Protein AF-A0A935SJQ8-F1 (afdb_monomer)

Sequence (575 aa):
MKANKIDMKNYIQIIQSIIPDFNPEQITLPFKELHIDSIDLVTIRVEFENLIGESISDTQWLNFNSLSEIVNYCQTINNGEAPGEHINNSLTEKKKLRINMPQMAIESLSENWLFKEIGDIHWDLLCKGLNTSSLHLKDELDNRLYATFVRITISSAIALNQFIENDEIEISSGIKRFGQGMYFSDISINSLAGNLEAKLMTSFSIRNDTDNKKLVKSQPHSSQNLITEHASMPEFGNHYRLIKKGELKEIVLDKHIFPIIDSIIFETIYELNPYYDLNGVGLLYFAAYPIINNVCEAKFFNMSADKRWETSYHTMARDILYFANCNIDDRIHYVLHSYEFVGDGQVKINSSLYRDSDNTLMARVFTIKKEKVMKNAFIFGAGGHARVIASIIHKRYTNVFFRVLHINEDNSIRENTFYDEIDQYRNADIFIGIGLNTARKNIFNTLLSFQIIPANCIADNAFIASDAEIGRGVVICPGSVVGSRAKVKDNVIINTLSSVDHDCLLSDHSQVTAGVTFGGGTLVGENCFFGIKSATIPNIKVGNNSVIMAGSILYKDVPENVVVGGNPARIMKSI

pLDDT: mean 89.27, std 12.02, range [28.64, 98.81]

Secondary structure (DSSP, 8-state):
-------HHHHHHHHHHHSTT--GGGTTSBTTTTT--HHHHHHHHHHHHHHHTSPPPHHHHHH--BHHHHHHHHHHHHTT-----------EEEEEEE--GGGEETTEE-HHHHHHHHHHHHHHHHHHHTTS-GGG-B-TT--BEEEEEEEEEEEESS-GGG--TT-EEEEEEEEEEETTTEEEEEEEEEESS-EEEEEEEEEEEEEETTEEEEEEE-----S---SPBPSS--HHHHHHHHHHTT---EEEETTEEEE-----SEEEEEE--TTTTB-TTSSBPTTHHHHHHHHHHHHHHTTS-SS-HHHHEEEEEEEEEE-----TT-EEEEEEEEEEEETTTEEEEEEEEEETTTTEEEEEEEEEEEE-----EEEE--SHHHHHHHHHHTTT-S-EEEE---B-TTS-B--HHHHHTHHHHHTSEEEE---SHHHHHHHHHHHHHTTPPPPPEE-TT-EE-TT-EE-SS-EE-TT-EE-TT-EE-TT-EE-TT-EE-TT-EE-TT-EE-TT-EEPTT-EE-TT-EE-TT-EE-TT-EE-TT-EE-TT-EE-S-B-SSEEEETTTTEEEEE-

Radius of gyration: 34.28 Å; Cα contacts (8 Å, |Δi|>4): 1255; chains: 1; bounding box: 71×70×102 Å

Structure (mmCIF, N/CA/C/O backbone):
data_AF-A0A935SJQ8-F1
#
_entry.id   AF-A0A935SJQ8-F1
#
loop_
_atom_site.group_PDB
_atom_site.id
_atom_site.type_symbol
_atom_site.label_atom_id
_atom_site.label_alt_id
_atom_site.label_comp_id
_atom_site.label_asym_id
_atom_site.label_entity_id
_atom_site.label_seq_id
_atom_site.pdbx_PDB_ins_code
_atom_site.Cartn_x
_atom_site.Cartn_y
_atom_site.Cartn_z
_atom_site.occupancy
_atom_site.B_iso_or_equiv
_atom_site.auth_seq_id
_atom_site.auth_comp_id
_atom_site.auth_asym_id
_atom_site.auth_atom_id
_atom_site.pdbx_PDB_model_num
ATOM 1 N N . MET A 1 1 ? -20.606 49.503 -31.057 1.00 31.14 1 MET A N 1
ATOM 2 C CA . MET A 1 1 ? -20.136 49.668 -32.452 1.00 31.14 1 MET A CA 1
ATOM 3 C C . MET A 1 1 ? -20.610 48.462 -33.243 1.00 31.14 1 MET A C 1
ATOM 5 O O . MET A 1 1 ? -20.575 47.368 -32.701 1.00 31.14 1 MET A O 1
ATOM 9 N N . LYS A 1 2 ? -21.153 48.661 -34.450 1.00 28.64 2 LYS A N 1
ATOM 10 C CA . LYS A 1 2 ? -21.616 47.569 -35.321 1.00 28.64 2 LYS A CA 1
ATOM 11 C C . LYS A 1 2 ? -20.409 46.695 -35.686 1.00 28.64 2 LYS A C 1
ATOM 13 O O . LYS A 1 2 ? -19.546 47.175 -36.410 1.00 28.64 2 LYS A O 1
ATOM 18 N N . ALA A 1 3 ? -20.341 45.464 -35.184 1.00 33.88 3 ALA A N 1
ATOM 19 C CA . ALA A 1 3 ? -19.417 44.469 -35.715 1.00 33.88 3 ALA A CA 1
ATOM 20 C C . ALA A 1 3 ? -19.909 44.112 -37.126 1.00 33.88 3 ALA A C 1
ATOM 22 O O . ALA A 1 3 ? -20.984 43.530 -37.290 1.00 33.88 3 ALA A O 1
ATOM 23 N N . ASN A 1 4 ? -19.192 44.568 -38.152 1.00 40.59 4 ASN A N 1
ATOM 24 C CA . ASN A 1 4 ? -19.434 44.130 -39.521 1.00 40.59 4 ASN A CA 1
ATOM 25 C C . ASN A 1 4 ? -19.126 42.629 -39.576 1.00 40.59 4 ASN A C 1
ATOM 27 O O . ASN A 1 4 ? -17.971 42.245 -39.437 1.00 40.59 4 ASN A O 1
ATOM 31 N N . LYS A 1 5 ? -20.141 41.779 -39.772 1.00 47.41 5 LYS A N 1
ATOM 32 C CA . LYS A 1 5 ? -19.913 40.367 -40.104 1.00 47.41 5 LYS A CA 1
ATOM 33 C C . LYS A 1 5 ? -19.168 40.307 -41.435 1.00 47.41 5 LYS A C 1
ATOM 35 O O . LYS A 1 5 ? -19.723 40.694 -42.463 1.00 47.41 5 LYS A O 1
ATOM 40 N N . ILE A 1 6 ? -17.922 39.850 -41.407 1.00 57.62 6 ILE A N 1
ATOM 41 C CA . ILE A 1 6 ? -17.139 39.591 -42.613 1.00 57.62 6 ILE A CA 1
ATOM 42 C C . ILE A 1 6 ? -17.550 38.212 -43.136 1.00 57.62 6 ILE A C 1
ATOM 44 O O . ILE A 1 6 ? -17.392 37.204 -42.453 1.00 57.62 6 ILE A O 1
ATOM 48 N N . ASP A 1 7 ? -18.134 38.191 -44.332 1.00 66.69 7 ASP A N 1
ATOM 49 C CA . ASP A 1 7 ? -18.626 36.980 -44.991 1.00 66.69 7 ASP A CA 1
ATOM 50 C C . ASP A 1 7 ? -17.457 36.163 -45.581 1.00 66.69 7 ASP A C 1
ATOM 52 O O . ASP A 1 7 ? -16.453 36.733 -46.013 1.00 66.69 7 ASP A O 1
ATOM 56 N N . MET A 1 8 ? -17.595 34.834 -45.650 1.00 74.94 8 MET A N 1
ATOM 57 C CA . MET A 1 8 ? -16.622 33.891 -46.238 1.00 74.94 8 MET A CA 1
ATOM 58 C C . MET A 1 8 ? -16.160 34.344 -47.634 1.00 74.94 8 MET A C 1
ATOM 60 O O . MET A 1 8 ? -15.002 34.186 -48.016 1.00 74.94 8 MET A O 1
ATOM 64 N N . LYS A 1 9 ? -17.059 35.002 -48.370 1.00 78.50 9 LYS A N 1
ATOM 65 C CA . LYS A 1 9 ? -16.805 35.587 -49.687 1.00 78.50 9 LYS A CA 1
ATOM 66 C C . LYS A 1 9 ? -15.672 36.627 -49.703 1.00 78.50 9 LYS A C 1
ATOM 68 O O . LYS A 1 9 ? -14.952 36.692 -50.692 1.00 78.50 9 LYS A O 1
ATOM 73 N N . ASN A 1 10 ? -15.479 37.395 -48.628 1.00 82.81 10 ASN A N 1
ATOM 74 C CA . ASN A 1 10 ? -14.404 38.393 -48.538 1.00 82.81 10 ASN A CA 1
ATOM 75 C C . ASN A 1 10 ? -13.031 37.736 -48.361 1.00 82.81 10 ASN A C 1
ATOM 77 O O . ASN A 1 10 ? -12.080 38.128 -49.028 1.00 82.81 10 ASN A O 1
ATOM 81 N N . TYR A 1 11 ? -12.933 36.705 -47.518 1.00 86.38 11 TYR A N 1
ATOM 82 C CA . TYR A 1 11 ? -11.685 35.957 -47.338 1.00 86.38 11 TYR A CA 1
ATOM 83 C C . TYR A 1 11 ? -11.254 35.268 -48.633 1.00 86.38 11 TYR A C 1
ATOM 85 O O . TYR A 1 11 ? -10.087 35.330 -49.009 1.00 86.38 11 TYR A O 1
ATOM 93 N N . ILE A 1 12 ? -12.209 34.685 -49.362 1.00 86.94 12 ILE A N 1
ATOM 94 C CA . ILE A 1 12 ? -11.955 34.095 -50.680 1.00 86.94 12 ILE A CA 1
ATOM 95 C C . ILE A 1 12 ? -11.462 35.144 -51.682 1.00 86.94 12 ILE A C 1
ATOM 97 O O . ILE A 1 12 ? -10.517 34.871 -52.412 1.00 86.94 12 ILE A O 1
ATOM 101 N N . GLN A 1 13 ? -12.042 36.348 -51.701 1.00 87.31 13 GLN A N 1
ATOM 102 C CA . GLN A 1 13 ? -11.584 37.427 -52.586 1.00 87.31 13 GLN A CA 1
ATOM 103 C C . GLN A 1 13 ? -10.156 37.885 -52.274 1.00 87.31 13 GLN A C 1
ATOM 105 O O . GLN A 1 13 ? -9.394 38.149 -53.200 1.00 87.31 13 GLN A O 1
ATOM 110 N N . ILE A 1 14 ? -9.778 37.947 -50.994 1.00 88.12 14 ILE A N 1
ATOM 111 C CA . ILE A 1 14 ? -8.407 38.278 -50.580 1.00 88.12 14 ILE A CA 1
ATOM 112 C C . ILE A 1 14 ? -7.447 37.181 -51.037 1.00 88.12 14 ILE A C 1
ATOM 114 O O . ILE A 1 14 ? -6.445 37.481 -51.682 1.00 88.12 14 ILE A O 1
ATOM 118 N N . ILE A 1 15 ? -7.787 35.912 -50.794 1.00 90.69 15 ILE A N 1
ATOM 119 C CA . ILE A 1 15 ? -6.979 34.778 -51.257 1.00 90.69 15 ILE A CA 1
ATOM 120 C C . ILE A 1 15 ? -6.820 34.828 -52.782 1.00 90.69 15 ILE A C 1
ATOM 122 O O . ILE A 1 15 ? -5.705 34.722 -53.272 1.00 90.69 15 ILE A O 1
ATOM 126 N N . GLN A 1 16 ? -7.899 35.069 -53.532 1.00 91.00 16 GLN A N 1
ATOM 127 C CA . GLN A 1 16 ? -7.859 35.168 -54.995 1.00 91.00 16 GLN A CA 1
ATOM 128 C C . GLN A 1 16 ? -7.123 36.414 -55.510 1.00 91.00 16 GLN A C 1
ATOM 130 O O . GLN A 1 16 ? -6.683 36.434 -56.653 1.00 91.00 16 GLN A O 1
ATOM 135 N N . SER A 1 17 ? -6.958 37.458 -54.693 1.00 88.25 17 SER A N 1
ATOM 136 C CA . SER A 1 17 ? -6.133 38.616 -55.061 1.00 88.25 17 SER A CA 1
ATOM 137 C C . SER A 1 17 ? -4.630 38.330 -54.971 1.00 88.25 17 SER A C 1
ATOM 139 O O . SER A 1 17 ? -3.851 38.942 -55.699 1.00 88.25 17 SER A O 1
ATOM 141 N N . ILE A 1 18 ? -4.241 37.386 -54.107 1.00 88.75 18 ILE A N 1
ATOM 142 C CA . ILE A 1 18 ? -2.854 36.943 -53.901 1.00 88.75 18 ILE A CA 1
ATOM 143 C C . ILE A 1 18 ? -2.543 35.759 -54.826 1.00 88.75 18 ILE A C 1
ATOM 145 O O . ILE A 1 18 ? -1.483 35.712 -55.437 1.00 88.75 18 ILE A O 1
ATOM 149 N N . ILE A 1 19 ? -3.507 34.848 -54.986 1.00 88.88 19 ILE A N 1
ATOM 150 C CA . ILE A 1 19 ? -3.420 33.628 -55.791 1.00 88.88 19 ILE A CA 1
ATOM 151 C C . ILE A 1 19 ? -4.560 33.646 -56.830 1.00 88.88 19 ILE A C 1
ATOM 153 O O . ILE A 1 19 ? -5.638 33.101 -56.570 1.00 88.88 19 ILE A O 1
ATOM 157 N N . PRO A 1 20 ? -4.359 34.267 -58.011 1.00 84.12 20 PRO A N 1
ATOM 158 C CA . PRO A 1 20 ? -5.425 34.516 -58.992 1.00 84.12 20 PRO A CA 1
ATOM 159 C C . PRO A 1 20 ? -6.192 33.275 -59.463 1.00 84.12 20 PRO A C 1
ATOM 161 O O . PRO A 1 20 ? -7.395 33.357 -59.709 1.00 84.12 20 PRO A O 1
ATOM 164 N N . ASP A 1 21 ? -5.518 32.126 -59.542 1.00 85.56 21 ASP A N 1
ATOM 165 C CA . ASP A 1 21 ? -6.093 30.866 -60.029 1.00 85.56 21 ASP A CA 1
ATOM 166 C C . ASP A 1 21 ? -6.689 29.987 -58.907 1.00 85.56 21 ASP A C 1
ATOM 168 O O . ASP A 1 21 ? -7.061 28.835 -59.143 1.00 85.56 21 ASP A O 1
ATOM 172 N N . PHE A 1 22 ? -6.793 30.496 -57.673 1.00 88.62 22 PHE A N 1
ATOM 173 C CA . PHE A 1 22 ? -7.290 29.720 -56.535 1.00 88.62 22 PHE A CA 1
ATOM 174 C C . PHE A 1 22 ? -8.777 29.341 -56.680 1.00 88.62 22 PHE A C 1
ATOM 176 O O . PHE A 1 22 ? -9.659 30.209 -56.751 1.00 88.62 22 PHE A O 1
ATOM 183 N N . ASN A 1 23 ? -9.067 28.033 -56.651 1.00 87.75 23 ASN A N 1
ATOM 184 C CA . ASN A 1 23 ? -10.427 27.497 -56.636 1.00 87.75 23 ASN A CA 1
ATOM 185 C C . ASN A 1 23 ? -10.960 27.401 -55.187 1.00 87.75 23 ASN A C 1
ATOM 187 O O . ASN A 1 23 ? -10.416 26.631 -54.393 1.00 87.75 23 ASN A O 1
ATOM 191 N N . PRO A 1 24 ? -12.062 28.094 -54.832 1.00 85.31 24 PRO A N 1
ATOM 192 C CA . PRO A 1 24 ? -12.644 28.054 -53.488 1.00 85.31 24 PRO A CA 1
ATOM 193 C C . PRO A 1 24 ? -13.016 26.655 -52.979 1.00 85.31 24 PRO A C 1
ATOM 195 O O . PRO A 1 24 ? -13.004 26.432 -51.770 1.00 85.31 24 PRO A O 1
ATOM 198 N N . GLU A 1 25 ? -13.314 25.698 -53.866 1.00 82.25 25 GLU A N 1
ATOM 199 C CA . GLU A 1 25 ? -13.611 24.310 -53.472 1.00 82.25 25 GLU A CA 1
ATOM 200 C C . GLU A 1 25 ? -12.399 23.595 -52.847 1.00 82.25 25 GLU A C 1
ATOM 202 O O . GLU A 1 25 ? -12.559 22.603 -52.140 1.00 82.25 25 GLU A O 1
ATOM 207 N N . GLN A 1 26 ? -11.189 24.122 -53.053 1.00 84.25 26 GLN A N 1
ATOM 208 C CA . GLN A 1 26 ? -9.937 23.555 -52.555 1.00 84.25 26 GLN A CA 1
ATOM 209 C C . GLN A 1 26 ? -9.495 24.138 -51.203 1.00 84.25 26 GLN A C 1
ATOM 211 O O . GLN A 1 26 ? -8.471 23.728 -50.672 1.00 84.25 26 GLN A O 1
ATOM 216 N N . ILE A 1 27 ? -10.253 25.061 -50.600 1.00 85.06 27 ILE A N 1
ATOM 217 C CA . ILE A 1 27 ? -9.841 25.790 -49.382 1.00 85.06 27 ILE A CA 1
ATOM 218 C C . ILE A 1 27 ? -9.510 24.902 -48.170 1.00 85.06 27 ILE A C 1
ATOM 220 O O . ILE A 1 27 ? -8.765 25.315 -47.279 1.00 85.06 27 ILE A O 1
ATOM 224 N N . THR A 1 28 ? -10.048 23.685 -48.138 1.00 82.31 28 THR A N 1
ATOM 225 C CA . THR A 1 28 ? -9.811 22.695 -47.077 1.00 82.31 28 THR A CA 1
ATOM 226 C C . THR A 1 28 ? -8.599 21.800 -47.334 1.00 82.31 28 THR A C 1
ATOM 228 O O . THR A 1 28 ? -8.178 21.091 -46.422 1.00 82.31 28 THR A O 1
ATOM 231 N N . LEU A 1 29 ? -8.024 21.825 -48.542 1.00 85.25 29 LEU A N 1
ATOM 232 C CA . LEU A 1 29 ? -6.848 21.023 -48.867 1.00 85.25 29 LEU A CA 1
ATOM 233 C C . LEU A 1 29 ? -5.611 21.523 -48.099 1.00 85.25 29 LEU A C 1
ATOM 235 O O . LEU A 1 29 ? -5.481 22.728 -47.848 1.00 85.25 29 LEU A O 1
ATOM 239 N N . PRO A 1 30 ? -4.676 20.624 -47.742 1.00 81.75 30 PRO A N 1
ATOM 240 C CA . PRO A 1 30 ? -3.425 21.014 -47.109 1.00 81.75 30 PRO A CA 1
ATOM 241 C C . PRO A 1 30 ? -2.583 21.947 -47.992 1.00 81.75 30 PRO A C 1
ATOM 243 O O . PRO A 1 30 ? -2.534 21.771 -49.209 1.00 81.75 30 PRO A O 1
ATOM 246 N N . PHE A 1 31 ? -1.815 22.870 -47.400 1.00 82.62 31 PHE A N 1
ATOM 247 C CA . PHE A 1 31 ? -0.962 23.811 -48.156 1.00 82.62 31 PHE A CA 1
ATOM 248 C C . PHE A 1 31 ? -0.025 23.127 -49.160 1.00 82.62 31 PHE A C 1
ATOM 250 O O . PHE A 1 31 ? 0.201 23.639 -50.254 1.00 82.62 31 PHE A O 1
ATOM 257 N N . LYS A 1 32 ? 0.479 21.938 -48.810 1.00 78.56 32 LYS A N 1
ATOM 258 C CA . LYS A 1 32 ? 1.365 21.131 -49.664 1.00 78.56 32 LYS A CA 1
ATOM 259 C C . LYS A 1 32 ? 0.697 20.661 -50.961 1.00 78.56 32 LYS A C 1
ATOM 261 O O . LYS A 1 32 ? 1.402 20.402 -51.930 1.00 78.56 32 LYS A O 1
ATOM 266 N N . GLU A 1 33 ? -0.628 20.546 -50.972 1.00 79.69 33 GLU A N 1
ATOM 267 C CA . GLU A 1 33 ? -1.428 20.115 -52.126 1.00 79.69 33 GLU A CA 1
ATOM 268 C C . GLU A 1 33 ? -1.948 21.300 -52.949 1.00 79.69 33 GLU A C 1
ATOM 270 O O . GLU A 1 33 ? -2.287 21.137 -54.117 1.00 79.69 33 GLU A O 1
ATOM 275 N N . LEU A 1 34 ? -1.969 22.503 -52.366 1.00 77.69 34 LEU A N 1
ATOM 276 C CA . LEU A 1 34 ? -2.431 23.729 -53.021 1.00 77.69 34 LEU A CA 1
ATOM 277 C C . LEU A 1 34 ? -1.350 24.425 -53.869 1.00 77.69 34 LEU A C 1
ATOM 279 O O . LEU A 1 34 ? -1.637 25.443 -54.489 1.00 77.69 34 LEU A O 1
ATOM 283 N N . HIS A 1 35 ? -0.119 23.895 -53.900 1.00 74.25 35 HIS A N 1
ATOM 284 C CA . HIS A 1 35 ? 1.041 24.493 -54.584 1.00 74.25 35 HIS A CA 1
ATOM 285 C C . HIS A 1 35 ? 1.294 25.974 -54.225 1.00 74.25 35 HIS A C 1
ATOM 287 O O . HIS A 1 35 ? 1.851 26.718 -55.027 1.00 74.25 35 HIS A O 1
ATOM 293 N N . ILE A 1 36 ? 0.906 26.385 -53.014 1.00 78.12 36 ILE A N 1
ATOM 294 C CA . ILE A 1 36 ? 1.080 27.749 -52.502 1.00 78.12 36 ILE A CA 1
ATOM 295 C C . ILE A 1 36 ? 2.516 27.903 -52.016 1.00 78.12 36 ILE A C 1
ATOM 297 O O . ILE A 1 36 ? 3.007 27.055 -51.261 1.00 78.12 36 ILE A O 1
ATOM 301 N N . ASP A 1 37 ? 3.196 28.967 -52.435 1.00 77.19 37 ASP A N 1
ATOM 302 C CA . ASP A 1 37 ? 4.559 29.207 -51.987 1.00 77.19 37 ASP A CA 1
ATOM 303 C C . ASP A 1 37 ? 4.608 29.914 -50.615 1.00 77.19 37 ASP A C 1
ATOM 305 O O . ASP A 1 37 ? 3.609 30.353 -50.038 1.00 77.19 37 ASP A O 1
ATOM 309 N N . SER A 1 38 ? 5.801 29.983 -50.023 1.00 76.88 38 SER A N 1
ATOM 310 C CA . SER A 1 38 ? 5.979 30.607 -48.707 1.00 76.88 38 SER A CA 1
ATOM 311 C C . SER A 1 38 ? 5.734 32.120 -48.710 1.00 76.88 38 SER A C 1
ATOM 313 O O . SER A 1 38 ? 5.450 32.680 -47.654 1.00 76.88 38 SER A O 1
ATOM 315 N N . ILE A 1 39 ? 5.868 32.785 -49.861 1.00 76.31 39 ILE A N 1
ATOM 316 C CA . ILE A 1 39 ? 5.642 34.228 -50.008 1.00 76.31 39 ILE A CA 1
ATOM 317 C C . ILE A 1 39 ? 4.139 34.506 -50.036 1.00 76.31 39 ILE A C 1
ATOM 319 O O . ILE A 1 39 ? 3.685 35.428 -49.358 1.00 76.31 39 ILE A O 1
ATOM 323 N N . ASP A 1 40 ? 3.362 33.671 -50.718 1.00 83.69 40 ASP A N 1
ATOM 324 C CA . ASP A 1 40 ? 1.905 33.747 -50.744 1.00 83.69 40 ASP A CA 1
ATOM 325 C C . ASP A 1 40 ? 1.326 33.585 -49.335 1.00 83.69 40 ASP A C 1
ATOM 327 O O . ASP A 1 40 ? 0.520 34.404 -48.901 1.00 83.69 40 ASP A O 1
ATOM 331 N N . LEU A 1 41 ? 1.791 32.594 -48.563 1.00 85.62 41 LEU A N 1
ATOM 332 C CA . LEU A 1 41 ? 1.336 32.386 -47.181 1.00 85.62 41 LEU A CA 1
ATOM 333 C C . LEU A 1 41 ? 1.669 33.567 -46.263 1.00 85.62 41 LEU A C 1
ATOM 335 O O . LEU A 1 41 ? 0.835 33.967 -45.452 1.00 85.62 41 LEU A O 1
ATOM 339 N N . VAL A 1 42 ? 2.861 34.156 -46.391 1.00 83.88 42 VAL A N 1
ATOM 340 C CA . VAL A 1 42 ? 3.227 35.366 -45.636 1.00 83.88 42 VAL A CA 1
ATOM 341 C C . VAL A 1 42 ? 2.340 36.544 -46.039 1.00 83.88 42 VAL A C 1
ATOM 343 O O . VAL A 1 42 ? 1.884 37.289 -45.175 1.00 83.88 42 VAL A O 1
ATOM 346 N N . THR A 1 43 ? 2.044 36.691 -47.329 1.00 86.31 43 THR A N 1
ATOM 347 C CA . THR A 1 43 ? 1.156 37.749 -47.826 1.00 86.31 43 THR A CA 1
ATOM 348 C C . THR A 1 43 ? -0.273 37.564 -47.304 1.00 86.31 43 THR A C 1
ATOM 350 O O . THR A 1 43 ? -0.876 38.513 -46.804 1.00 86.31 43 THR A O 1
ATOM 353 N N . ILE A 1 44 ? -0.786 36.328 -47.313 1.00 90.00 44 ILE A N 1
ATOM 354 C CA . ILE A 1 44 ? -2.099 35.966 -46.755 1.00 90.00 44 ILE A CA 1
ATOM 355 C C . ILE A 1 44 ? -2.152 36.276 -45.258 1.00 90.00 44 ILE A C 1
ATOM 357 O O . ILE A 1 44 ? -3.145 36.835 -44.798 1.00 90.00 44 ILE A O 1
ATOM 361 N N . ARG A 1 45 ? -1.083 35.976 -44.503 1.00 91.06 45 ARG A N 1
ATOM 362 C CA . ARG A 1 45 ? -0.982 36.323 -43.076 1.00 91.06 45 ARG A CA 1
ATOM 363 C C . ARG A 1 45 ? -1.198 37.809 -42.850 1.00 91.06 45 ARG A C 1
ATOM 365 O O . ARG A 1 45 ? -2.050 38.178 -42.051 1.00 91.06 45 ARG A O 1
ATOM 372 N N . VAL A 1 46 ? -0.443 38.640 -43.566 1.00 88.38 46 VAL A N 1
ATOM 373 C CA . VAL A 1 46 ? -0.473 40.098 -43.406 1.00 88.38 46 VAL A CA 1
ATOM 374 C C . VAL A 1 46 ? -1.860 40.649 -43.730 1.00 88.38 46 VAL A C 1
ATOM 376 O O . VAL A 1 46 ? -2.404 41.433 -42.955 1.00 88.38 46 VAL A O 1
ATOM 379 N N . GLU A 1 47 ? -2.470 40.210 -44.831 1.00 89.12 47 GLU A N 1
ATOM 380 C CA . GLU A 1 47 ? -3.813 40.662 -45.206 1.00 89.12 47 GLU A CA 1
ATOM 381 C C . GLU A 1 47 ? -4.885 40.207 -44.206 1.00 89.12 47 GLU A C 1
ATOM 383 O O . GLU A 1 47 ? -5.807 40.959 -43.894 1.00 89.12 47 GLU A O 1
ATOM 388 N N . PHE A 1 48 ? -4.759 39.002 -43.646 1.00 89.69 48 PHE A N 1
ATOM 389 C CA . PHE A 1 48 ? -5.723 38.478 -42.680 1.00 89.69 48 PHE A CA 1
ATOM 390 C C . PHE A 1 48 ? -5.570 39.127 -41.299 1.00 89.69 48 PHE A C 1
ATOM 392 O O . PHE A 1 48 ? -6.584 39.431 -40.675 1.00 89.69 48 PHE A O 1
ATOM 399 N N . GLU A 1 49 ? -4.340 39.399 -40.852 1.00 87.50 49 GLU A N 1
ATOM 400 C CA . GLU A 1 49 ? -4.039 40.179 -39.640 1.00 87.50 49 GLU A CA 1
ATOM 401 C C . GLU A 1 49 ? -4.578 41.612 -39.756 1.00 87.50 49 GLU A C 1
ATOM 403 O O . GLU A 1 49 ? -5.247 42.104 -38.844 1.00 87.50 49 GLU A O 1
ATOM 408 N N . ASN A 1 50 ? -4.393 42.257 -40.914 1.00 84.06 50 ASN A N 1
ATOM 409 C CA . ASN A 1 50 ? -4.977 43.570 -41.202 1.00 84.06 50 ASN A CA 1
ATOM 410 C C . ASN A 1 50 ? -6.511 43.546 -41.150 1.00 84.06 50 ASN A C 1
ATOM 412 O O . ASN A 1 50 ? -7.134 44.511 -40.705 1.00 84.06 50 ASN A O 1
ATOM 416 N N . LEU A 1 51 ? -7.124 42.447 -41.597 1.00 84.00 51 LEU A N 1
ATOM 417 C CA . LEU A 1 51 ? -8.574 42.286 -41.622 1.00 84.00 51 LEU A CA 1
ATOM 418 C C . LEU A 1 51 ? -9.182 42.117 -40.220 1.00 84.00 51 LEU A C 1
ATOM 420 O O . LEU A 1 51 ? -10.279 42.618 -39.976 1.00 84.00 51 LEU A O 1
ATOM 424 N N . ILE A 1 52 ? -8.499 41.398 -39.322 1.00 84.50 52 ILE A N 1
ATOM 425 C CA . ILE A 1 52 ? -8.960 41.160 -37.941 1.00 84.50 52 ILE A CA 1
ATOM 426 C C . ILE A 1 52 ? -8.464 42.221 -36.947 1.00 84.50 52 ILE A C 1
ATOM 428 O O . ILE A 1 52 ? -8.994 42.317 -35.845 1.00 84.50 52 ILE A O 1
ATOM 432 N N . GLY A 1 53 ? -7.478 43.038 -37.330 1.00 79.88 53 GLY A N 1
ATOM 433 C CA . GLY A 1 53 ? -6.922 44.105 -36.495 1.00 79.88 53 GLY A CA 1
ATOM 434 C C . GLY A 1 53 ? -6.002 43.625 -35.365 1.00 79.88 53 GLY A C 1
ATOM 435 O O . GLY A 1 53 ? -5.688 44.413 -34.474 1.00 79.88 53 GLY A O 1
ATOM 436 N N . GLU A 1 54 ? -5.565 42.364 -35.398 1.00 80.25 54 GLU A N 1
ATOM 437 C CA . GLU A 1 54 ? -4.695 41.723 -34.406 1.00 80.25 54 GLU A CA 1
ATOM 438 C C . GLU A 1 54 ? -3.664 40.817 -35.095 1.00 80.25 54 GLU A C 1
ATOM 440 O O . GLU A 1 54 ? -3.920 40.285 -36.177 1.00 80.25 54 GLU A O 1
ATOM 445 N N . SER A 1 55 ? -2.495 40.630 -34.471 1.00 81.75 55 SER A N 1
ATOM 446 C CA . SER A 1 55 ? -1.464 39.723 -34.984 1.00 81.75 55 SER A CA 1
ATOM 447 C C . SER A 1 55 ? -1.745 38.273 -34.590 1.00 81.75 55 SER A C 1
ATOM 449 O O . SER A 1 55 ? -2.083 37.967 -33.445 1.00 81.75 55 SER A O 1
ATOM 451 N N . ILE A 1 56 ? -1.544 37.347 -35.526 1.00 82.56 56 ILE A N 1
ATOM 452 C CA . ILE A 1 56 ? -1.615 35.914 -35.255 1.00 82.56 56 ILE A CA 1
ATOM 453 C C . ILE A 1 56 ? -0.253 35.500 -34.695 1.00 82.56 56 ILE A C 1
ATOM 455 O O . ILE A 1 56 ? 0.781 35.804 -35.286 1.00 82.56 56 ILE A O 1
ATOM 459 N N . SER A 1 57 ? -0.210 34.815 -33.549 1.00 81.00 57 SER A N 1
ATOM 460 C CA . SER A 1 57 ? 1.071 34.356 -32.985 1.00 81.00 57 SER A CA 1
ATOM 461 C C . SER A 1 57 ? 1.778 33.360 -33.914 1.00 81.00 57 SER A C 1
ATOM 463 O O . SER A 1 57 ? 1.119 32.561 -34.577 1.00 81.00 57 SER A O 1
ATOM 465 N N . ASP A 1 58 ? 3.115 33.342 -33.920 1.00 69.38 58 ASP A N 1
ATOM 466 C CA . ASP A 1 58 ? 3.882 32.404 -34.758 1.00 69.38 58 ASP A CA 1
ATOM 467 C C . ASP A 1 58 ? 3.554 30.939 -34.448 1.00 69.38 58 ASP A C 1
ATOM 469 O O . ASP A 1 58 ? 3.445 30.120 -35.357 1.00 69.38 58 ASP A O 1
ATOM 473 N N . THR A 1 59 ? 3.324 30.613 -33.174 1.00 65.81 59 THR A N 1
ATOM 474 C CA . THR A 1 59 ? 2.914 29.270 -32.747 1.00 65.81 59 THR A CA 1
ATOM 475 C C . THR A 1 59 ? 1.572 28.872 -33.356 1.00 65.81 59 THR A C 1
ATOM 477 O O . THR A 1 59 ? 1.426 27.753 -33.836 1.00 65.81 59 THR A O 1
ATOM 480 N N . GLN A 1 60 ? 0.595 29.782 -33.364 1.00 75.50 60 GLN A N 1
ATOM 481 C CA . GLN A 1 60 ? -0.711 29.532 -33.971 1.00 75.50 60 GLN A CA 1
ATOM 482 C C . GLN A 1 60 ? -0.608 29.465 -35.500 1.00 75.50 60 GLN A C 1
ATOM 484 O O . GLN A 1 60 ? -1.201 28.583 -36.112 1.00 75.50 60 GLN A O 1
ATOM 489 N N . TRP A 1 61 ? 0.184 30.353 -36.105 1.00 84.50 61 TRP A N 1
ATOM 490 C CA . TRP A 1 61 ? 0.388 30.410 -37.550 1.00 84.50 61 TRP A CA 1
ATOM 491 C C . TRP A 1 61 ? 1.004 29.120 -38.103 1.00 84.50 61 TRP A C 1
ATOM 493 O O . TRP A 1 61 ? 0.545 28.594 -39.113 1.00 84.50 61 TRP A O 1
ATOM 503 N N . LEU A 1 62 ? 2.008 28.575 -37.410 1.00 78.38 62 LEU A N 1
ATOM 504 C CA . LEU A 1 62 ? 2.678 27.327 -37.787 1.00 78.38 62 LEU A CA 1
ATOM 505 C C . LEU A 1 62 ? 1.802 26.075 -37.614 1.00 78.38 62 LEU A C 1
ATOM 507 O O . LEU A 1 62 ? 2.139 25.032 -38.169 1.00 78.38 62 LEU A O 1
ATOM 511 N N . ASN A 1 63 ? 0.705 26.163 -36.854 1.00 76.69 63 ASN A N 1
ATOM 512 C CA . ASN A 1 63 ? -0.209 25.043 -36.624 1.00 76.69 63 ASN A CA 1
ATOM 513 C C . ASN A 1 63 ? -1.290 24.907 -37.702 1.00 76.69 63 ASN A C 1
ATOM 515 O O . ASN A 1 63 ? -1.929 23.855 -37.774 1.00 76.69 63 ASN A O 1
ATOM 519 N N . PHE A 1 64 ? -1.506 25.935 -38.526 1.00 83.56 64 PHE A N 1
ATOM 520 C CA . PHE A 1 64 ? -2.445 25.840 -39.635 1.00 83.56 64 PHE A CA 1
ATOM 521 C C . PHE A 1 64 ? -1.896 24.924 -40.726 1.00 83.56 64 PHE A C 1
ATOM 523 O O . PHE A 1 64 ? -0.726 25.001 -41.098 1.00 83.56 64 PHE A O 1
ATOM 530 N N . ASN A 1 65 ? -2.760 24.070 -41.265 1.00 82.81 65 ASN A N 1
ATOM 531 C CA . ASN A 1 65 ? -2.437 23.153 -42.353 1.00 82.81 65 ASN A CA 1
ATOM 532 C C . ASN A 1 65 ? -3.215 23.461 -43.636 1.00 82.81 65 ASN A C 1
ATOM 534 O O . ASN A 1 65 ? -2.802 22.993 -44.695 1.00 82.81 65 ASN A O 1
ATOM 538 N N . SER A 1 66 ? -4.297 24.244 -43.567 1.00 87.81 66 SER A N 1
ATOM 539 C CA . SER A 1 66 ? -5.103 24.660 -44.725 1.00 87.81 66 SER A CA 1
ATOM 540 C C . SER A 1 66 ? -5.559 26.119 -44.623 1.00 87.81 66 SER A C 1
ATOM 542 O O . SER A 1 66 ? -5.621 26.695 -43.535 1.00 87.81 66 SER A O 1
ATOM 544 N N . LEU A 1 67 ? -5.941 26.717 -45.759 1.00 87.94 67 LEU A N 1
ATOM 545 C CA . LEU A 1 67 ? -6.496 28.077 -45.795 1.00 87.94 67 LEU A CA 1
ATOM 546 C C . LEU A 1 67 ? -7.817 28.170 -45.012 1.00 87.94 67 LEU A C 1
ATOM 548 O O . LEU A 1 67 ? -8.100 29.201 -44.405 1.00 87.94 67 LEU A O 1
ATOM 552 N N . SER A 1 68 ? -8.603 27.088 -44.970 1.00 84.88 68 SER A N 1
ATOM 553 C CA . SER A 1 68 ? -9.867 27.039 -44.225 1.00 84.88 68 SER A CA 1
ATOM 554 C C . SER A 1 68 ? -9.684 27.206 -42.716 1.00 84.88 68 SER A C 1
ATOM 556 O O . SER A 1 68 ? -10.496 27.866 -42.072 1.00 84.88 68 SER A O 1
ATOM 558 N N . GLU A 1 69 ? -8.600 26.669 -42.150 1.00 82.50 69 GLU A N 1
ATOM 559 C CA . GLU A 1 69 ? -8.304 26.796 -40.721 1.00 82.50 69 GLU A CA 1
ATOM 560 C C . GLU A 1 69 ? -7.933 28.236 -40.354 1.00 82.50 69 GLU A C 1
ATOM 562 O O . GLU A 1 69 ? -8.412 28.748 -39.341 1.00 82.50 69 GLU A O 1
ATOM 567 N N . ILE A 1 70 ? -7.170 28.917 -41.217 1.00 87.19 70 ILE A N 1
ATOM 568 C CA . ILE A 1 70 ? -6.840 30.339 -41.049 1.00 87.19 70 ILE A CA 1
ATOM 569 C C . ILE A 1 70 ? -8.121 31.184 -41.118 1.00 87.19 70 ILE A C 1
ATOM 571 O O . ILE A 1 70 ? -8.359 32.023 -40.250 1.00 87.19 70 ILE A O 1
ATOM 575 N N . VAL A 1 71 ? -8.980 30.946 -42.118 1.00 86.94 71 VAL A N 1
ATOM 576 C CA . VAL A 1 71 ? -10.243 31.690 -42.265 1.00 86.94 71 VAL A CA 1
ATOM 577 C C . VAL A 1 71 ? -11.153 31.483 -41.056 1.00 86.94 71 VAL A C 1
ATOM 579 O O . VAL A 1 71 ? -11.681 32.459 -40.524 1.00 86.94 71 VAL A O 1
ATOM 582 N N . ASN A 1 72 ? -11.306 30.244 -40.584 1.00 79.06 72 ASN A N 1
ATOM 583 C CA . ASN A 1 72 ? -12.119 29.942 -39.407 1.00 79.06 72 ASN A CA 1
ATOM 584 C C . ASN A 1 72 ? -11.576 30.647 -38.158 1.00 79.06 72 ASN A C 1
ATOM 586 O O . ASN A 1 72 ? -12.345 31.267 -37.426 1.00 79.06 72 ASN A O 1
ATOM 590 N N . TYR A 1 73 ? -10.256 30.632 -37.950 1.00 80.94 73 TYR A N 1
ATOM 591 C CA . TYR A 1 73 ? -9.618 31.359 -36.852 1.00 80.94 73 TYR A CA 1
ATOM 592 C C . TYR A 1 73 ? -9.925 32.863 -36.914 1.00 80.94 73 TYR A C 1
ATOM 594 O O . TYR A 1 73 ? -10.427 33.445 -35.951 1.00 80.94 73 TYR A O 1
ATOM 602 N N . CYS A 1 74 ? -9.738 33.491 -38.074 1.00 81.75 74 CYS A N 1
ATOM 603 C CA . CYS A 1 74 ? -10.038 34.910 -38.254 1.00 81.75 74 CYS A CA 1
ATOM 604 C C . CYS A 1 74 ? -11.533 35.238 -38.075 1.00 81.75 74 CYS A C 1
ATOM 606 O O . CYS A 1 74 ? -11.877 36.309 -37.573 1.00 81.75 74 CYS A O 1
ATOM 608 N N . GLN A 1 75 ? -12.434 34.324 -38.447 1.00 80.62 75 GLN A N 1
ATOM 609 C CA . GLN A 1 75 ? -13.872 34.481 -38.224 1.00 80.62 75 GLN A CA 1
ATOM 610 C C . GLN A 1 75 ? -14.243 34.406 -36.738 1.00 80.62 75 GLN A C 1
ATOM 612 O O . GLN A 1 75 ? -15.106 35.170 -36.305 1.00 80.62 75 GLN A O 1
ATOM 617 N N . THR A 1 76 ? -13.586 33.547 -35.946 1.00 74.12 76 THR A N 1
ATOM 618 C CA . THR A 1 76 ? -13.822 33.480 -34.489 1.00 74.12 76 THR A CA 1
ATOM 619 C C . THR A 1 76 ? -13.450 34.790 -33.792 1.00 74.12 76 THR A C 1
ATOM 621 O O . THR A 1 76 ? -14.262 35.326 -33.036 1.00 74.12 76 THR A O 1
ATOM 624 N N . ILE A 1 77 ? -12.305 35.385 -34.156 1.00 75.12 77 ILE A N 1
ATOM 625 C CA . ILE A 1 77 ? -11.856 36.685 -33.631 1.00 75.12 77 ILE A CA 1
ATOM 626 C C . ILE A 1 77 ? -12.845 37.798 -34.000 1.00 75.12 77 ILE A C 1
ATOM 628 O O . ILE A 1 77 ? -13.299 38.549 -33.136 1.00 75.12 77 ILE A O 1
ATOM 632 N N . ASN A 1 78 ? -13.268 37.865 -35.265 1.00 74.00 78 ASN A N 1
ATOM 633 C CA . ASN A 1 78 ? -14.225 38.879 -35.721 1.00 74.00 78 ASN A CA 1
ATOM 634 C C . ASN A 1 78 ? -15.623 38.747 -35.095 1.00 74.00 78 ASN A C 1
ATOM 636 O O . ASN A 1 78 ? -16.350 39.739 -34.995 1.00 74.00 78 ASN A O 1
ATOM 640 N N . ASN A 1 79 ? -16.011 37.545 -34.663 1.00 69.44 79 ASN A N 1
ATOM 641 C CA . ASN A 1 79 ? -17.276 37.309 -33.967 1.00 69.44 79 ASN A CA 1
ATOM 642 C C . ASN A 1 79 ? -17.209 37.627 -32.461 1.00 69.44 79 ASN A C 1
ATOM 644 O O . ASN A 1 79 ? -18.228 37.518 -31.779 1.00 69.44 79 ASN A O 1
ATOM 648 N N . GLY A 1 80 ? -16.053 38.065 -31.943 1.00 55.78 80 GLY A N 1
ATOM 649 C CA . GLY A 1 80 ? -15.862 38.365 -30.522 1.00 55.78 80 GLY A CA 1
ATOM 650 C C . GLY A 1 80 ? -15.855 37.117 -29.635 1.00 55.78 80 GLY A C 1
ATOM 651 O O . GLY A 1 80 ? -16.066 37.220 -28.426 1.00 55.78 80 GLY A O 1
ATOM 652 N N . GLU A 1 81 ? -15.643 35.944 -30.231 1.00 51.34 81 GLU A N 1
ATOM 653 C CA . GLU A 1 81 ? -15.424 34.698 -29.510 1.00 51.34 81 GLU A CA 1
ATOM 654 C C . GLU A 1 81 ? -13.933 34.618 -29.169 1.00 51.34 81 GLU A C 1
ATOM 656 O O . GLU A 1 81 ? -13.081 34.836 -30.031 1.00 51.34 81 GLU A O 1
ATOM 661 N N . ALA A 1 82 ? -13.601 34.350 -27.901 1.00 46.28 82 ALA A N 1
ATOM 662 C CA . ALA A 1 82 ? -12.212 34.117 -27.521 1.00 46.28 82 ALA A CA 1
ATOM 663 C C . ALA A 1 82 ? -11.679 32.960 -28.382 1.00 46.28 82 ALA A C 1
ATOM 665 O O . ALA A 1 82 ? -12.342 31.916 -28.411 1.00 46.28 82 ALA A O 1
ATOM 666 N N . PRO A 1 83 ? -10.543 33.118 -29.090 1.00 42.56 83 PRO A N 1
ATOM 667 C CA . PRO A 1 83 ? -10.018 32.051 -29.921 1.00 42.56 83 PRO A CA 1
ATOM 668 C C . PRO A 1 83 ? -9.756 30.869 -28.998 1.00 42.56 83 PRO A C 1
ATOM 670 O O . PRO A 1 83 ? -8.898 30.932 -28.117 1.00 42.56 83 PRO A O 1
ATOM 673 N N . GLY A 1 84 ? -10.558 29.814 -29.146 1.00 40.97 84 GLY A N 1
ATOM 674 C CA . GLY A 1 84 ? -10.283 28.563 -28.471 1.00 40.97 84 GLY A CA 1
ATOM 675 C C . GLY A 1 84 ? -8.890 28.149 -28.911 1.00 40.97 84 GLY A C 1
ATOM 676 O O . GLY A 1 84 ? -8.675 27.934 -30.105 1.00 40.97 84 GLY A O 1
ATOM 677 N N . GLU A 1 85 ? -7.945 28.071 -27.968 1.00 35.44 85 GLU A N 1
ATOM 678 C CA . GLU A 1 85 ? -6.749 27.258 -28.160 1.00 35.44 85 GLU A CA 1
ATOM 679 C C . GLU A 1 85 ? -7.225 25.971 -28.825 1.00 35.44 85 GLU A C 1
ATOM 681 O O . GLU A 1 85 ? -8.157 25.341 -28.308 1.00 35.44 85 GLU A O 1
ATOM 686 N N . HIS A 1 86 ? -6.669 25.626 -29.993 1.00 35.00 86 HIS A N 1
ATOM 687 C CA . HIS A 1 86 ? -6.947 24.333 -30.606 1.00 35.00 86 HIS A CA 1
ATOM 688 C C . HIS A 1 86 ? -6.887 23.300 -29.495 1.00 35.00 86 HIS A C 1
ATOM 690 O O . HIS A 1 86 ? -5.849 23.150 -28.849 1.00 35.00 86 HIS A O 1
ATOM 696 N N . ILE A 1 87 ? -8.037 22.680 -29.229 1.00 36.03 87 ILE A N 1
ATOM 697 C CA . ILE A 1 87 ? -8.221 21.740 -28.140 1.00 36.03 87 ILE A CA 1
ATOM 698 C C . ILE A 1 87 ? -7.202 20.627 -28.370 1.00 36.03 87 ILE A C 1
ATOM 700 O O . ILE A 1 87 ? -7.396 19.721 -29.180 1.00 36.03 87 ILE A O 1
ATOM 704 N N . ASN A 1 88 ? -6.081 20.741 -27.662 1.00 38.31 88 ASN A N 1
ATOM 705 C CA . ASN A 1 88 ? -5.073 19.718 -27.494 1.00 38.31 88 ASN A CA 1
ATOM 706 C C . ASN A 1 88 ? -5.734 18.647 -26.628 1.00 38.31 88 ASN A C 1
ATOM 708 O O . ASN A 1 88 ? -5.521 18.585 -25.418 1.00 38.31 88 ASN A O 1
ATOM 712 N N . ASN A 1 89 ? -6.586 17.818 -27.225 1.00 43.97 89 ASN A N 1
ATOM 713 C CA . ASN A 1 89 ? -7.050 16.612 -26.561 1.00 43.97 89 ASN A CA 1
ATOM 714 C C . ASN A 1 89 ? -5.868 15.643 -26.517 1.00 43.97 89 ASN A C 1
ATOM 716 O O . ASN A 1 89 ? -5.775 14.714 -27.315 1.00 43.97 89 ASN A O 1
ATOM 720 N N . SER A 1 90 ? -4.944 15.862 -25.575 1.00 58.47 90 SER A N 1
ATOM 721 C CA . SER A 1 90 ? -4.095 14.777 -25.105 1.00 58.47 90 SER A CA 1
ATOM 722 C C . SER A 1 90 ? -5.028 13.645 -24.710 1.00 58.47 90 SER A C 1
ATOM 724 O O . SER A 1 90 ? -5.956 13.860 -23.921 1.00 58.47 90 SER A O 1
ATOM 726 N N . LEU A 1 91 ? -4.813 12.468 -25.286 1.00 84.88 91 LEU A N 1
ATOM 727 C CA . LEU A 1 91 ? -5.604 11.296 -24.965 1.00 84.88 91 LEU A CA 1
ATOM 728 C C . LEU A 1 91 ? -5.467 11.034 -23.462 1.00 84.88 91 LEU A C 1
ATOM 730 O O . LEU A 1 91 ? -4.372 10.740 -22.975 1.00 84.88 91 LEU A O 1
ATOM 734 N N . THR A 1 92 ? -6.568 11.225 -22.739 1.00 88.56 92 THR A N 1
ATOM 735 C CA . THR A 1 92 ? -6.627 11.150 -21.281 1.00 88.56 92 THR A CA 1
ATOM 736 C C . THR A 1 92 ? -7.716 10.194 -20.838 1.00 88.56 92 THR A C 1
ATOM 738 O O . THR A 1 92 ? -8.726 10.015 -21.516 1.00 88.56 92 THR A O 1
ATOM 741 N N . GLU A 1 93 ? -7.508 9.590 -19.674 1.00 89.31 93 GLU A N 1
ATOM 742 C CA . GLU A 1 93 ? -8.455 8.674 -19.054 1.00 89.31 93 GLU A CA 1
ATOM 743 C C . GLU A 1 93 ? -8.596 8.951 -17.566 1.00 89.31 93 GLU A C 1
ATOM 745 O O . GLU A 1 93 ? -7.665 9.423 -16.909 1.00 89.31 93 GLU A O 1
ATOM 750 N N . LYS A 1 94 ? -9.786 8.645 -17.046 1.00 93.81 94 LYS A N 1
ATOM 751 C CA . LYS A 1 94 ? -10.087 8.674 -15.620 1.00 93.81 94 LYS A CA 1
ATOM 752 C C . LYS A 1 94 ? -10.736 7.366 -15.203 1.00 93.81 94 LYS A C 1
ATOM 754 O O . LYS A 1 94 ? -11.664 6.895 -15.859 1.00 93.81 94 LYS A O 1
ATOM 759 N N . LYS A 1 95 ? -10.276 6.810 -14.089 1.00 92.81 95 LYS A N 1
ATOM 760 C CA . LYS A 1 95 ? -10.765 5.554 -13.517 1.00 92.81 95 LYS A CA 1
ATOM 761 C C . LYS A 1 95 ? -10.891 5.707 -12.008 1.00 92.81 95 LYS A C 1
ATOM 763 O O . LYS A 1 95 ? -9.993 6.233 -11.363 1.00 92.81 95 LYS A O 1
ATOM 768 N N . LYS A 1 96 ? -11.994 5.227 -11.439 1.00 94.69 96 LYS A N 1
ATOM 769 C CA . LYS A 1 96 ? -12.155 5.088 -9.987 1.00 94.69 96 LYS A CA 1
ATOM 770 C C . LYS A 1 96 ? -12.046 3.620 -9.614 1.00 94.69 96 LYS A C 1
ATOM 772 O O . LYS A 1 96 ? -12.594 2.768 -10.313 1.00 94.69 96 LYS A O 1
ATOM 777 N N . LEU A 1 97 ? -11.334 3.334 -8.534 1.00 93.44 97 LEU A N 1
ATOM 778 C CA . LEU A 1 97 ? -11.110 1.979 -8.050 1.00 93.44 97 LEU A CA 1
ATOM 779 C C . LEU A 1 97 ? -11.127 1.972 -6.521 1.00 93.44 97 LEU A C 1
ATOM 781 O O . LEU A 1 97 ? -10.685 2.922 -5.887 1.00 93.44 97 LEU A O 1
ATOM 785 N N . ARG A 1 98 ? -11.635 0.892 -5.931 1.00 92.19 98 ARG A N 1
ATOM 786 C CA . ARG A 1 98 ? -11.487 0.605 -4.502 1.00 92.19 98 ARG A CA 1
ATOM 787 C C . ARG A 1 98 ? -10.381 -0.426 -4.335 1.00 92.19 98 ARG A C 1
ATOM 789 O O . ARG A 1 98 ? -10.431 -1.474 -4.982 1.00 92.19 98 ARG A O 1
ATOM 796 N N . ILE A 1 99 ? -9.394 -0.126 -3.499 1.00 88.94 99 ILE A N 1
ATOM 797 C CA . ILE A 1 99 ? -8.318 -1.055 -3.148 1.00 88.94 99 ILE A CA 1
ATOM 798 C C . ILE A 1 99 ? -8.938 -2.185 -2.324 1.00 88.94 99 ILE A C 1
ATOM 800 O O . ILE A 1 99 ? -9.554 -1.935 -1.297 1.00 88.94 99 ILE A O 1
ATOM 804 N N . ASN A 1 100 ? -8.794 -3.432 -2.762 1.00 88.25 100 ASN A N 1
ATOM 805 C CA . ASN A 1 100 ? -9.242 -4.613 -2.022 1.00 88.25 100 ASN A CA 1
ATOM 806 C C . ASN A 1 100 ? -8.047 -5.535 -1.755 1.00 88.25 100 ASN A C 1
ATOM 808 O O . ASN A 1 100 ? -6.941 -5.291 -2.238 1.00 88.25 100 ASN A O 1
ATOM 812 N N . MET A 1 101 ? -8.268 -6.643 -1.043 1.00 88.31 101 MET A N 1
ATOM 813 C CA . MET A 1 101 ? -7.216 -7.625 -0.745 1.00 88.31 101 MET A CA 1
ATOM 814 C C . MET A 1 101 ? -6.321 -8.032 -1.935 1.00 88.31 101 MET A C 1
ATOM 816 O O . MET A 1 101 ? -5.114 -8.129 -1.729 1.00 88.31 101 MET A O 1
ATOM 820 N N . PRO A 1 102 ? -6.816 -8.224 -3.178 1.00 92.25 102 PRO A N 1
ATOM 821 C CA . PRO A 1 102 ? -5.948 -8.555 -4.316 1.00 92.25 102 PRO A CA 1
ATOM 822 C C . PRO A 1 102 ? -4.930 -7.466 -4.698 1.00 92.25 102 PRO A C 1
ATOM 824 O O . PRO A 1 102 ? -3.928 -7.770 -5.342 1.00 92.25 102 PRO A O 1
ATOM 827 N N . GLN A 1 103 ? -5.184 -6.207 -4.330 1.00 95.56 103 GLN A N 1
ATOM 828 C CA . GLN A 1 103 ? -4.278 -5.076 -4.549 1.00 95.56 103 GLN A CA 1
ATOM 829 C C . GLN A 1 103 ? -3.280 -4.889 -3.398 1.00 95.56 103 GLN A C 1
ATOM 831 O O . GLN A 1 103 ? -2.336 -4.107 -3.525 1.00 95.56 103 GLN A O 1
ATOM 836 N N . MET A 1 104 ? -3.459 -5.608 -2.290 1.00 93.19 104 MET A N 1
ATOM 837 C CA . MET A 1 104 ? -2.615 -5.501 -1.105 1.00 93.19 104 MET A CA 1
ATOM 838 C C . MET A 1 104 ? -1.424 -6.468 -1.166 1.00 93.19 104 MET A C 1
ATOM 840 O O . MET A 1 104 ? -1.477 -7.548 -1.753 1.00 93.19 104 MET A O 1
ATOM 844 N N . ALA A 1 105 ? -0.330 -6.061 -0.536 1.00 92.19 105 ALA A N 1
ATOM 845 C CA . ALA A 1 105 ? 0.828 -6.870 -0.183 1.00 92.19 105 ALA A CA 1
ATOM 846 C C . ALA A 1 105 ? 1.002 -6.852 1.346 1.00 92.19 105 ALA A C 1
ATOM 848 O O . ALA A 1 105 ? 0.083 -6.478 2.076 1.00 92.19 105 ALA A O 1
ATOM 849 N N . ILE A 1 106 ? 2.162 -7.288 1.846 1.00 85.44 106 ILE A N 1
ATOM 850 C CA . ILE A 1 106 ? 2.469 -7.307 3.283 1.00 85.44 106 ILE A CA 1
ATOM 851 C C . ILE A 1 106 ? 2.348 -5.885 3.845 1.00 85.44 106 ILE A C 1
ATOM 853 O O . ILE A 1 106 ? 3.242 -5.062 3.675 1.00 85.44 106 ILE A O 1
ATOM 857 N N . GLU A 1 107 ? 1.216 -5.623 4.501 1.00 84.38 107 GLU A N 1
ATOM 858 C CA . GLU A 1 107 ? 0.892 -4.359 5.167 1.00 84.38 107 GLU A CA 1
ATOM 859 C C . GLU A 1 107 ? 0.995 -3.117 4.258 1.00 84.38 107 GLU A C 1
ATOM 861 O O . GLU A 1 107 ? 1.255 -2.022 4.747 1.00 84.38 107 GLU A O 1
ATOM 866 N N . SER A 1 108 ? 0.817 -3.263 2.938 1.00 92.44 108 SER A N 1
ATOM 867 C CA . SER A 1 108 ? 0.927 -2.144 1.993 1.00 92.44 108 SER A CA 1
ATOM 868 C C . SER A 1 108 ? 0.176 -2.350 0.689 1.00 92.44 108 SER A C 1
ATOM 870 O O . SER A 1 108 ? -0.201 -3.471 0.359 1.00 92.44 108 SER A O 1
ATOM 872 N N . LEU A 1 109 ? 0.043 -1.291 -0.114 1.00 95.12 109 LEU A N 1
ATOM 873 C CA . LEU A 1 109 ? -0.290 -1.433 -1.531 1.00 95.12 109 LEU A CA 1
ATOM 874 C C . LEU A 1 109 ? 0.780 -2.281 -2.231 1.00 95.12 109 LEU A C 1
ATOM 876 O O . LEU A 1 109 ? 1.982 -2.101 -2.009 1.00 95.12 109 LEU A O 1
ATOM 880 N N . SER A 1 110 ? 0.351 -3.222 -3.066 1.00 96.12 110 SER A N 1
ATOM 881 C CA . SER A 1 110 ? 1.251 -4.111 -3.795 1.00 96.12 110 SER A CA 1
ATOM 882 C C . SER A 1 110 ? 1.954 -3.367 -4.928 1.00 96.12 110 SER A C 1
ATOM 884 O O . SER A 1 110 ? 1.315 -2.980 -5.904 1.00 96.12 110 SER A O 1
ATOM 886 N N . GLU A 1 111 ? 3.285 -3.232 -4.849 1.00 95.06 111 GLU A N 1
ATOM 887 C CA . GLU A 1 111 ? 4.094 -2.704 -5.963 1.00 95.06 111 GLU A CA 1
ATOM 888 C C . GLU A 1 111 ? 3.899 -3.535 -7.242 1.00 95.06 111 GLU A C 1
ATOM 890 O O . GLU A 1 111 ? 3.840 -2.975 -8.330 1.00 95.06 111 GLU A O 1
ATOM 895 N N . ASN A 1 112 ? 3.749 -4.861 -7.132 1.00 95.12 112 ASN A N 1
ATOM 896 C CA . ASN A 1 112 ? 3.535 -5.732 -8.293 1.00 95.12 112 ASN A CA 1
ATOM 897 C C . ASN A 1 112 ? 2.225 -5.379 -9.010 1.00 95.12 112 ASN A C 1
ATOM 899 O O . ASN A 1 112 ? 2.209 -5.186 -10.226 1.00 95.12 112 ASN A O 1
ATOM 903 N N . TRP A 1 113 ? 1.131 -5.267 -8.249 1.00 96.81 113 TRP A N 1
ATOM 904 C CA . TRP A 1 113 ? -0.152 -4.847 -8.809 1.00 96.81 113 TRP A CA 1
ATOM 905 C C . TRP A 1 113 ? -0.073 -3.420 -9.351 1.00 96.81 113 TRP A C 1
ATOM 907 O O . TRP A 1 113 ? -0.482 -3.197 -10.483 1.00 96.81 113 TRP A O 1
ATOM 917 N N . LEU A 1 114 ? 0.508 -2.483 -8.596 1.00 97.56 114 LEU A N 1
ATOM 918 C CA . LEU A 1 114 ? 0.624 -1.088 -9.012 1.00 97.56 114 LEU A CA 1
ATOM 919 C C . LEU A 1 114 ? 1.346 -0.969 -10.357 1.00 97.56 114 LEU A C 1
ATOM 921 O O . LEU A 1 114 ? 0.825 -0.319 -11.255 1.00 97.56 114 LEU A O 1
ATOM 925 N N . PHE A 1 115 ? 2.498 -1.633 -10.525 1.00 98.19 115 PHE A N 1
ATOM 926 C CA . PHE A 1 115 ? 3.245 -1.640 -11.787 1.00 98.19 115 PHE A CA 1
ATOM 927 C C . PHE A 1 115 ? 2.441 -2.268 -12.933 1.00 98.19 115 PHE A C 1
ATOM 929 O O . PHE A 1 115 ? 2.452 -1.737 -14.044 1.00 98.19 115 PHE A O 1
ATOM 936 N N . LYS A 1 116 ? 1.724 -3.369 -12.675 1.00 97.44 116 LYS A N 1
ATOM 937 C CA . LYS A 1 116 ? 0.816 -3.988 -13.655 1.00 97.44 116 LYS A CA 1
ATOM 938 C C . LYS A 1 116 ? -0.277 -3.020 -14.095 1.00 97.44 116 LYS A C 1
ATOM 940 O O . LYS A 1 116 ? -0.465 -2.848 -15.291 1.00 97.44 116 LYS A O 1
ATOM 945 N N . GLU A 1 117 ? -0.931 -2.362 -13.145 1.00 97.75 117 GLU A N 1
ATOM 946 C CA . GLU A 1 117 ? -2.038 -1.435 -13.380 1.00 97.75 117 GLU A CA 1
ATOM 947 C C . GLU A 1 117 ? -1.591 -0.209 -14.190 1.00 97.75 117 GLU A C 1
ATOM 949 O O . GLU A 1 117 ? -2.186 0.103 -15.218 1.00 97.75 117 GLU A O 1
ATOM 954 N N . ILE A 1 118 ? -0.499 0.459 -13.794 1.00 98.06 118 ILE A N 1
ATOM 955 C CA . ILE A 1 118 ? 0.016 1.621 -14.544 1.00 98.06 118 ILE A CA 1
ATOM 956 C C . ILE A 1 118 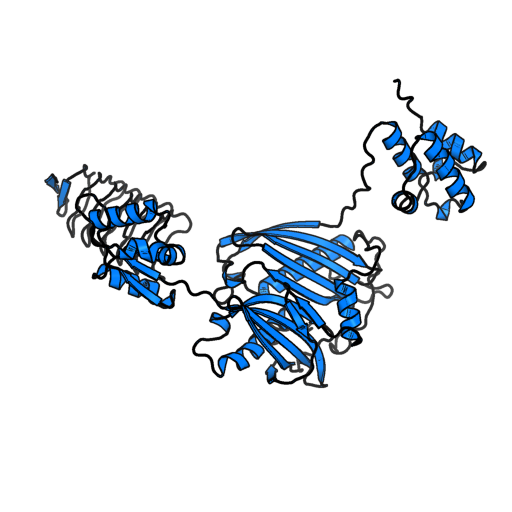? 0.530 1.229 -15.935 1.00 98.06 118 ILE A C 1
ATOM 958 O O . ILE A 1 118 ? 0.446 2.020 -16.875 1.00 98.06 118 ILE A O 1
ATOM 962 N N . GLY A 1 119 ? 1.059 0.011 -16.079 1.00 97.69 119 GLY A N 1
ATOM 963 C CA . GLY A 1 119 ? 1.491 -0.516 -17.366 1.00 97.69 119 GLY A CA 1
ATOM 964 C C . GLY A 1 119 ? 0.318 -0.847 -18.284 1.00 97.69 119 GLY A C 1
ATOM 965 O O . GLY A 1 119 ? 0.392 -0.544 -19.470 1.00 97.69 119 GLY A O 1
ATOM 966 N N . ASP A 1 120 ? -0.758 -1.418 -17.747 1.00 96.69 120 ASP A N 1
ATOM 967 C CA . ASP A 1 120 ? -1.995 -1.705 -18.479 1.00 96.69 120 ASP A CA 1
ATOM 968 C C . ASP A 1 120 ? -2.648 -0.410 -18.980 1.00 96.69 120 ASP A C 1
ATOM 970 O O . ASP A 1 120 ? -2.878 -0.262 -20.177 1.00 96.69 120 ASP A O 1
ATOM 974 N N . ILE A 1 121 ? -2.778 0.599 -18.108 1.00 97.38 121 ILE A N 1
ATOM 975 C CA . ILE A 1 121 ? -3.259 1.943 -18.478 1.00 97.38 121 ILE A CA 1
ATOM 976 C C . ILE A 1 121 ? -2.407 2.553 -19.602 1.00 97.38 121 ILE A C 1
ATOM 978 O O . ILE A 1 121 ? -2.941 3.122 -20.555 1.00 97.38 121 ILE A O 1
ATOM 982 N N . HIS A 1 122 ? -1.077 2.434 -19.519 1.00 97.62 122 HIS A N 1
ATOM 983 C CA . HIS A 1 122 ? -0.182 2.907 -20.577 1.00 97.62 122 HIS A CA 1
ATOM 984 C C . HIS A 1 122 ? -0.444 2.193 -21.911 1.00 97.62 122 HIS A C 1
ATOM 986 O O . HIS A 1 122 ? -0.505 2.845 -22.954 1.00 97.62 122 HIS A O 1
ATOM 992 N N . TRP A 1 123 ? -0.596 0.866 -21.890 1.00 95.50 123 TRP A N 1
ATOM 993 C CA . TRP A 1 123 ? -0.888 0.074 -23.085 1.00 95.50 123 TRP A CA 1
ATOM 994 C C . TRP A 1 123 ? -2.252 0.413 -23.685 1.00 95.50 123 TRP A C 1
ATOM 996 O O . TRP A 1 123 ? -2.345 0.537 -24.906 1.00 95.50 123 TRP A O 1
ATOM 1006 N N . ASP A 1 124 ? -3.275 0.615 -22.860 1.00 95.56 124 ASP A N 1
ATOM 1007 C CA . ASP A 1 124 ? -4.616 0.997 -23.300 1.00 95.56 124 ASP A CA 1
ATOM 1008 C C . ASP A 1 124 ? -4.621 2.361 -23.990 1.00 95.56 124 ASP A C 1
ATOM 1010 O O . ASP A 1 124 ? -5.130 2.487 -25.107 1.00 95.56 124 ASP A O 1
ATOM 1014 N N . LEU A 1 125 ? -3.987 3.366 -23.378 1.00 95.75 125 LEU A N 1
ATOM 1015 C CA . LEU A 1 125 ? -3.816 4.691 -23.975 1.00 95.75 125 LEU A CA 1
ATOM 1016 C C . LEU A 1 125 ? -3.045 4.611 -25.300 1.00 95.75 125 LEU A C 1
ATOM 1018 O O . LEU A 1 125 ? -3.426 5.232 -26.291 1.00 95.75 125 LEU A O 1
ATOM 1022 N N . LEU A 1 126 ? -1.978 3.816 -25.345 1.00 94.69 126 LEU A N 1
ATOM 1023 C CA . LEU A 1 126 ? -1.183 3.610 -26.552 1.00 94.69 126 LEU A CA 1
ATOM 1024 C C . LEU A 1 126 ? -1.999 2.940 -27.672 1.00 94.69 126 LEU A C 1
ATOM 1026 O O . LEU A 1 126 ? -1.968 3.404 -28.810 1.00 94.69 126 LEU A O 1
ATOM 1030 N N . CYS A 1 127 ? -2.771 1.900 -27.355 1.00 93.19 127 CYS A N 1
ATOM 1031 C CA . CYS A 1 127 ? -3.632 1.194 -28.307 1.00 93.19 127 CYS A CA 1
ATOM 1032 C C . CYS A 1 127 ? -4.759 2.092 -28.836 1.00 93.19 127 CYS A C 1
ATOM 1034 O O . CYS A 1 127 ? -4.973 2.170 -30.047 1.00 93.19 127 CYS A O 1
ATOM 1036 N N . LYS A 1 128 ? -5.437 2.832 -27.948 1.00 92.75 128 LYS A N 1
ATOM 1037 C CA . LYS A 1 128 ? -6.466 3.817 -28.319 1.00 92.75 128 LYS A CA 1
ATOM 1038 C C . LYS A 1 128 ? -5.893 4.910 -29.215 1.00 92.75 128 LYS A C 1
ATOM 1040 O O . LYS A 1 128 ? -6.489 5.253 -30.230 1.00 92.75 128 LYS A O 1
ATOM 1045 N N . GLY A 1 129 ? -4.712 5.419 -28.875 1.00 91.44 129 GLY A N 1
ATOM 1046 C CA . GLY A 1 129 ? -4.047 6.469 -29.632 1.00 91.44 129 GLY A CA 1
ATOM 1047 C C . GLY A 1 129 ? -3.541 6.026 -31.008 1.00 91.44 129 GLY A C 1
ATOM 1048 O O . GLY A 1 129 ? -3.606 6.798 -31.960 1.00 91.44 129 GLY A O 1
ATOM 1049 N N . LEU A 1 130 ? -3.088 4.778 -31.139 1.00 90.94 130 LEU A N 1
ATOM 1050 C CA . LEU A 1 130 ? -2.687 4.179 -32.418 1.00 90.94 130 LEU A CA 1
ATOM 1051 C C . LEU A 1 130 ? -3.857 3.564 -33.198 1.00 90.94 130 LEU A C 1
ATOM 1053 O O . LEU A 1 130 ? -3.642 3.039 -34.289 1.00 90.94 130 LEU A O 1
ATOM 1057 N N . ASN A 1 131 ? -5.068 3.617 -32.636 1.00 89.94 131 ASN A N 1
ATOM 1058 C CA . ASN A 1 131 ? -6.286 3.030 -33.184 1.00 89.94 131 ASN A CA 1
ATOM 1059 C C . ASN A 1 131 ? -6.120 1.552 -33.590 1.00 89.94 131 ASN A C 1
ATOM 1061 O O . ASN A 1 131 ? -6.548 1.115 -34.657 1.00 89.94 131 ASN A O 1
ATOM 1065 N N . THR A 1 132 ? -5.454 0.770 -32.741 1.00 91.06 132 THR A N 1
ATOM 1066 C CA . THR A 1 132 ? -5.242 -0.663 -32.959 1.00 91.06 132 THR A CA 1
ATOM 1067 C C . THR A 1 132 ? -5.158 -1.395 -31.628 1.00 91.06 132 THR A C 1
ATOM 1069 O O . THR A 1 132 ? -4.838 -0.813 -30.597 1.00 91.06 132 THR A O 1
ATOM 1072 N N . SER A 1 133 ? -5.448 -2.692 -31.626 1.00 90.56 133 SER A N 1
ATOM 1073 C CA . SER A 1 133 ? -5.262 -3.528 -30.437 1.00 90.56 133 SER A CA 1
ATOM 1074 C C . SER A 1 133 ? -3.804 -3.968 -30.297 1.00 90.56 133 SER A C 1
ATOM 1076 O O . SER A 1 133 ? -3.125 -4.176 -31.304 1.00 90.56 133 SER A O 1
ATOM 1078 N N . SER A 1 134 ? -3.378 -4.277 -29.075 1.00 89.75 134 SER A N 1
ATOM 1079 C CA . SER A 1 134 ? -2.025 -4.761 -28.764 1.00 89.75 134 SER A CA 1
ATOM 1080 C C . SER A 1 134 ? -1.535 -5.933 -29.631 1.00 89.75 134 SER A C 1
ATOM 1082 O O . SER A 1 134 ? -0.356 -5.996 -29.976 1.00 89.75 134 SER A O 1
ATOM 1084 N N . LEU A 1 135 ? -2.422 -6.859 -30.015 1.00 88.56 135 LEU A N 1
ATOM 1085 C CA . LEU A 1 135 ? -2.091 -8.010 -30.865 1.00 88.56 135 LEU A CA 1
ATOM 1086 C C . LEU A 1 135 ? -1.738 -7.617 -32.310 1.00 88.56 135 LEU A C 1
ATOM 1088 O O . LEU A 1 135 ? -0.945 -8.300 -32.953 1.00 88.56 135 LEU A O 1
ATOM 1092 N N . HIS A 1 136 ? -2.321 -6.525 -32.801 1.00 90.81 136 HIS A N 1
ATOM 1093 C CA . HIS A 1 136 ? -2.232 -6.068 -34.188 1.00 90.81 136 HIS A CA 1
ATOM 1094 C C . HIS A 1 136 ? -1.252 -4.898 -34.368 1.00 90.81 136 HIS A C 1
ATOM 1096 O O . HIS A 1 136 ? -1.200 -4.301 -35.440 1.00 90.81 136 HIS A O 1
ATOM 1102 N N . LEU A 1 137 ? -0.464 -4.567 -33.341 1.00 90.88 137 LEU A N 1
ATOM 1103 C CA . LEU A 1 137 ? 0.628 -3.605 -33.462 1.00 90.88 137 LEU A CA 1
ATOM 1104 C C . LEU A 1 137 ? 1.735 -4.199 -34.330 1.00 90.88 137 LEU A C 1
ATOM 1106 O O . LEU A 1 137 ? 2.345 -5.207 -33.961 1.00 90.88 137 LEU A O 1
ATOM 1110 N N . LYS A 1 138 ? 1.991 -3.566 -35.476 1.00 91.44 138 LYS A N 1
ATOM 1111 C CA . LYS A 1 138 ? 2.972 -4.016 -36.461 1.00 91.44 138 LYS A CA 1
ATOM 1112 C C . LYS A 1 138 ? 3.787 -2.862 -37.038 1.00 91.44 138 LYS A C 1
ATOM 1114 O O . LYS A 1 138 ? 3.373 -1.707 -36.945 1.00 91.44 138 LYS A O 1
ATOM 1119 N N . ASP A 1 139 ? 4.953 -3.175 -37.593 1.00 89.50 139 ASP A N 1
ATOM 1120 C CA . ASP A 1 139 ? 5.749 -2.228 -38.382 1.00 89.50 139 ASP A CA 1
ATOM 1121 C C . ASP A 1 139 ? 5.387 -2.265 -39.876 1.00 89.50 139 ASP A C 1
ATOM 1123 O O . ASP A 1 139 ? 4.459 -2.961 -40.290 1.00 89.50 139 ASP A O 1
ATOM 1127 N N . GLU A 1 140 ? 6.116 -1.502 -40.695 1.00 89.12 140 GLU A N 1
ATOM 1128 C CA . GLU A 1 140 ? 5.881 -1.403 -42.147 1.00 89.12 140 GLU A CA 1
ATOM 1129 C C . GLU A 1 140 ? 6.112 -2.727 -42.891 1.00 89.12 140 GLU A C 1
ATOM 1131 O O . GLU A 1 140 ? 5.647 -2.898 -44.016 1.00 89.12 140 GLU A O 1
ATOM 1136 N N . LEU A 1 141 ? 6.831 -3.664 -42.268 1.00 88.81 141 LEU A N 1
ATOM 1137 C CA . LEU A 1 141 ? 7.150 -4.984 -42.807 1.00 88.81 141 LEU A CA 1
ATOM 1138 C C . LEU A 1 141 ? 6.229 -6.078 -42.237 1.00 88.81 141 LEU A C 1
ATOM 1140 O O . LEU A 1 141 ? 6.520 -7.261 -42.397 1.00 88.81 141 LEU A O 1
ATOM 1144 N N . ASP A 1 142 ? 5.128 -5.693 -41.584 1.00 89.06 142 ASP A N 1
ATOM 1145 C CA . ASP A 1 142 ? 4.142 -6.582 -40.957 1.00 89.06 142 ASP A CA 1
ATOM 1146 C C . ASP A 1 142 ? 4.690 -7.397 -39.761 1.00 89.06 142 ASP A C 1
ATOM 1148 O O . ASP A 1 142 ? 4.055 -8.350 -39.297 1.00 89.06 142 ASP A O 1
ATOM 1152 N N . ASN A 1 143 ? 5.838 -7.007 -39.188 1.00 89.44 143 ASN A N 1
ATOM 1153 C CA . ASN A 1 143 ? 6.376 -7.655 -37.991 1.00 89.44 143 ASN A CA 1
ATOM 1154 C C . ASN A 1 143 ? 5.598 -7.222 -36.752 1.00 89.44 143 ASN A C 1
ATOM 1156 O O . ASN A 1 143 ? 5.377 -6.032 -36.536 1.00 89.44 143 ASN A O 1
ATOM 1160 N N . ARG A 1 144 ? 5.261 -8.172 -35.872 1.00 91.12 144 ARG A N 1
ATOM 1161 C CA . ARG A 1 144 ? 4.607 -7.867 -34.594 1.00 91.12 144 ARG A CA 1
ATOM 1162 C C . ARG A 1 144 ? 5.513 -7.033 -33.686 1.00 91.12 144 ARG A C 1
ATOM 1164 O O . ARG A 1 144 ? 6.667 -7.388 -33.436 1.00 91.12 144 ARG A O 1
ATOM 1171 N N . LEU A 1 145 ? 4.940 -5.979 -33.117 1.00 91.56 145 LEU A N 1
ATOM 1172 C CA . LEU A 1 145 ? 5.611 -5.065 -32.207 1.00 91.56 145 LEU A CA 1
ATOM 1173 C C . LEU A 1 145 ? 5.149 -5.234 -30.765 1.00 91.56 145 LEU A C 1
ATOM 1175 O O . LEU A 1 145 ? 3.978 -5.460 -30.469 1.00 91.56 145 LEU A O 1
ATOM 1179 N N . TYR A 1 146 ? 6.096 -5.031 -29.857 1.00 91.31 146 TYR A N 1
ATOM 1180 C CA . TYR A 1 146 ? 5.863 -4.969 -28.423 1.00 91.31 146 TYR A CA 1
ATOM 1181 C C . TYR A 1 146 ? 6.292 -3.600 -27.908 1.00 91.31 146 TYR A C 1
ATOM 1183 O O . TYR A 1 146 ? 7.431 -3.181 -28.136 1.00 91.31 146 TYR A O 1
ATOM 1191 N N . ALA A 1 147 ? 5.403 -2.908 -27.193 1.00 92.94 147 ALA A N 1
ATOM 1192 C CA . ALA A 1 147 ? 5.777 -1.711 -26.454 1.00 92.94 147 ALA A CA 1
ATOM 1193 C C . ALA A 1 147 ? 6.640 -2.131 -25.253 1.00 92.94 147 ALA A C 1
ATOM 1195 O O . ALA A 1 147 ? 6.163 -2.649 -24.244 1.00 92.94 147 ALA A O 1
ATOM 1196 N N . THR A 1 148 ? 7.950 -1.967 -25.400 1.00 93.38 148 THR A N 1
ATOM 1197 C CA . THR A 1 148 ? 8.938 -2.280 -24.368 1.00 93.38 148 THR A CA 1
ATOM 1198 C C . THR A 1 148 ? 9.104 -1.094 -23.436 1.00 93.38 148 THR A C 1
ATOM 1200 O O . THR A 1 148 ? 9.432 0.007 -23.887 1.00 93.38 148 THR A O 1
ATOM 1203 N N . PHE A 1 149 ? 8.898 -1.315 -22.139 1.00 97.19 149 PHE A N 1
ATOM 1204 C CA . PHE A 1 149 ? 9.185 -0.311 -21.119 1.00 97.19 149 PHE A CA 1
ATOM 1205 C C . PHE A 1 149 ? 10.681 -0.020 -21.070 1.00 97.19 149 PHE A C 1
ATOM 1207 O O . PHE A 1 149 ? 11.513 -0.925 -21.088 1.00 97.19 149 PHE A O 1
ATOM 1214 N N . VAL A 1 150 ? 11.001 1.269 -21.054 1.00 97.69 150 VAL A N 1
ATOM 1215 C CA . VAL A 1 150 ? 12.367 1.795 -21.089 1.00 97.69 150 VAL A CA 1
ATOM 1216 C C . VAL A 1 150 ? 12.699 2.507 -19.786 1.00 97.69 150 VAL A C 1
ATOM 1218 O O . VAL A 1 150 ? 13.804 2.360 -19.269 1.00 97.69 150 VAL A O 1
ATOM 1221 N N . ARG A 1 151 ? 11.741 3.247 -19.223 1.00 98.31 151 ARG A N 1
ATOM 1222 C CA . ARG A 1 151 ? 11.870 3.857 -17.900 1.00 98.31 151 ARG A CA 1
ATOM 1223 C C . ARG A 1 151 ? 10.511 3.946 -17.227 1.00 98.31 151 ARG A C 1
ATOM 1225 O O . ARG A 1 151 ? 9.535 4.295 -17.889 1.00 98.31 151 ARG A O 1
ATOM 1232 N N . ILE A 1 152 ? 10.452 3.627 -15.941 1.00 98.69 152 ILE A N 1
ATOM 1233 C CA . ILE A 1 152 ? 9.254 3.812 -15.120 1.00 98.69 152 ILE A CA 1
ATOM 1234 C C . ILE A 1 152 ? 9.669 4.471 -13.813 1.00 98.69 152 ILE A C 1
ATOM 1236 O O . ILE A 1 152 ? 10.538 3.947 -13.117 1.00 98.69 152 ILE A O 1
ATOM 1240 N N . THR A 1 153 ? 9.014 5.577 -13.471 1.00 98.25 153 THR A N 1
ATOM 1241 C CA . THR A 1 153 ? 9.091 6.178 -12.140 1.00 98.25 153 THR A CA 1
ATOM 1242 C C . THR A 1 153 ? 7.759 6.086 -11.432 1.00 98.25 153 THR A C 1
ATOM 1244 O O . THR A 1 153 ? 6.733 6.334 -12.058 1.00 98.25 153 THR A O 1
ATOM 1247 N N . ILE A 1 154 ? 7.793 5.826 -10.130 1.00 98.25 154 ILE A N 1
ATOM 1248 C CA . ILE A 1 154 ? 6.696 6.106 -9.204 1.00 98.25 154 ILE A CA 1
ATOM 1249 C C . ILE A 1 154 ? 7.206 7.030 -8.095 1.00 98.25 154 ILE A C 1
ATOM 1251 O O . ILE A 1 154 ? 8.346 6.891 -7.654 1.00 98.25 154 ILE A O 1
ATOM 1255 N N . SER A 1 155 ? 6.380 7.967 -7.646 1.00 97.06 155 SER A N 1
ATOM 1256 C CA . SER A 1 155 ? 6.669 8.857 -6.521 1.00 97.06 155 SER A CA 1
ATOM 1257 C C . SER A 1 155 ? 5.386 9.114 -5.752 1.00 97.06 155 SER A C 1
ATOM 1259 O O . SER A 1 155 ? 4.395 9.544 -6.332 1.00 97.06 155 SER A O 1
ATOM 1261 N N . SER A 1 156 ? 5.389 8.841 -4.456 1.00 95.50 156 SER A N 1
ATOM 1262 C CA . SER A 1 156 ? 4.216 8.957 -3.598 1.00 95.50 156 SER A CA 1
ATOM 1263 C C . SER A 1 156 ? 4.515 9.878 -2.426 1.00 95.50 156 SER A C 1
ATOM 1265 O O . SER A 1 156 ? 5.556 9.751 -1.783 1.00 95.50 156 SER A O 1
ATOM 1267 N N . ALA A 1 157 ? 3.585 10.786 -2.122 1.00 90.31 157 ALA A N 1
ATOM 1268 C CA . ALA A 1 157 ? 3.709 11.689 -0.976 1.00 90.31 157 ALA A CA 1
ATOM 1269 C C . ALA A 1 157 ? 3.714 10.933 0.365 1.00 90.31 157 ALA A C 1
ATOM 1271 O O . ALA A 1 157 ? 4.267 11.403 1.360 1.00 90.31 157 ALA A O 1
ATOM 1272 N N . ILE A 1 158 ? 3.119 9.739 0.375 1.00 88.94 158 ILE A N 1
ATOM 1273 C CA . ILE A 1 158 ? 3.075 8.809 1.503 1.00 88.94 158 ILE A CA 1
ATOM 1274 C C . ILE A 1 158 ? 3.714 7.472 1.123 1.00 88.94 158 ILE A C 1
ATOM 1276 O O . ILE A 1 158 ? 3.743 7.088 -0.045 1.00 88.94 158 ILE A O 1
ATOM 1280 N N . ALA A 1 159 ? 4.221 6.729 2.103 1.00 93.25 159 ALA A N 1
ATOM 1281 C CA . ALA A 1 159 ? 4.723 5.379 1.858 1.00 93.25 159 ALA A CA 1
ATOM 1282 C C . ALA A 1 159 ? 3.582 4.421 1.494 1.00 93.25 159 ALA A C 1
ATOM 1284 O O . ALA A 1 159 ? 2.457 4.577 1.970 1.00 93.25 159 ALA A O 1
ATOM 1285 N N . LEU A 1 160 ? 3.870 3.406 0.672 1.00 95.25 160 LEU A N 1
ATOM 1286 C CA . LEU A 1 160 ? 2.841 2.493 0.161 1.00 95.25 160 LEU A CA 1
ATOM 1287 C C . LEU A 1 160 ? 2.066 1.736 1.257 1.00 95.25 160 LEU A C 1
ATOM 1289 O O . LEU A 1 160 ? 0.974 1.245 0.989 1.00 95.25 160 LEU A O 1
ATOM 1293 N N . ASN A 1 161 ? 2.592 1.642 2.483 1.00 91.88 161 ASN A N 1
ATOM 1294 C CA . ASN A 1 161 ? 1.893 1.054 3.635 1.00 91.88 161 ASN A CA 1
ATOM 1295 C C . ASN A 1 161 ? 0.788 1.918 4.240 1.00 91.88 161 ASN A C 1
ATOM 1297 O O . ASN A 1 161 ? 0.081 1.463 5.134 1.00 91.88 161 ASN A O 1
ATOM 1301 N N . GLN A 1 162 ? 0.660 3.165 3.796 1.00 88.69 162 GLN A N 1
ATOM 1302 C CA . GLN A 1 162 ? -0.406 4.055 4.242 1.00 88.69 162 GLN A CA 1
ATOM 1303 C C . GLN A 1 162 ? -1.671 3.941 3.387 1.00 88.69 162 GLN A C 1
ATOM 1305 O O . GLN A 1 162 ? -2.713 4.430 3.807 1.00 88.69 162 GLN A O 1
ATOM 1310 N N . PHE A 1 163 ? -1.597 3.273 2.232 1.00 88.50 163 PHE A N 1
ATOM 1311 C CA . PHE A 1 163 ? -2.780 2.830 1.499 1.00 88.50 163 PHE A CA 1
ATOM 1312 C C . PHE A 1 163 ? -3.287 1.538 2.139 1.00 88.50 163 PHE A C 1
ATOM 1314 O O . PHE A 1 163 ? -2.522 0.578 2.281 1.00 88.50 163 PHE A O 1
ATOM 1321 N N . ILE A 1 164 ? -4.558 1.514 2.527 1.00 82.88 164 ILE A N 1
ATOM 1322 C CA . ILE A 1 164 ? -5.183 0.394 3.234 1.00 82.88 164 ILE A CA 1
ATOM 1323 C C . ILE A 1 164 ? -6.296 -0.251 2.408 1.00 82.88 164 ILE A C 1
ATOM 1325 O O . ILE A 1 164 ? -6.786 0.291 1.416 1.00 82.88 164 ILE A O 1
ATOM 1329 N N . GLU A 1 165 ? -6.703 -1.450 2.825 1.00 82.81 165 GLU A N 1
ATOM 1330 C CA . GLU A 1 165 ? -7.862 -2.112 2.239 1.00 82.81 165 GLU A CA 1
ATOM 1331 C C . GLU A 1 165 ? -9.101 -1.217 2.377 1.00 82.81 165 GLU A C 1
ATOM 1333 O O . GLU A 1 165 ? -9.383 -0.681 3.449 1.00 82.81 165 GLU A O 1
ATOM 1338 N N . ASN A 1 166 ? -9.872 -1.135 1.298 1.00 82.62 166 ASN A N 1
ATOM 1339 C CA . ASN A 1 166 ? -11.075 -0.331 1.112 1.00 82.62 166 ASN A CA 1
ATOM 1340 C C . ASN A 1 166 ? -10.859 1.158 0.844 1.00 82.62 166 ASN A C 1
ATOM 1342 O O . ASN A 1 166 ? -11.855 1.862 0.668 1.00 82.62 166 ASN A O 1
ATOM 1346 N N . ASP A 1 167 ? -9.616 1.622 0.723 1.00 82.62 167 ASP A N 1
ATOM 1347 C CA . ASP A 1 167 ? -9.353 2.971 0.229 1.00 82.62 167 ASP A CA 1
ATOM 1348 C C . ASP A 1 167 ? -9.923 3.154 -1.183 1.00 82.62 167 ASP A C 1
ATOM 1350 O O . ASP A 1 167 ? -9.753 2.312 -2.074 1.00 82.62 167 ASP A O 1
ATOM 1354 N N . GLU A 1 168 ? -10.588 4.285 -1.399 1.00 90.06 168 GLU A N 1
ATOM 1355 C CA . GLU A 1 168 ? -11.001 4.723 -2.728 1.00 90.06 168 GLU A CA 1
ATOM 1356 C C . GLU A 1 168 ? -9.875 5.527 -3.378 1.00 90.06 168 GLU A C 1
ATOM 1358 O O . GLU A 1 168 ? -9.326 6.457 -2.778 1.00 90.06 168 GLU A O 1
ATOM 1363 N N . ILE A 1 169 ? -9.544 5.169 -4.619 1.00 94.19 169 ILE A N 1
ATOM 1364 C CA . ILE A 1 169 ? -8.548 5.859 -5.431 1.00 94.19 169 ILE A CA 1
ATOM 1365 C C . ILE A 1 169 ? -9.151 6.357 -6.744 1.00 94.19 169 ILE A C 1
ATOM 1367 O O . ILE A 1 169 ? -9.930 5.666 -7.411 1.00 94.19 169 ILE A O 1
ATOM 1371 N N . GLU A 1 170 ? -8.755 7.562 -7.137 1.00 96.94 170 GLU A N 1
ATOM 1372 C CA . GLU A 1 170 ? -9.053 8.153 -8.437 1.00 96.94 170 GLU A CA 1
ATOM 1373 C C . GLU A 1 170 ? -7.770 8.257 -9.257 1.00 96.94 170 GLU A C 1
ATOM 1375 O O . GLU A 1 170 ? -6.820 8.943 -8.884 1.00 96.94 170 GLU A O 1
ATOM 1380 N N . ILE A 1 171 ? -7.760 7.566 -10.390 1.00 97.25 171 ILE A N 1
ATOM 1381 C CA . ILE A 1 171 ? -6.650 7.513 -11.329 1.00 97.25 171 ILE A CA 1
ATOM 1382 C C . ILE A 1 171 ? -6.971 8.437 -12.499 1.00 97.25 171 ILE A C 1
ATOM 1384 O O . ILE A 1 171 ? -8.028 8.314 -13.115 1.00 97.25 171 ILE A O 1
ATOM 1388 N N . SER A 1 172 ? -6.059 9.351 -12.811 1.00 96.19 172 SER A N 1
ATOM 1389 C CA . SER A 1 172 ? -6.080 10.198 -14.003 1.00 96.19 172 SER A CA 1
ATOM 1390 C C . SER A 1 172 ? -4.797 9.981 -14.791 1.00 96.19 172 SER A C 1
ATOM 1392 O O . SER A 1 172 ? -3.712 10.018 -14.219 1.00 96.19 172 SER A O 1
ATOM 1394 N N . SER A 1 173 ? -4.901 9.767 -16.095 1.00 96.62 173 SER A N 1
ATOM 1395 C CA . SER A 1 173 ? -3.752 9.427 -16.937 1.00 96.62 173 SER A CA 1
ATOM 1396 C C . SER A 1 173 ? -3.795 10.141 -18.276 1.00 96.62 173 SER A C 1
ATOM 1398 O O . SER A 1 173 ? -4.877 10.403 -18.796 1.00 96.62 173 SER A O 1
ATOM 1400 N N . GLY A 1 174 ? -2.626 10.409 -18.856 1.00 95.69 174 GLY A N 1
ATOM 1401 C CA . GLY A 1 174 ? -2.484 10.930 -20.215 1.00 95.69 174 GLY A CA 1
ATOM 1402 C C . GLY A 1 174 ? -1.280 10.331 -20.934 1.00 95.69 174 GLY A C 1
ATOM 1403 O O . GLY A 1 174 ? -0.352 9.841 -20.289 1.00 95.69 174 GLY A O 1
ATOM 1404 N N . ILE A 1 175 ? -1.293 10.359 -22.270 1.00 96.75 175 ILE A N 1
ATOM 1405 C CA . ILE A 1 175 ? -0.177 9.894 -23.106 1.00 96.75 175 ILE A CA 1
ATOM 1406 C C . ILE A 1 175 ? 0.225 10.935 -24.155 1.00 96.75 175 ILE A C 1
ATOM 1408 O O . ILE A 1 175 ? -0.614 11.624 -24.738 1.00 96.75 175 ILE A O 1
ATOM 1412 N N . LYS A 1 176 ? 1.530 11.024 -24.411 1.00 95.56 176 LYS A N 1
ATOM 1413 C CA . LYS A 1 176 ? 2.149 11.805 -25.487 1.00 95.56 176 LYS A CA 1
ATOM 1414 C C . LYS A 1 176 ? 3.234 10.985 -26.179 1.00 95.56 176 LYS A C 1
ATOM 1416 O O . LYS A 1 176 ? 3.673 9.957 -25.665 1.00 95.56 176 LYS A O 1
ATOM 1421 N N . ARG A 1 177 ? 3.689 11.433 -27.347 1.00 93.75 177 ARG A N 1
ATOM 1422 C CA . ARG A 1 177 ? 4.772 10.786 -28.104 1.00 93.75 177 ARG A CA 1
ATOM 1423 C C . ARG A 1 177 ? 5.898 11.753 -28.434 1.00 93.75 177 ARG A C 1
ATOM 1425 O O . ARG A 1 177 ? 5.702 12.961 -28.420 1.00 93.75 177 ARG A O 1
ATOM 1432 N N . PHE A 1 178 ? 7.071 11.228 -28.755 1.00 90.12 178 PHE A N 1
ATOM 1433 C CA . PHE A 1 178 ? 8.137 11.992 -29.402 1.00 90.12 178 PHE A CA 1
ATOM 1434 C C . PHE A 1 178 ? 8.645 11.215 -30.612 1.00 90.12 178 PHE A C 1
ATOM 1436 O O . PHE A 1 178 ? 9.117 10.078 -30.476 1.00 90.12 178 PHE A O 1
ATOM 1443 N N . GLY A 1 179 ? 8.547 11.820 -31.795 1.00 84.94 179 GLY A N 1
ATOM 1444 C CA . GLY A 1 179 ? 8.709 11.102 -33.048 1.00 84.94 179 GLY A CA 1
ATOM 1445 C C . GLY A 1 179 ? 7.687 9.971 -33.172 1.00 84.94 179 GLY A C 1
ATOM 1446 O O . GLY A 1 179 ? 6.611 9.985 -32.567 1.00 84.94 179 GLY A O 1
ATOM 1447 N N . GLN A 1 180 ? 8.042 8.956 -33.951 1.00 81.19 180 GLN A N 1
ATOM 1448 C CA . GLN A 1 180 ? 7.173 7.807 -34.217 1.00 81.19 180 GLN A CA 1
ATOM 1449 C C . GLN A 1 180 ? 7.409 6.626 -33.252 1.00 81.19 180 GLN A C 1
ATOM 1451 O O . GLN A 1 180 ? 6.578 5.725 -33.150 1.00 81.19 180 GLN A O 1
ATOM 1456 N N . GLY A 1 181 ? 8.524 6.627 -32.509 1.00 83.81 181 GLY A N 1
ATOM 1457 C CA . GLY A 1 181 ? 9.006 5.446 -31.782 1.00 83.81 181 GLY A CA 1
ATOM 1458 C C . GLY A 1 181 ? 8.985 5.507 -30.253 1.00 83.81 181 GLY A C 1
ATOM 1459 O O . GLY A 1 181 ? 9.288 4.487 -29.636 1.00 83.81 181 GLY A O 1
ATOM 1460 N N . MET A 1 182 ? 8.684 6.654 -29.632 1.00 93.31 182 MET A N 1
ATOM 1461 C CA . MET A 1 182 ? 8.714 6.811 -28.168 1.00 93.31 182 MET A CA 1
ATOM 1462 C C . MET A 1 182 ? 7.425 7.413 -27.631 1.00 93.31 182 MET A C 1
ATOM 1464 O O . MET A 1 182 ? 6.936 8.408 -28.163 1.00 93.31 182 MET A O 1
ATOM 1468 N N . TYR A 1 183 ? 6.928 6.827 -26.546 1.00 96.69 183 TYR A N 1
ATOM 1469 C CA . TYR A 1 183 ? 5.649 7.174 -25.937 1.00 96.69 183 TYR A CA 1
ATOM 1470 C C . TYR A 1 183 ? 5.826 7.369 -24.437 1.00 96.69 183 TYR A C 1
ATOM 1472 O O . TYR A 1 183 ? 6.567 6.626 -23.791 1.00 96.69 183 TYR A O 1
ATOM 1480 N N . PHE A 1 184 ? 5.153 8.382 -23.903 1.00 97.75 184 PHE A N 1
ATOM 1481 C CA . PHE A 1 184 ? 5.299 8.877 -22.542 1.00 97.75 184 PHE A CA 1
ATOM 1482 C C . PHE A 1 184 ? 3.929 8.982 -21.898 1.00 97.75 184 PHE A C 1
ATOM 1484 O O . PHE A 1 184 ? 3.052 9.640 -22.456 1.00 97.75 184 PHE A O 1
ATOM 1491 N N . SER A 1 185 ? 3.755 8.369 -20.734 1.00 97.94 185 SER A N 1
ATOM 1492 C CA . SER A 1 185 ? 2.545 8.539 -19.933 1.00 97.94 185 SER A CA 1
ATOM 1493 C C . SER A 1 185 ? 2.849 9.185 -18.606 1.00 97.94 185 SER A C 1
ATOM 1495 O O . SER A 1 185 ? 3.820 8.803 -17.955 1.00 97.94 185 SER A O 1
ATOM 1497 N N . ASP A 1 186 ? 1.958 10.076 -18.195 1.00 97.56 186 ASP A N 1
ATOM 1498 C CA . ASP A 1 186 ? 1.868 10.601 -16.841 1.00 97.56 186 ASP A CA 1
ATOM 1499 C C . ASP A 1 186 ? 0.568 10.069 -16.225 1.00 97.56 186 ASP A C 1
ATOM 1501 O O . ASP A 1 186 ? -0.500 10.146 -16.840 1.00 97.56 186 ASP A O 1
ATOM 1505 N N . ILE A 1 187 ? 0.664 9.484 -15.033 1.00 98.25 187 ILE A N 1
ATOM 1506 C CA . ILE A 1 187 ? -0.457 8.888 -14.303 1.00 98.25 187 ILE A CA 1
ATOM 1507 C C . ILE A 1 187 ? -0.446 9.441 -12.879 1.00 98.25 187 ILE A C 1
ATOM 1509 O O . ILE A 1 187 ? 0.568 9.379 -12.194 1.00 98.25 187 ILE A O 1
ATOM 1513 N N . SER A 1 188 ? -1.578 9.967 -12.428 1.00 97.44 188 SER A N 1
ATOM 1514 C CA . SER A 1 188 ? -1.809 10.451 -11.068 1.00 97.44 188 SER A CA 1
ATOM 1515 C C . SER A 1 188 ? -2.867 9.578 -10.406 1.00 97.44 188 SER A C 1
ATOM 1517 O O . SER A 1 188 ? -3.938 9.366 -10.969 1.00 97.44 188 SER A O 1
ATOM 1519 N N . ILE A 1 189 ? -2.563 9.064 -9.220 1.00 96.81 189 ILE A N 1
ATOM 1520 C CA . ILE A 1 189 ? -3.448 8.268 -8.376 1.00 96.81 189 ILE A CA 1
ATOM 1521 C C . ILE A 1 189 ? -3.673 9.060 -7.091 1.00 96.81 189 ILE A C 1
ATOM 1523 O O . ILE A 1 189 ? -2.736 9.294 -6.331 1.00 96.81 189 ILE A O 1
ATOM 1527 N N . ASN A 1 190 ? -4.912 9.471 -6.845 1.00 93.12 190 ASN A N 1
ATOM 1528 C CA . ASN A 1 190 ? -5.288 10.259 -5.676 1.00 93.12 190 ASN A CA 1
ATOM 1529 C C . ASN A 1 190 ? -6.140 9.416 -4.732 1.00 93.12 190 ASN A C 1
ATOM 1531 O O . ASN A 1 190 ? -7.109 8.800 -5.170 1.00 93.12 190 ASN A O 1
ATOM 1535 N N . SER A 1 191 ? -5.801 9.415 -3.447 1.00 86.88 191 SER A N 1
ATOM 1536 C CA . SER A 1 191 ? -6.608 8.836 -2.372 1.00 86.88 191 SER A CA 1
ATOM 1537 C C . SER A 1 191 ? -6.794 9.855 -1.247 1.00 86.88 191 SER A C 1
ATOM 1539 O O . SER A 1 191 ? -6.177 10.922 -1.247 1.00 86.88 191 SER A O 1
ATOM 1541 N N . LEU A 1 192 ? -7.624 9.524 -0.254 1.00 74.25 192 LEU A N 1
ATOM 1542 C CA . LEU A 1 192 ? -7.711 10.316 0.979 1.00 74.25 192 LEU A CA 1
ATOM 1543 C C . LEU A 1 192 ? -6.401 10.297 1.785 1.00 74.25 192 LEU A C 1
ATOM 1545 O O . LEU A 1 192 ? -6.122 11.251 2.507 1.00 74.25 192 LEU A O 1
ATOM 1549 N N . ALA A 1 193 ? -5.614 9.224 1.671 1.00 69.75 193 ALA A N 1
ATOM 1550 C CA . ALA A 1 193 ? -4.354 9.060 2.390 1.00 69.75 193 ALA A CA 1
ATOM 1551 C C . ALA A 1 193 ? -3.211 9.869 1.752 1.00 69.75 193 ALA A C 1
ATOM 1553 O O . ALA A 1 193 ? -2.333 10.359 2.460 1.00 69.75 193 ALA A O 1
ATOM 1554 N N . GLY A 1 194 ? -3.218 10.034 0.426 1.00 81.62 194 GLY A N 1
ATOM 1555 C CA . GLY A 1 194 ? -2.227 10.831 -0.292 1.00 81.62 194 GLY A CA 1
ATOM 1556 C C . GLY A 1 194 ? -2.245 10.609 -1.803 1.00 81.62 194 GLY A C 1
ATOM 1557 O O . GLY A 1 194 ? -3.037 9.830 -2.335 1.00 81.62 194 GLY A O 1
ATOM 1558 N N . ASN A 1 195 ? -1.357 11.312 -2.504 1.00 91.31 195 ASN A N 1
ATOM 1559 C CA . ASN A 1 195 ? -1.193 11.212 -3.951 1.00 91.31 195 ASN A CA 1
ATOM 1560 C C . ASN A 1 195 ? 0.049 10.394 -4.331 1.00 91.31 195 ASN A C 1
ATOM 1562 O O . ASN A 1 195 ? 1.100 10.485 -3.692 1.00 91.31 195 ASN A O 1
ATOM 1566 N N . LEU A 1 196 ? -0.082 9.637 -5.417 1.00 96.12 196 LEU A N 1
ATOM 1567 C CA . LEU A 1 196 ? 0.983 8.896 -6.077 1.00 96.12 196 LEU A CA 1
ATOM 1568 C C . LEU A 1 196 ? 1.023 9.285 -7.553 1.00 96.12 196 LEU A C 1
ATOM 1570 O O . LEU A 1 196 ? 0.005 9.299 -8.236 1.00 96.12 196 LEU A O 1
ATOM 1574 N N . GLU A 1 197 ? 2.210 9.579 -8.055 1.00 97.81 197 GLU A N 1
ATOM 1575 C CA . GLU A 1 197 ? 2.465 9.893 -9.455 1.00 97.81 197 GLU A CA 1
ATOM 1576 C C . GLU A 1 197 ? 3.326 8.805 -10.087 1.00 97.81 197 GLU A C 1
ATOM 1578 O O . GLU A 1 197 ? 4.252 8.285 -9.463 1.00 97.81 197 GLU A O 1
ATOM 1583 N N . ALA A 1 198 ? 3.045 8.476 -11.343 1.00 98.31 198 ALA A N 1
ATOM 1584 C CA . ALA A 1 198 ? 3.849 7.575 -12.142 1.00 98.31 198 ALA A CA 1
ATOM 1585 C C . ALA A 1 198 ? 4.142 8.173 -13.519 1.00 98.31 198 ALA A C 1
ATOM 1587 O O . ALA A 1 198 ? 3.271 8.781 -14.140 1.00 98.31 198 ALA A O 1
ATOM 1588 N N . LYS A 1 199 ? 5.365 7.957 -14.012 1.00 98.38 199 LYS A N 1
ATOM 1589 C CA . LYS A 1 199 ? 5.756 8.288 -15.388 1.00 98.38 199 LYS A CA 1
ATOM 1590 C C . LYS A 1 199 ? 6.313 7.063 -16.073 1.00 98.38 199 LYS A C 1
ATOM 1592 O O . LYS A 1 199 ? 7.138 6.353 -15.501 1.00 98.38 199 LYS A O 1
ATOM 1597 N N . LEU A 1 200 ? 5.871 6.816 -17.297 1.00 98.62 200 LEU A N 1
ATOM 1598 C CA . LEU A 1 200 ? 6.253 5.641 -18.068 1.00 98.62 200 LEU A CA 1
ATOM 1599 C C . LEU A 1 200 ? 6.769 6.078 -19.428 1.00 98.62 200 LEU A C 1
ATOM 1601 O O . LEU A 1 200 ? 6.173 6.934 -20.071 1.00 98.62 200 LEU A O 1
ATOM 1605 N N . MET A 1 201 ? 7.863 5.468 -19.871 1.00 98.12 201 MET A N 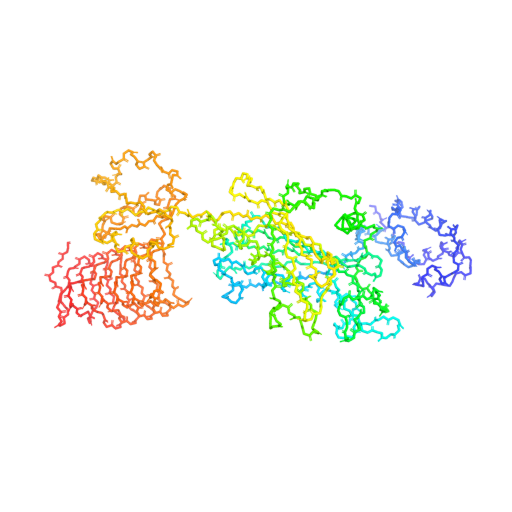1
ATOM 1606 C CA . MET A 1 201 ? 8.401 5.633 -21.215 1.00 98.12 201 MET A CA 1
ATOM 1607 C C . MET A 1 201 ? 8.512 4.270 -21.882 1.00 98.12 201 MET A C 1
ATOM 1609 O O . MET A 1 201 ? 9.187 3.379 -21.356 1.00 98.12 201 MET A O 1
ATOM 1613 N N . THR A 1 202 ? 7.913 4.123 -23.060 1.00 97.62 202 THR A N 1
ATOM 1614 C CA . THR A 1 202 ? 8.061 2.934 -23.902 1.00 97.62 202 THR A CA 1
ATOM 1615 C C . THR A 1 202 ? 8.697 3.263 -25.245 1.00 97.62 202 THR A C 1
ATOM 1617 O O . THR A 1 202 ? 8.700 4.398 -25.724 1.00 97.62 202 THR A O 1
ATOM 1620 N N . SER A 1 203 ? 9.268 2.227 -25.850 1.00 94.62 203 SER A N 1
ATOM 1621 C CA . SER A 1 203 ? 9.649 2.197 -27.261 1.00 94.62 203 SER A CA 1
ATOM 1622 C C . SER A 1 203 ? 9.245 0.858 -27.856 1.00 94.62 203 SER A C 1
ATOM 1624 O O . SER A 1 203 ? 9.068 -0.116 -27.121 1.00 94.62 203 SER A O 1
ATOM 1626 N N . PHE A 1 204 ? 9.142 0.769 -29.175 1.00 93.44 204 PHE A N 1
ATOM 1627 C CA . PHE A 1 204 ? 8.744 -0.475 -29.818 1.00 93.44 204 PHE A CA 1
ATOM 1628 C C . PHE A 1 204 ? 9.921 -1.382 -30.150 1.00 93.44 204 PHE A C 1
ATOM 1630 O O . PHE A 1 204 ? 10.997 -0.939 -30.566 1.00 93.44 204 PHE A O 1
ATOM 1637 N N . SER A 1 205 ? 9.698 -2.678 -29.961 1.00 91.25 205 SER A N 1
ATOM 1638 C CA . SER A 1 205 ? 10.644 -3.710 -30.349 1.00 91.25 205 SER A CA 1
ATOM 1639 C C . SER A 1 205 ? 9.965 -4.901 -31.007 1.00 91.25 205 SER A C 1
ATOM 1641 O O . SER A 1 205 ? 8.860 -5.286 -30.631 1.00 91.25 205 SER A O 1
ATOM 1643 N N . ILE A 1 206 ? 10.680 -5.501 -31.951 1.00 90.00 206 ILE A N 1
ATOM 1644 C CA . ILE A 1 206 ? 10.398 -6.808 -32.529 1.00 90.00 206 ILE A CA 1
ATOM 1645 C C . ILE A 1 206 ? 11.083 -7.851 -31.650 1.00 90.00 206 ILE A C 1
ATOM 1647 O O . ILE A 1 206 ? 12.218 -7.662 -31.190 1.00 90.00 206 ILE A O 1
ATOM 1651 N N . ARG A 1 207 ? 10.380 -8.955 -31.422 1.00 85.50 207 ARG A N 1
ATOM 1652 C CA . ARG A 1 207 ? 10.904 -10.121 -30.726 1.00 85.50 207 ARG A CA 1
ATOM 1653 C C . ARG A 1 207 ? 11.042 -11.274 -31.708 1.00 85.50 207 ARG A C 1
ATOM 1655 O O . ARG A 1 207 ? 10.076 -11.607 -32.383 1.00 85.50 207 ARG A O 1
ATOM 1662 N N . ASN A 1 208 ? 12.212 -11.900 -31.714 1.00 75.50 208 ASN A N 1
ATOM 1663 C CA . ASN A 1 208 ? 12.424 -13.173 -32.390 1.00 75.50 208 ASN A CA 1
ATOM 1664 C C . ASN A 1 208 ? 11.999 -14.289 -31.424 1.00 75.50 208 ASN A C 1
ATOM 1666 O O . ASN A 1 208 ? 12.390 -14.250 -30.257 1.00 75.50 208 ASN A O 1
ATOM 1670 N N . ASP A 1 209 ? 11.201 -15.258 -31.881 1.00 69.75 209 ASP A N 1
ATOM 1671 C CA . ASP A 1 209 ? 10.484 -16.226 -31.025 1.00 69.75 209 ASP A CA 1
ATOM 1672 C C . ASP A 1 209 ? 11.367 -17.052 -30.067 1.00 69.75 209 ASP A C 1
ATOM 1674 O O . ASP A 1 209 ? 10.860 -17.641 -29.115 1.00 69.75 209 ASP A O 1
ATOM 1678 N N . THR A 1 210 ? 12.684 -17.082 -30.284 1.00 72.25 210 THR A N 1
ATOM 1679 C CA . THR A 1 210 ? 13.626 -17.945 -29.561 1.00 72.25 210 THR A CA 1
ATOM 1680 C C . THR A 1 210 ? 14.685 -17.209 -28.738 1.00 72.25 210 THR A C 1
ATOM 1682 O O . THR A 1 210 ? 15.415 -17.867 -28.003 1.00 72.25 210 THR A O 1
ATOM 1685 N N . ASP A 1 211 ? 14.831 -15.883 -28.869 1.00 84.94 211 ASP A N 1
ATOM 1686 C CA . ASP A 1 211 ? 15.901 -15.134 -28.190 1.00 84.94 211 ASP A CA 1
ATOM 1687 C C . ASP A 1 211 ? 15.407 -13.793 -27.633 1.00 84.94 211 ASP A C 1
ATOM 1689 O O . ASP A 1 211 ? 15.233 -12.806 -28.352 1.00 84.94 211 ASP A O 1
ATOM 1693 N N . ASN A 1 212 ? 15.230 -13.743 -26.314 1.00 86.75 212 ASN A N 1
ATOM 1694 C CA . ASN A 1 212 ? 14.849 -12.531 -25.596 1.00 86.75 212 ASN A CA 1
ATOM 1695 C C . ASN A 1 212 ? 16.040 -11.598 -25.340 1.00 86.75 212 ASN A C 1
ATOM 1697 O O . ASN A 1 212 ? 15.846 -10.470 -24.881 1.00 86.75 212 ASN A O 1
ATOM 1701 N N . LYS A 1 213 ? 17.277 -12.035 -25.611 1.00 87.19 213 LYS A N 1
ATOM 1702 C CA . LYS A 1 213 ? 18.480 -11.248 -25.322 1.00 87.19 213 LYS A CA 1
ATOM 1703 C C . LYS A 1 213 ? 18.648 -10.074 -26.281 1.00 87.19 213 LYS A C 1
ATOM 1705 O O . LYS A 1 213 ? 19.276 -9.081 -25.913 1.00 87.19 213 LYS A O 1
ATOM 1710 N N . LYS A 1 214 ? 18.088 -10.172 -27.491 1.00 83.38 214 LYS A N 1
ATOM 1711 C CA . LYS A 1 214 ? 18.295 -9.222 -28.594 1.00 83.38 214 LYS A CA 1
ATOM 1712 C C . LYS A 1 214 ? 16.972 -8.751 -29.194 1.00 83.38 214 LYS A C 1
ATOM 1714 O O . LYS A 1 214 ? 16.588 -9.143 -30.291 1.00 83.38 214 LYS A O 1
ATOM 1719 N N . LEU A 1 215 ? 16.294 -7.860 -28.478 1.00 86.44 215 LEU A N 1
ATOM 1720 C CA . LEU A 1 215 ? 15.119 -7.164 -29.000 1.00 86.44 215 LEU A CA 1
ATOM 1721 C C . LEU A 1 215 ? 15.539 -6.110 -30.034 1.00 86.44 215 LEU A C 1
ATOM 1723 O O . LEU A 1 215 ? 16.342 -5.222 -29.739 1.00 86.44 215 LEU A O 1
ATOM 1727 N N . VAL A 1 216 ? 14.976 -6.187 -31.239 1.00 86.94 216 VAL A N 1
ATOM 1728 C CA . VAL A 1 216 ? 15.283 -5.255 -32.336 1.00 86.94 216 VAL A CA 1
ATOM 1729 C C . VAL A 1 216 ? 14.350 -4.056 -32.234 1.00 86.94 216 VAL A C 1
ATOM 1731 O O . VAL A 1 216 ? 13.144 -4.229 -32.105 1.00 86.94 216 VAL A O 1
ATOM 1734 N N . LYS A 1 217 ? 14.874 -2.827 -32.248 1.00 89.00 217 LYS A N 1
ATOM 1735 C CA . LYS A 1 217 ? 14.034 -1.618 -32.207 1.00 89.00 217 LYS A CA 1
ATOM 1736 C C . LYS A 1 217 ? 13.333 -1.411 -33.549 1.00 89.00 217 LYS A C 1
ATOM 1738 O O . LYS A 1 217 ? 13.966 -1.535 -34.589 1.00 89.00 217 LYS A O 1
ATOM 1743 N N . SER A 1 218 ? 12.047 -1.079 -33.498 1.00 90.62 218 SER A N 1
ATOM 1744 C CA . SER A 1 218 ? 11.216 -0.763 -34.665 1.00 90.62 218 SER A CA 1
ATOM 1745 C C . SER A 1 218 ? 10.154 0.269 -34.262 1.00 90.62 218 SER A C 1
ATOM 1747 O O . SER A 1 218 ? 10.199 0.792 -33.143 1.00 90.62 218 SER A O 1
ATOM 1749 N N . GLN A 1 219 ? 9.251 0.630 -35.169 1.00 90.12 219 GLN A N 1
ATOM 1750 C CA . GLN A 1 219 ? 8.240 1.668 -34.969 1.00 90.12 219 GLN A CA 1
ATOM 1751 C C . GLN A 1 219 ? 6.901 1.219 -35.564 1.00 90.12 219 GLN A C 1
ATOM 1753 O O . GLN A 1 219 ? 6.897 0.503 -36.564 1.00 90.12 219 GLN A O 1
ATOM 1758 N N . PRO A 1 220 ? 5.770 1.601 -34.948 1.00 88.00 220 PRO A N 1
ATOM 1759 C CA . PRO A 1 220 ? 4.458 1.197 -35.413 1.00 88.00 220 PRO A CA 1
ATOM 1760 C C . PRO A 1 220 ? 4.147 1.882 -36.736 1.00 88.00 220 PRO A C 1
ATOM 1762 O O . PRO A 1 220 ? 4.237 3.105 -36.848 1.00 88.00 220 PRO A O 1
ATOM 1765 N N . HIS A 1 221 ? 3.729 1.089 -37.716 1.00 83.62 221 HIS A N 1
ATOM 1766 C CA . HIS A 1 221 ? 3.127 1.618 -38.923 1.00 83.62 221 HIS A CA 1
ATOM 1767 C C . HIS A 1 221 ? 1.647 1.859 -38.639 1.00 83.62 221 HIS A C 1
ATOM 1769 O O . HIS A 1 221 ? 0.876 0.917 -38.457 1.00 83.62 221 HIS A O 1
ATOM 1775 N N . SER A 1 222 ? 1.252 3.126 -38.542 1.00 71.56 222 SER A N 1
ATOM 1776 C CA . SER A 1 222 ? -0.153 3.498 -38.400 1.00 71.56 222 SER A CA 1
ATOM 1777 C C . SER A 1 222 ? -0.485 4.663 -39.315 1.00 71.56 222 SER A C 1
ATOM 1779 O O . SER A 1 222 ? 0.216 5.674 -39.334 1.00 71.56 222 SER A O 1
ATOM 1781 N N . SER A 1 223 ? -1.594 4.528 -40.041 1.00 59.56 223 SER A N 1
ATOM 1782 C CA . SER A 1 223 ? -2.164 5.593 -40.864 1.00 59.56 223 SER A CA 1
ATOM 1783 C C . SER A 1 223 ? -2.760 6.729 -40.026 1.00 59.56 223 SER A C 1
ATOM 1785 O O . SER A 1 223 ? -2.979 7.816 -40.554 1.00 59.56 223 SER A O 1
ATOM 1787 N N . GLN A 1 224 ? -3.041 6.494 -38.736 1.00 70.56 224 GLN A N 1
ATOM 1788 C CA . GLN A 1 224 ? -3.601 7.479 -37.808 1.00 70.56 224 GLN A CA 1
ATOM 1789 C C . GLN A 1 224 ? -2.992 7.320 -36.409 1.00 70.56 224 GLN A C 1
ATOM 1791 O O . GLN A 1 224 ? -3.181 6.306 -35.740 1.00 70.56 224 GLN A O 1
ATOM 1796 N N . ASN A 1 225 ? -2.282 8.349 -35.947 1.00 84.94 225 ASN A N 1
ATOM 1797 C CA . ASN A 1 225 ? -1.767 8.429 -34.584 1.00 84.94 225 ASN A CA 1
ATOM 1798 C C . ASN A 1 225 ? -2.390 9.641 -33.886 1.00 84.94 225 ASN A C 1
ATOM 1800 O O . ASN A 1 225 ? -2.011 10.780 -34.152 1.00 84.94 225 ASN A O 1
ATOM 1804 N N . LEU A 1 226 ? -3.356 9.381 -33.008 1.00 88.12 226 LEU A N 1
ATOM 1805 C CA . LEU A 1 226 ? -4.095 10.388 -32.241 1.00 88.12 226 LEU A CA 1
ATOM 1806 C C . LEU A 1 226 ? -3.308 10.891 -31.020 1.00 88.12 226 LEU A C 1
ATOM 1808 O O . LEU A 1 226 ? -3.780 11.760 -30.291 1.00 88.12 226 LEU A O 1
ATOM 1812 N N . ILE A 1 227 ? -2.117 10.341 -30.766 1.00 89.69 227 ILE A N 1
ATOM 1813 C CA . ILE A 1 227 ? -1.279 10.734 -29.635 1.00 89.69 227 ILE A CA 1
ATOM 1814 C C . ILE A 1 227 ? -0.529 12.012 -29.995 1.00 89.69 227 ILE A C 1
ATOM 1816 O O . ILE A 1 227 ? 0.273 12.044 -30.936 1.00 89.69 227 ILE A O 1
ATOM 1820 N N . THR A 1 228 ? -0.757 13.055 -29.198 1.00 88.56 228 THR A N 1
ATOM 1821 C CA . THR A 1 228 ? -0.098 14.352 -29.346 1.00 88.56 228 THR A CA 1
ATOM 1822 C C . THR A 1 228 ? 1.418 14.210 -29.232 1.00 88.56 228 THR A C 1
ATOM 1824 O O . THR A 1 228 ? 1.943 13.542 -28.335 1.00 88.56 228 THR A O 1
ATOM 1827 N N . GLU A 1 229 ? 2.132 14.871 -30.135 1.00 88.31 229 GLU A N 1
ATOM 1828 C CA . GLU A 1 229 ? 3.587 14.882 -30.159 1.00 88.31 229 GLU A CA 1
ATOM 1829 C C . GLU A 1 229 ? 4.155 15.999 -29.279 1.00 88.31 229 GLU A C 1
ATOM 1831 O O . GLU A 1 229 ? 3.668 17.128 -29.270 1.00 88.31 229 GLU A O 1
ATOM 1836 N N . HIS A 1 230 ? 5.206 15.687 -28.527 1.00 80.25 230 HIS A N 1
ATOM 1837 C CA . HIS A 1 230 ? 6.027 16.696 -27.884 1.00 80.25 230 HIS A CA 1
ATOM 1838 C C . HIS A 1 230 ? 6.849 17.452 -28.930 1.00 80.25 230 HIS A C 1
ATOM 1840 O O . HIS A 1 230 ? 7.543 16.836 -29.735 1.00 80.25 230 HIS A O 1
ATOM 1846 N N . ALA A 1 231 ? 6.865 18.783 -28.838 1.00 81.38 231 ALA A N 1
ATOM 1847 C CA . ALA A 1 231 ? 7.699 19.633 -29.693 1.00 81.38 231 ALA A CA 1
ATOM 1848 C C . ALA A 1 231 ? 9.209 19.351 -29.540 1.00 81.38 231 ALA A C 1
ATOM 1850 O O . ALA A 1 231 ? 9.988 19.560 -30.467 1.00 81.38 231 ALA A O 1
ATOM 1851 N N . SER A 1 232 ? 9.635 18.871 -28.370 1.00 86.56 232 SER A N 1
ATOM 1852 C CA . SER A 1 232 ? 11.019 18.507 -28.064 1.00 86.56 232 SER A CA 1
ATOM 1853 C C . SER A 1 232 ? 11.074 17.283 -27.146 1.00 86.56 232 SER A C 1
ATOM 1855 O O . SER A 1 232 ? 10.084 16.918 -26.515 1.00 86.56 232 SER A O 1
ATOM 1857 N N . MET A 1 233 ? 12.232 16.617 -27.079 1.00 88.94 233 MET A N 1
ATOM 1858 C CA . MET A 1 233 ? 12.416 15.446 -26.217 1.00 88.94 233 MET A CA 1
ATOM 1859 C C . MET A 1 233 ? 12.149 15.825 -24.749 1.00 88.94 233 MET A C 1
ATOM 1861 O O . MET A 1 233 ? 12.869 16.680 -24.227 1.00 88.94 233 MET A O 1
ATOM 1865 N N . PRO A 1 234 ? 11.204 15.163 -24.056 1.00 88.75 234 PRO A N 1
ATOM 1866 C CA . PRO A 1 234 ? 10.973 15.407 -22.637 1.00 88.75 234 PRO A CA 1
ATOM 1867 C C . PRO A 1 234 ? 12.226 15.128 -21.806 1.00 88.75 234 PRO A C 1
ATOM 1869 O O . PRO A 1 234 ? 12.954 14.167 -22.073 1.00 88.75 234 PRO A O 1
ATOM 1872 N N . GLU A 1 235 ? 12.437 15.907 -20.746 1.00 91.56 235 GLU A N 1
ATOM 1873 C CA . GLU A 1 235 ? 13.557 15.738 -19.807 1.00 91.56 235 GLU A CA 1
ATOM 1874 C C . GLU A 1 235 ? 13.668 14.288 -19.302 1.00 91.56 235 GLU A C 1
ATOM 1876 O O . GLU A 1 235 ? 14.747 13.696 -19.304 1.00 91.56 235 GLU A O 1
ATOM 1881 N N . PHE A 1 236 ? 12.524 13.667 -18.995 1.00 93.62 236 PHE A N 1
ATOM 1882 C CA . PHE A 1 236 ? 12.426 12.266 -18.584 1.00 93.62 236 PHE A CA 1
ATOM 1883 C C . PHE A 1 236 ? 13.081 11.289 -19.579 1.00 93.62 236 PHE A C 1
ATOM 1885 O O . PHE A 1 236 ? 13.825 10.389 -19.177 1.00 93.62 236 PHE A O 1
ATOM 1892 N N . GLY A 1 237 ? 12.856 11.484 -20.882 1.00 93.06 237 GLY A N 1
ATOM 1893 C CA . GLY A 1 237 ? 13.474 10.677 -21.934 1.00 93.06 237 GLY A CA 1
ATOM 1894 C C . GLY A 1 237 ? 14.926 11.068 -22.210 1.00 93.06 237 GLY A C 1
ATOM 1895 O O . GLY A 1 237 ? 15.773 10.199 -22.435 1.00 93.06 237 GLY A O 1
ATOM 1896 N N . ASN A 1 238 ? 15.249 12.362 -22.142 1.00 92.19 238 ASN A N 1
ATOM 1897 C CA . ASN A 1 238 ? 16.610 12.845 -22.358 1.00 92.19 238 ASN A CA 1
ATOM 1898 C C . ASN A 1 238 ? 17.578 12.327 -21.282 1.00 92.19 238 ASN A C 1
ATOM 1900 O O . ASN A 1 238 ? 18.640 11.807 -21.616 1.00 92.19 238 ASN A O 1
ATOM 1904 N N . HIS A 1 239 ? 17.181 12.365 -20.007 1.00 93.94 239 HIS A N 1
ATOM 1905 C CA . HIS A 1 239 ? 17.970 11.820 -18.900 1.00 93.94 239 HIS A CA 1
ATOM 1906 C C . HIS A 1 239 ? 18.290 10.338 -19.096 1.00 93.94 239 HIS A C 1
ATOM 1908 O O . HIS A 1 239 ? 19.446 9.947 -18.958 1.00 93.94 239 HIS A O 1
ATOM 1914 N N . TYR A 1 240 ? 17.318 9.519 -19.518 1.00 95.12 240 TYR A N 1
ATOM 1915 C CA . TYR A 1 240 ? 17.581 8.112 -19.837 1.00 95.12 240 TYR A CA 1
ATOM 1916 C C . TYR A 1 240 ? 18.669 7.963 -20.914 1.00 95.12 240 TYR A C 1
ATOM 1918 O O . TYR A 1 240 ? 19.584 7.151 -20.769 1.00 95.12 240 TYR A O 1
ATOM 1926 N N . ARG A 1 241 ? 18.602 8.762 -21.990 1.00 93.38 241 ARG A N 1
ATOM 1927 C CA . ARG A 1 241 ? 19.591 8.720 -23.082 1.00 93.38 241 ARG A CA 1
ATOM 1928 C C . ARG A 1 241 ? 20.990 9.095 -22.597 1.00 93.38 241 ARG A C 1
ATOM 1930 O O . ARG A 1 241 ? 21.942 8.408 -22.958 1.00 93.38 241 ARG A O 1
ATOM 1937 N N . LEU A 1 242 ? 21.108 10.149 -21.791 1.00 93.25 242 LEU A N 1
ATOM 1938 C CA . LEU A 1 242 ? 22.389 10.608 -21.247 1.00 93.25 242 LEU A CA 1
ATOM 1939 C C . LEU A 1 242 ? 22.981 9.593 -20.261 1.00 93.25 242 LEU A C 1
ATOM 1941 O O . LEU A 1 242 ? 24.172 9.300 -20.334 1.00 93.25 242 LEU A O 1
ATOM 1945 N N . ILE A 1 243 ? 22.155 8.987 -19.400 1.00 93.56 243 ILE A N 1
ATOM 1946 C CA . ILE A 1 243 ? 22.583 7.918 -18.482 1.00 93.56 243 ILE A CA 1
ATOM 1947 C C . ILE A 1 243 ? 23.074 6.703 -19.268 1.00 93.56 243 ILE A C 1
ATOM 1949 O O . ILE A 1 243 ? 24.153 6.183 -18.995 1.00 93.56 243 ILE A O 1
ATOM 1953 N N . LYS A 1 244 ? 22.325 6.275 -20.292 1.00 90.94 244 LYS A N 1
ATOM 1954 C CA . LYS A 1 244 ? 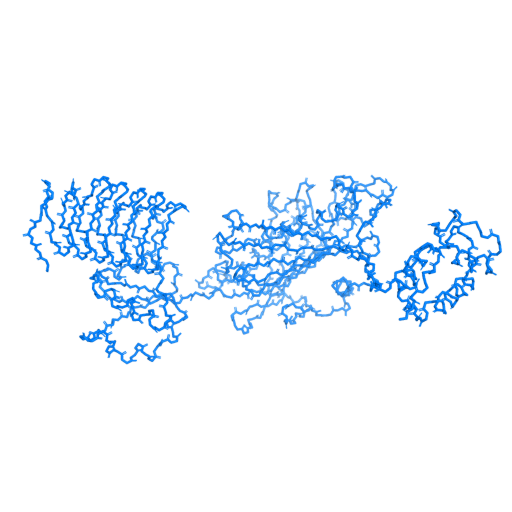22.708 5.139 -21.140 1.00 90.94 244 LYS A CA 1
ATOM 1955 C C . LYS A 1 244 ? 24.044 5.363 -21.862 1.00 90.94 244 LYS A C 1
ATOM 1957 O O . LYS A 1 244 ? 24.767 4.403 -22.103 1.00 90.94 244 LYS A O 1
ATOM 1962 N N . LYS A 1 245 ? 24.373 6.613 -22.202 1.00 92.44 245 LYS A N 1
ATOM 1963 C CA . LYS A 1 245 ? 25.667 7.005 -22.788 1.00 92.44 245 LYS A CA 1
ATOM 1964 C C . LYS A 1 245 ? 26.775 7.237 -21.754 1.00 92.44 245 LYS A C 1
ATOM 1966 O O . LYS A 1 245 ? 27.919 7.452 -22.137 1.00 92.44 245 LYS A O 1
ATOM 1971 N N . GLY A 1 246 ? 26.451 7.222 -20.461 1.00 90.94 246 GLY A N 1
ATOM 1972 C CA . GLY A 1 246 ? 27.384 7.540 -19.381 1.00 90.94 246 GLY A CA 1
ATOM 1973 C C . GLY A 1 246 ? 27.724 9.030 -19.252 1.00 90.94 246 GLY A C 1
ATOM 1974 O O . GLY A 1 246 ? 28.696 9.357 -18.569 1.00 90.94 246 GLY A O 1
ATOM 1975 N N . GLU A 1 247 ? 26.951 9.916 -19.886 1.00 93.12 247 GLU A N 1
ATOM 1976 C CA . GLU A 1 247 ? 27.144 11.376 -19.889 1.00 93.12 247 GLU A CA 1
ATOM 1977 C C . GLU A 1 247 ? 26.512 12.046 -18.658 1.00 93.12 247 GLU A C 1
ATOM 1979 O O . GLU A 1 247 ? 27.048 13.029 -18.154 1.00 93.12 247 GLU A O 1
ATOM 1984 N N . LEU A 1 248 ? 25.412 11.493 -18.134 1.00 92.75 248 LEU A N 1
ATOM 1985 C CA . LEU A 1 248 ? 24.805 11.939 -16.878 1.00 92.75 248 LEU A CA 1
ATOM 1986 C C . LEU A 1 248 ? 25.270 11.035 -15.731 1.00 92.75 248 LEU A C 1
ATOM 1988 O O . LEU A 1 248 ? 25.228 9.809 -15.853 1.00 92.75 248 LEU A O 1
ATOM 1992 N N . LYS A 1 249 ? 25.736 11.642 -14.635 1.00 93.81 249 LYS A N 1
ATOM 1993 C CA . LYS A 1 249 ? 26.346 10.940 -13.489 1.00 93.81 249 LYS A CA 1
ATOM 1994 C C . LYS A 1 249 ? 25.459 10.875 -12.252 1.00 93.81 249 LYS A C 1
ATOM 1996 O O . LYS A 1 249 ? 25.845 10.250 -11.271 1.00 93.81 249 LYS A O 1
ATOM 2001 N N . GLU A 1 250 ? 24.282 11.480 -12.296 1.00 95.00 250 GLU A N 1
ATOM 2002 C CA . GLU A 1 250 ? 23.344 11.497 -11.182 1.00 95.00 250 GLU A CA 1
ATOM 2003 C C . GLU A 1 250 ? 21.898 11.524 -11.672 1.00 95.00 250 GLU A C 1
ATOM 2005 O O . GLU A 1 250 ? 21.614 11.858 -12.823 1.00 95.00 250 GLU A O 1
ATOM 2010 N N . ILE A 1 251 ? 20.981 11.147 -10.789 1.00 94.31 251 ILE A N 1
ATOM 2011 C CA . ILE A 1 251 ? 19.542 11.210 -11.023 1.00 94.31 251 ILE A CA 1
ATOM 2012 C C . ILE A 1 251 ? 18.863 11.809 -9.794 1.00 94.31 251 ILE A C 1
ATOM 2014 O O . ILE A 1 251 ? 19.299 11.585 -8.665 1.00 94.31 251 ILE A O 1
ATOM 2018 N N . VAL A 1 252 ? 17.803 12.583 -10.012 1.00 94.38 252 VAL A N 1
ATOM 2019 C CA . VAL A 1 252 ? 16.993 13.153 -8.932 1.00 94.38 252 VAL A CA 1
ATOM 2020 C C . VAL A 1 252 ? 15.688 12.376 -8.841 1.00 94.38 252 VAL A C 1
ATOM 2022 O O . VAL A 1 252 ? 14.975 12.248 -9.836 1.00 94.38 252 VAL A O 1
ATOM 2025 N N . LEU A 1 253 ? 15.375 11.873 -7.649 1.00 94.75 253 LEU A N 1
ATOM 2026 C CA . LEU A 1 253 ? 14.136 11.164 -7.341 1.00 94.75 253 LEU A CA 1
ATOM 2027 C C . LEU A 1 253 ? 13.596 11.677 -6.005 1.00 94.75 253 LEU A C 1
ATOM 2029 O O . LEU A 1 253 ? 14.323 11.676 -5.019 1.00 94.75 253 LEU A O 1
ATOM 2033 N N . ASP A 1 254 ? 12.345 12.142 -5.991 1.00 88.56 254 ASP A N 1
ATOM 2034 C CA . ASP A 1 254 ? 11.664 12.712 -4.815 1.00 88.56 254 ASP A CA 1
ATOM 2035 C C . ASP A 1 254 ? 12.551 13.679 -3.998 1.00 88.56 254 ASP A C 1
ATOM 2037 O O . ASP A 1 254 ? 12.729 13.541 -2.792 1.00 88.56 254 ASP A O 1
ATOM 2041 N N . LYS A 1 255 ? 13.160 14.656 -4.692 1.00 88.81 255 LYS A N 1
ATOM 2042 C CA . LYS A 1 255 ? 14.080 15.686 -4.149 1.00 88.81 255 LYS A CA 1
ATOM 2043 C C . LYS A 1 255 ? 15.448 15.175 -3.678 1.00 88.81 255 LYS A C 1
ATOM 2045 O O . LYS A 1 255 ? 16.281 15.982 -3.272 1.00 88.81 255 LYS A O 1
ATOM 2050 N N . HIS A 1 256 ? 15.718 13.878 -3.777 1.00 93.38 256 HIS A N 1
ATOM 2051 C CA . HIS A 1 256 ? 17.002 13.289 -3.413 1.00 93.38 256 HIS A CA 1
ATOM 2052 C C . HIS A 1 256 ? 17.881 13.042 -4.637 1.00 93.38 256 HIS A C 1
ATOM 2054 O O . HIS A 1 256 ? 17.420 12.531 -5.656 1.00 93.38 256 HIS A O 1
ATOM 2060 N N . ILE A 1 257 ? 19.171 13.358 -4.513 1.00 95.06 257 ILE A N 1
ATOM 2061 C CA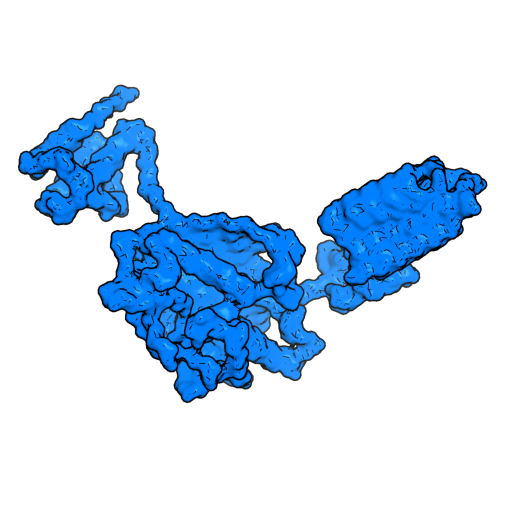 . ILE A 1 257 ? 20.182 13.094 -5.545 1.00 95.06 257 ILE A CA 1
ATOM 2062 C C . ILE A 1 257 ? 20.768 11.693 -5.338 1.00 95.06 257 ILE A C 1
ATOM 2064 O O . ILE A 1 257 ? 21.177 11.330 -4.230 1.00 95.06 257 ILE A O 1
ATOM 2068 N N . PHE A 1 258 ? 20.832 10.919 -6.416 1.00 96.38 258 PHE A N 1
ATOM 2069 C CA . PHE A 1 258 ? 21.431 9.592 -6.475 1.00 96.38 258 PHE A CA 1
ATOM 2070 C C . PHE A 1 258 ? 22.626 9.606 -7.433 1.00 96.38 258 PHE A C 1
ATOM 2072 O O . PHE A 1 258 ? 22.427 9.776 -8.639 1.00 96.38 258 PHE A O 1
ATOM 2079 N N . PRO A 1 259 ? 23.858 9.392 -6.945 1.00 94.00 259 PRO A N 1
ATOM 2080 C CA . PRO A 1 259 ? 25.011 9.258 -7.819 1.00 94.00 259 PRO A CA 1
ATOM 2081 C C . PRO A 1 259 ? 24.970 7.907 -8.546 1.00 94.00 259 PRO A C 1
ATOM 2083 O O . PRO A 1 259 ? 24.674 6.863 -7.955 1.00 94.00 259 PRO A O 1
ATOM 2086 N N . ILE A 1 260 ? 25.293 7.919 -9.836 1.00 93.00 260 ILE A N 1
ATOM 2087 C CA . ILE A 1 260 ? 25.414 6.723 -10.668 1.00 93.00 260 ILE A CA 1
ATOM 2088 C C . ILE A 1 260 ? 26.833 6.196 -10.501 1.00 93.00 260 ILE A C 1
ATOM 2090 O O . ILE A 1 260 ? 27.785 6.704 -11.093 1.00 93.00 260 ILE A O 1
ATOM 2094 N N . ILE A 1 261 ? 26.950 5.182 -9.654 1.00 92.44 261 ILE A N 1
ATOM 2095 C CA . ILE A 1 261 ? 28.202 4.530 -9.281 1.00 92.44 261 ILE A CA 1
ATOM 2096 C C . ILE A 1 261 ? 28.110 3.032 -9.564 1.00 92.44 261 ILE A C 1
ATOM 2098 O O . ILE A 1 261 ? 27.014 2.474 -9.636 1.00 92.44 261 ILE A O 1
ATOM 2102 N N . ASP A 1 262 ? 29.272 2.395 -9.676 1.00 90.38 262 ASP A N 1
ATOM 2103 C CA . ASP A 1 262 ? 29.403 0.960 -9.942 1.00 90.38 262 ASP A CA 1
ATOM 2104 C C . ASP A 1 262 ? 30.125 0.221 -8.793 1.00 90.38 262 ASP A C 1
ATOM 2106 O O . ASP A 1 262 ? 30.628 -0.885 -8.972 1.00 90.38 262 ASP A O 1
ATOM 2110 N N . SER A 1 263 ? 30.187 0.821 -7.595 1.00 93.75 263 SER A N 1
ATOM 2111 C CA . SER A 1 263 ? 30.691 0.157 -6.382 1.00 93.75 263 SER A CA 1
ATOM 2112 C C . SER A 1 263 ? 29.833 -1.052 -6.022 1.00 93.75 263 SER A C 1
ATOM 2114 O O . SER A 1 263 ? 28.637 -1.049 -6.276 1.00 93.75 263 SER A O 1
ATOM 2116 N N . ILE A 1 264 ? 30.409 -2.070 -5.389 1.00 97.56 264 ILE A N 1
ATOM 2117 C CA . ILE A 1 264 ? 29.672 -3.262 -4.951 1.00 97.56 264 ILE A CA 1
ATOM 2118 C C . ILE A 1 264 ? 29.725 -3.307 -3.426 1.00 97.56 264 ILE A C 1
ATOM 2120 O O . ILE A 1 264 ? 30.804 -3.463 -2.859 1.00 97.56 264 ILE A O 1
ATOM 2124 N N . ILE A 1 265 ? 28.576 -3.151 -2.764 1.00 97.38 265 ILE A N 1
ATOM 2125 C CA . ILE A 1 265 ? 28.460 -3.350 -1.306 1.00 97.38 265 ILE A CA 1
ATOM 2126 C C . ILE A 1 265 ? 27.962 -4.758 -0.985 1.00 97.38 265 ILE A C 1
ATOM 2128 O O . ILE A 1 265 ? 28.345 -5.353 0.017 1.00 97.38 265 ILE A O 1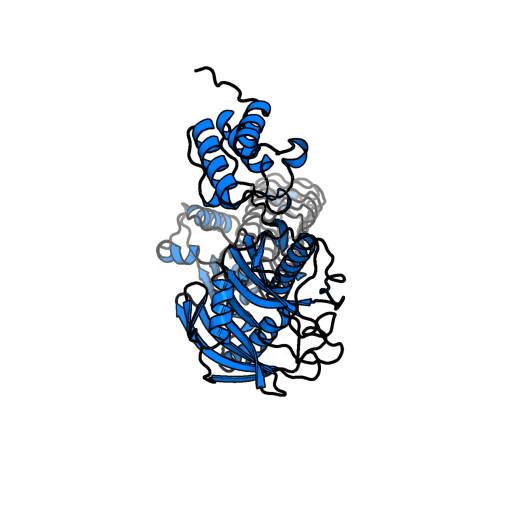
ATOM 2132 N N . PHE A 1 266 ? 27.067 -5.267 -1.828 1.00 98.31 266 PHE A N 1
ATOM 2133 C CA . PHE A 1 266 ? 26.470 -6.586 -1.706 1.00 98.31 266 PHE A CA 1
ATOM 2134 C C . PHE A 1 266 ? 25.999 -7.055 -3.076 1.00 98.31 266 PHE A C 1
ATOM 2136 O O . PHE A 1 266 ? 25.551 -6.253 -3.894 1.00 98.31 266 PHE A O 1
ATOM 2143 N N . GLU A 1 267 ? 26.053 -8.358 -3.307 1.00 98.44 267 GLU A N 1
ATOM 2144 C CA . GLU A 1 267 ? 25.540 -8.975 -4.518 1.00 98.44 267 GLU A CA 1
ATOM 2145 C C . GLU A 1 267 ? 24.936 -10.347 -4.228 1.00 98.44 267 GLU A C 1
ATOM 2147 O O . GLU A 1 267 ? 25.281 -11.018 -3.253 1.00 98.44 267 GLU A O 1
ATOM 2152 N N . THR A 1 268 ? 23.991 -10.769 -5.063 1.00 98.56 268 THR A N 1
ATOM 2153 C CA . THR A 1 268 ? 23.361 -12.085 -4.941 1.00 98.56 268 THR A CA 1
ATOM 2154 C C . THR A 1 268 ? 22.759 -12.519 -6.268 1.00 98.56 268 THR A C 1
ATOM 2156 O O . THR A 1 268 ? 22.384 -11.691 -7.098 1.00 98.56 268 THR A O 1
ATOM 2159 N N . ILE A 1 269 ? 22.637 -13.831 -6.451 1.00 98.50 269 ILE A N 1
ATOM 2160 C CA . ILE A 1 269 ? 21.959 -14.418 -7.602 1.00 98.50 269 ILE A CA 1
ATOM 2161 C C . ILE A 1 269 ? 20.489 -14.655 -7.254 1.00 98.50 269 ILE A C 1
ATOM 2163 O O . ILE A 1 269 ? 20.137 -15.084 -6.145 1.00 98.50 269 ILE A O 1
ATOM 2167 N N . TYR A 1 270 ? 19.631 -14.342 -8.214 1.00 98.44 270 TYR A N 1
ATOM 2168 C CA . TYR A 1 270 ? 18.209 -14.620 -8.204 1.00 98.44 270 TYR A CA 1
ATOM 2169 C C . TYR A 1 270 ? 17.884 -15.592 -9.337 1.00 98.44 270 TYR A C 1
ATOM 2171 O O . TYR A 1 270 ? 18.136 -15.311 -10.511 1.00 98.44 270 TYR A O 1
ATOM 2179 N N . GLU A 1 271 ? 17.323 -16.735 -8.957 1.00 97.94 271 GLU A N 1
ATOM 2180 C CA . GLU A 1 271 ? 16.789 -17.730 -9.881 1.00 97.94 271 GLU A CA 1
ATOM 2181 C C . GLU A 1 271 ? 15.401 -17.277 -10.332 1.00 97.94 271 GLU A C 1
ATOM 2183 O O . GLU A 1 271 ? 14.535 -17.035 -9.486 1.00 97.94 271 GLU A O 1
ATOM 2188 N N . LEU A 1 272 ? 15.194 -17.150 -11.645 1.00 96.88 272 LEU A N 1
ATOM 2189 C CA . LEU A 1 272 ? 13.902 -16.743 -12.192 1.00 96.88 272 LEU A CA 1
ATOM 2190 C C . LEU A 1 272 ? 12.807 -17.724 -11.772 1.00 96.88 272 LEU A C 1
ATOM 2192 O O . LEU A 1 272 ? 12.987 -18.941 -11.806 1.00 96.88 272 LEU A O 1
ATOM 2196 N N . ASN A 1 273 ? 11.641 -17.186 -11.432 1.00 95.81 273 ASN A N 1
ATOM 2197 C CA . ASN A 1 273 ? 10.419 -17.939 -11.231 1.00 95.81 273 ASN A CA 1
ATOM 2198 C C . ASN A 1 273 ? 9.525 -17.790 -12.473 1.00 95.81 273 ASN A C 1
ATOM 2200 O O . ASN A 1 273 ? 8.810 -16.789 -12.595 1.00 95.81 273 ASN A O 1
ATOM 2204 N N . PRO A 1 274 ? 9.492 -18.779 -13.388 1.00 93.00 274 PRO A N 1
ATOM 2205 C CA . PRO A 1 274 ? 8.783 -18.646 -14.660 1.00 93.00 274 PRO A CA 1
ATOM 2206 C C . PRO A 1 274 ? 7.284 -18.362 -14.525 1.00 93.00 274 PRO A C 1
ATOM 2208 O O . PRO A 1 274 ? 6.688 -17.797 -15.435 1.00 93.00 274 PRO A O 1
ATOM 2211 N N . TYR A 1 275 ? 6.675 -18.733 -13.395 1.00 92.50 275 TYR A N 1
ATOM 2212 C CA . TYR A 1 275 ? 5.247 -18.537 -13.141 1.00 92.50 275 TYR A CA 1
ATOM 2213 C C . TYR A 1 275 ? 4.883 -17.097 -12.758 1.00 92.50 275 TYR A C 1
ATOM 2215 O O . TYR A 1 275 ? 3.714 -16.726 -12.849 1.00 92.50 275 TYR A O 1
ATOM 2223 N N . TYR A 1 276 ? 5.855 -16.299 -12.310 1.00 91.56 276 TYR A N 1
ATOM 2224 C CA . TYR A 1 276 ? 5.620 -14.944 -11.801 1.00 91.56 276 TYR A CA 1
ATOM 2225 C C . TYR A 1 276 ? 6.430 -13.877 -12.532 1.00 91.56 276 TYR A C 1
ATOM 2227 O O . TYR A 1 276 ? 5.937 -12.760 -12.707 1.00 91.56 276 TYR A O 1
ATOM 2235 N N . ASP A 1 277 ? 7.643 -14.217 -12.963 1.00 96.69 277 ASP A N 1
ATOM 2236 C CA . ASP A 1 277 ? 8.579 -13.251 -13.525 1.00 96.69 277 ASP A CA 1
ATOM 2237 C C . ASP A 1 277 ? 8.420 -13.096 -15.035 1.00 96.69 277 ASP A C 1
ATOM 2239 O O . ASP A 1 277 ? 8.742 -12.043 -15.578 1.00 96.69 277 ASP A O 1
ATOM 2243 N N . LEU A 1 278 ? 7.902 -14.110 -15.731 1.00 94.56 278 LEU A N 1
ATOM 2244 C CA . LEU A 1 278 ? 7.732 -14.073 -17.181 1.00 94.56 278 LEU A CA 1
ATOM 2245 C C . LEU A 1 278 ? 6.312 -13.666 -17.577 1.00 94.56 278 LEU A C 1
ATOM 2247 O O . LEU A 1 278 ? 5.327 -14.023 -16.933 1.00 94.56 278 LEU A O 1
ATOM 2251 N N . ASN A 1 279 ? 6.200 -12.909 -18.667 1.00 91.88 279 ASN A N 1
ATOM 2252 C CA . ASN A 1 279 ? 4.912 -12.500 -19.221 1.00 91.88 279 ASN A CA 1
ATOM 2253 C C . ASN A 1 279 ? 4.337 -13.541 -20.196 1.00 91.88 279 ASN A C 1
ATOM 2255 O O . ASN A 1 279 ? 4.979 -14.535 -20.523 1.00 91.88 279 ASN A O 1
ATOM 2259 N N . GLY A 1 280 ? 3.140 -13.272 -20.731 1.00 88.44 280 GLY A N 1
ATOM 2260 C CA . GLY A 1 280 ? 2.440 -14.181 -21.648 1.00 88.44 280 GLY A CA 1
ATOM 2261 C C . GLY A 1 280 ? 3.143 -14.460 -22.982 1.00 88.44 280 GLY A C 1
ATOM 2262 O O . GLY A 1 280 ? 2.691 -15.325 -23.724 1.00 88.44 280 GLY A O 1
ATOM 2263 N N . VAL A 1 281 ? 4.235 -13.756 -23.300 1.00 86.94 281 VAL A N 1
ATOM 2264 C CA . VAL A 1 281 ? 5.086 -14.099 -24.445 1.00 86.94 281 VAL A CA 1
ATOM 2265 C C . VAL A 1 281 ? 6.397 -14.762 -24.018 1.00 86.94 281 VAL A C 1
ATOM 2267 O O . VAL A 1 281 ? 7.069 -15.346 -24.854 1.00 86.94 281 VAL A O 1
ATOM 2270 N N . GLY A 1 282 ? 6.742 -14.779 -22.731 1.00 88.62 282 GLY A N 1
ATOM 2271 C CA . GLY A 1 282 ? 7.960 -15.397 -22.206 1.00 88.62 282 GLY A CA 1
ATOM 2272 C C . GLY A 1 282 ? 9.139 -14.433 -22.072 1.00 88.62 282 GLY A C 1
ATOM 2273 O O . GLY A 1 282 ? 10.268 -14.894 -21.969 1.00 88.62 282 GLY A O 1
ATOM 2274 N N . LEU A 1 283 ? 8.904 -13.117 -22.098 1.00 91.94 283 LEU A N 1
ATOM 2275 C CA . LEU A 1 283 ? 9.892 -12.103 -21.706 1.00 91.94 283 LEU A CA 1
ATOM 2276 C C . LEU A 1 283 ? 9.866 -11.912 -20.189 1.00 91.94 283 LEU A C 1
ATOM 2278 O O . LEU A 1 283 ? 8.789 -12.003 -19.592 1.00 91.94 283 LEU A O 1
ATOM 2282 N N . LEU A 1 284 ? 11.003 -11.534 -19.592 1.00 95.69 284 LEU A N 1
ATOM 2283 C CA . LEU A 1 284 ? 11.015 -11.022 -18.222 1.00 95.69 284 LEU A CA 1
ATOM 2284 C C . LEU A 1 284 ? 10.093 -9.807 -18.150 1.00 95.69 284 LEU A C 1
ATOM 2286 O O . LEU A 1 284 ? 10.273 -8.816 -18.867 1.00 95.69 284 LEU A O 1
ATOM 2290 N N . TYR A 1 285 ? 9.060 -9.925 -17.330 1.00 96.88 285 TYR A N 1
ATOM 2291 C CA . TYR A 1 285 ? 7.991 -8.960 -17.240 1.00 96.88 285 TYR A CA 1
ATOM 2292 C C . TYR A 1 285 ? 8.479 -7.703 -16.529 1.00 96.88 285 TYR A C 1
ATOM 2294 O O . TYR A 1 285 ? 9.138 -7.782 -15.497 1.00 96.88 285 TYR A O 1
ATOM 2302 N N . PHE A 1 286 ? 8.139 -6.522 -17.048 1.00 97.31 286 PHE A N 1
ATOM 2303 C CA . PHE A 1 286 ? 8.641 -5.258 -16.498 1.00 97.31 286 PHE A CA 1
ATOM 2304 C C . PHE A 1 286 ? 8.285 -5.084 -15.009 1.00 97.31 286 PHE A C 1
ATOM 2306 O O . PHE A 1 286 ? 9.111 -4.607 -14.238 1.00 97.31 286 PHE A O 1
ATOM 2313 N N . ALA A 1 287 ? 7.102 -5.544 -14.578 1.00 97.44 287 ALA A N 1
ATOM 2314 C CA . ALA A 1 287 ? 6.685 -5.479 -13.177 1.00 97.44 287 ALA A CA 1
ATOM 2315 C C . ALA A 1 287 ? 7.404 -6.500 -12.273 1.00 97.44 287 ALA A C 1
ATOM 2317 O O . ALA A 1 287 ? 7.292 -6.401 -11.056 1.00 97.44 287 ALA A O 1
ATOM 2318 N N . ALA A 1 288 ? 8.152 -7.460 -12.831 1.00 97.81 288 ALA A N 1
ATOM 2319 C CA . ALA A 1 288 ? 8.966 -8.399 -12.058 1.00 97.81 288 ALA A CA 1
ATOM 2320 C C . ALA A 1 288 ? 10.291 -7.774 -11.592 1.00 97.81 288 ALA A C 1
ATOM 2322 O O . ALA A 1 288 ? 10.747 -8.070 -10.492 1.00 97.81 288 ALA A O 1
ATOM 2323 N N . TYR A 1 289 ? 10.875 -6.848 -12.362 1.00 98.31 289 TYR A N 1
ATOM 2324 C CA . TYR A 1 289 ? 12.127 -6.158 -12.011 1.00 98.31 289 TYR A CA 1
ATOM 2325 C C . TYR A 1 289 ? 12.108 -5.523 -10.605 1.00 98.31 289 TYR A C 1
ATOM 2327 O O . TYR A 1 289 ? 13.024 -5.811 -9.832 1.00 98.31 289 TYR A O 1
ATOM 2335 N N . PRO A 1 290 ? 11.101 -4.710 -10.205 1.00 97.62 290 PRO A N 1
ATOM 2336 C CA . PRO A 1 290 ? 11.047 -4.170 -8.842 1.00 97.62 290 PRO A CA 1
ATOM 2337 C C . PRO A 1 290 ? 10.908 -5.257 -7.768 1.00 97.62 290 PRO A C 1
ATOM 2339 O O . PRO A 1 290 ? 11.407 -5.086 -6.657 1.00 97.62 290 PRO A O 1
ATOM 2342 N N . ILE A 1 291 ? 10.258 -6.380 -8.080 1.00 96.81 291 ILE A N 1
ATOM 2343 C CA . ILE A 1 291 ? 10.043 -7.480 -7.132 1.00 96.81 291 ILE A CA 1
ATOM 2344 C C . ILE A 1 291 ? 11.334 -8.261 -6.915 1.00 96.81 291 ILE A C 1
ATOM 2346 O O . ILE A 1 291 ? 11.738 -8.452 -5.770 1.00 96.81 291 ILE A O 1
ATOM 2350 N N . ILE A 1 292 ? 12.025 -8.623 -7.997 1.00 98.38 292 ILE A N 1
ATOM 2351 C CA . ILE A 1 292 ? 13.359 -9.232 -7.958 1.00 98.38 292 ILE A CA 1
ATOM 2352 C C . ILE A 1 292 ? 14.315 -8.330 -7.171 1.00 98.38 292 ILE A C 1
ATOM 2354 O O . ILE A 1 292 ? 15.002 -8.797 -6.262 1.00 98.38 292 ILE A O 1
ATOM 2358 N N . ASN A 1 293 ? 14.292 -7.022 -7.452 1.00 98.31 293 ASN A N 1
ATOM 2359 C CA . ASN A 1 293 ? 15.075 -6.033 -6.720 1.00 98.31 293 ASN A CA 1
ATOM 2360 C C . ASN A 1 293 ? 14.773 -6.057 -5.217 1.00 98.31 293 ASN A C 1
ATOM 2362 O O . ASN A 1 293 ? 15.692 -6.187 -4.418 1.00 98.31 293 ASN A O 1
ATOM 2366 N N . ASN A 1 294 ? 13.497 -5.975 -4.826 1.00 97.31 294 ASN A N 1
ATOM 2367 C CA . ASN A 1 294 ? 13.074 -5.988 -3.422 1.00 97.31 294 ASN A CA 1
ATOM 2368 C C . ASN A 1 294 ? 13.471 -7.285 -2.696 1.00 97.31 294 ASN A C 1
ATOM 2370 O O . ASN A 1 294 ? 13.895 -7.228 -1.544 1.00 97.31 294 ASN A O 1
ATOM 2374 N N . VAL A 1 295 ? 13.362 -8.447 -3.352 1.00 97.25 295 VAL A N 1
ATOM 2375 C CA . VAL A 1 295 ? 13.759 -9.740 -2.766 1.00 97.25 295 VAL A CA 1
ATOM 2376 C C . VAL A 1 295 ? 15.264 -9.780 -2.505 1.00 97.25 295 VAL A C 1
ATOM 2378 O O . VAL A 1 295 ? 15.693 -10.187 -1.425 1.00 97.25 295 VAL A O 1
ATOM 2381 N N . CYS A 1 296 ? 16.078 -9.355 -3.471 1.00 98.25 296 CYS A N 1
ATOM 2382 C CA . CYS A 1 296 ? 17.531 -9.344 -3.323 1.00 98.25 296 CYS A CA 1
ATOM 2383 C C . CYS A 1 296 ? 18.015 -8.276 -2.333 1.00 98.25 296 CYS A C 1
ATOM 2385 O O . CYS A 1 296 ? 18.894 -8.556 -1.523 1.00 98.25 296 CYS A O 1
ATOM 2387 N N . GLU A 1 297 ? 17.406 -7.092 -2.348 1.00 97.19 297 GLU A N 1
ATOM 2388 C CA . GLU A 1 297 ? 17.627 -6.018 -1.375 1.00 97.19 297 GLU A CA 1
ATOM 2389 C C . GLU A 1 297 ? 17.356 -6.503 0.057 1.00 97.19 297 GLU A C 1
ATOM 2391 O O . GLU A 1 297 ? 18.197 -6.337 0.942 1.00 97.19 297 GLU A O 1
ATOM 2396 N N . ALA A 1 298 ? 16.222 -7.174 0.284 1.00 97.19 298 ALA A N 1
ATOM 2397 C CA . ALA A 1 298 ? 15.859 -7.694 1.597 1.00 97.19 298 ALA A CA 1
ATOM 2398 C C . ALA A 1 298 ? 16.878 -8.711 2.133 1.00 97.19 298 ALA A C 1
ATOM 2400 O O . ALA A 1 298 ? 17.107 -8.749 3.341 1.00 97.19 298 ALA A O 1
ATOM 2401 N N . LYS A 1 299 ? 17.534 -9.505 1.268 1.00 97.88 299 LYS A N 1
ATOM 2402 C CA . LYS A 1 299 ? 18.597 -10.432 1.701 1.00 97.88 299 LYS A CA 1
ATOM 2403 C C . LYS A 1 299 ? 19.744 -9.702 2.399 1.00 97.88 299 LYS A C 1
ATOM 2405 O O . LYS A 1 299 ? 20.268 -10.247 3.360 1.00 97.88 299 LYS A O 1
ATOM 2410 N N . PHE A 1 300 ? 20.118 -8.506 1.938 1.00 97.44 300 PHE A N 1
ATOM 2411 C CA . PHE A 1 300 ? 21.172 -7.698 2.558 1.00 97.44 300 PHE A CA 1
ATOM 2412 C C . PHE A 1 300 ? 20.721 -7.124 3.901 1.00 97.44 300 PHE A C 1
ATOM 2414 O O . PHE A 1 300 ? 21.345 -7.382 4.927 1.00 97.44 300 PHE A O 1
ATOM 2421 N N . PHE A 1 301 ? 19.606 -6.388 3.915 1.00 96.25 301 PHE A N 1
ATOM 2422 C CA . PHE A 1 301 ? 19.155 -5.702 5.128 1.00 96.25 301 PHE A CA 1
ATOM 2423 C C . PHE A 1 301 ? 18.736 -6.666 6.243 1.00 96.25 301 PHE A C 1
ATOM 2425 O O . PHE A 1 301 ? 18.895 -6.347 7.416 1.00 96.25 301 PHE A O 1
ATOM 2432 N N . ASN A 1 302 ? 18.274 -7.872 5.906 1.00 96.38 302 ASN A N 1
ATOM 2433 C CA . ASN A 1 302 ? 17.916 -8.882 6.901 1.00 96.38 302 ASN A CA 1
ATOM 2434 C C . ASN A 1 302 ? 19.123 -9.582 7.556 1.00 96.38 302 ASN A C 1
ATOM 2436 O O . ASN A 1 302 ? 18.916 -10.337 8.502 1.00 96.38 302 ASN A O 1
ATOM 2440 N N . MET A 1 303 ? 20.367 -9.366 7.103 1.00 93.44 303 MET A N 1
ATOM 2441 C CA . MET A 1 303 ? 21.542 -10.015 7.716 1.00 93.44 303 MET A CA 1
ATOM 2442 C C . MET A 1 303 ? 21.805 -9.555 9.153 1.00 93.44 303 MET A C 1
ATOM 2444 O O . MET A 1 303 ? 22.393 -10.297 9.938 1.00 93.44 303 MET A O 1
ATOM 2448 N N . SER A 1 304 ? 21.392 -8.335 9.491 1.00 82.44 304 SER A N 1
ATOM 2449 C CA . SER A 1 304 ? 21.710 -7.673 10.760 1.00 82.44 304 SER A CA 1
ATOM 2450 C C . SER A 1 304 ? 20.510 -6.957 11.390 1.00 82.44 304 SER A C 1
ATOM 2452 O O . SER A 1 304 ? 20.691 -6.200 12.340 1.00 82.44 304 SER A O 1
ATOM 2454 N N . ALA A 1 305 ? 19.293 -7.182 10.884 1.00 80.19 305 ALA A N 1
ATOM 2455 C CA . ALA A 1 305 ? 18.098 -6.496 11.364 1.00 80.19 305 ALA A CA 1
ATOM 2456 C C . ALA A 1 305 ? 17.360 -7.271 12.467 1.00 80.19 305 ALA A C 1
ATOM 2458 O O . ALA A 1 305 ? 17.088 -8.464 12.336 1.00 80.19 305 ALA A O 1
ATOM 2459 N N . ASP A 1 306 ? 16.939 -6.551 13.511 1.00 75.44 306 ASP A N 1
ATOM 2460 C CA . ASP A 1 306 ? 16.071 -7.078 14.577 1.00 75.44 306 ASP A CA 1
ATOM 2461 C C . ASP A 1 306 ? 14.655 -7.411 14.074 1.00 75.44 306 ASP A C 1
ATOM 2463 O O . ASP A 1 306 ? 13.953 -8.258 14.632 1.00 75.44 306 ASP A O 1
ATOM 2467 N N . LYS A 1 307 ? 14.214 -6.722 13.016 1.00 80.00 307 LYS A N 1
ATOM 2468 C CA . LYS A 1 307 ? 12.920 -6.907 12.352 1.00 80.00 307 LYS A CA 1
ATOM 2469 C C . LYS A 1 307 ? 13.127 -7.143 10.865 1.00 80.00 307 LYS A C 1
ATOM 2471 O O . LYS A 1 307 ? 14.040 -6.587 10.264 1.00 80.00 307 LYS A O 1
ATOM 2476 N N . ARG A 1 308 ? 12.215 -7.898 10.253 1.00 88.31 308 ARG A N 1
ATOM 2477 C CA . ARG A 1 308 ? 12.233 -8.150 8.810 1.00 88.31 308 ARG A CA 1
ATOM 2478 C C . ARG A 1 308 ? 12.115 -6.853 8.014 1.00 88.31 308 ARG A C 1
ATOM 2480 O O . ARG A 1 308 ? 11.171 -6.089 8.213 1.00 88.31 308 ARG A O 1
ATOM 2487 N N . TRP A 1 309 ? 13.031 -6.648 7.074 1.00 93.69 309 TRP A N 1
ATOM 2488 C CA . TRP A 1 309 ? 13.061 -5.512 6.156 1.00 93.69 309 TRP A CA 1
ATOM 2489 C C . TRP A 1 309 ? 11.717 -5.299 5.457 1.00 93.69 309 TRP A C 1
ATOM 2491 O O . TRP A 1 309 ? 11.212 -4.181 5.401 1.00 93.69 309 TRP A O 1
ATOM 2501 N N . GLU A 1 310 ? 11.093 -6.392 5.017 1.00 93.00 310 GLU A N 1
ATOM 2502 C CA . GLU A 1 310 ? 9.842 -6.392 4.254 1.00 93.00 310 GLU A CA 1
ATOM 2503 C C . GLU A 1 310 ? 8.635 -5.866 5.047 1.00 93.00 310 GLU A C 1
ATOM 2505 O O . GLU A 1 310 ? 7.649 -5.453 4.446 1.00 93.00 310 GLU A O 1
ATOM 2510 N N . THR A 1 311 ? 8.710 -5.879 6.381 1.00 88.75 311 THR A N 1
ATOM 2511 C CA . THR A 1 311 ? 7.676 -5.341 7.289 1.00 88.75 311 THR A CA 1
ATOM 2512 C C . THR A 1 311 ? 8.047 -3.985 7.887 1.00 88.75 311 THR A C 1
ATOM 2514 O O . THR A 1 311 ? 7.229 -3.347 8.547 1.00 88.75 311 THR A O 1
ATOM 2517 N N . SER A 1 312 ? 9.302 -3.570 7.713 1.00 89.00 312 SER A N 1
ATOM 2518 C CA . SER A 1 312 ? 9.860 -2.386 8.366 1.00 89.00 312 SER A CA 1
ATOM 2519 C C . SER A 1 312 ? 10.006 -1.211 7.413 1.00 89.00 312 SER A C 1
ATOM 2521 O O . SER A 1 312 ? 9.904 -0.085 7.872 1.00 89.00 312 SER A O 1
ATOM 2523 N N . TYR A 1 313 ? 10.236 -1.431 6.116 1.00 94.38 313 TYR A N 1
ATOM 2524 C CA . TYR A 1 313 ? 10.459 -0.355 5.148 1.00 94.38 313 TYR A CA 1
ATOM 2525 C C . TYR A 1 313 ? 9.589 -0.529 3.908 1.00 94.38 313 TYR A C 1
ATOM 2527 O O . TYR A 1 313 ? 9.639 -1.554 3.229 1.00 94.38 313 TYR A O 1
ATOM 2535 N N . HIS A 1 314 ? 8.841 0.519 3.566 1.00 95.56 314 HIS A N 1
ATOM 2536 C CA . HIS A 1 314 ? 7.930 0.519 2.424 1.00 95.56 314 HIS A CA 1
ATOM 2537 C C . HIS A 1 314 ? 8.314 1.596 1.418 1.00 95.56 314 HIS A C 1
ATOM 2539 O O . HIS A 1 314 ? 8.732 2.693 1.784 1.00 95.56 314 HIS A O 1
ATOM 2545 N N . THR A 1 315 ? 8.177 1.275 0.135 1.00 97.25 315 THR A N 1
ATOM 2546 C CA . THR A 1 315 ? 8.536 2.171 -0.967 1.00 97.25 315 THR A CA 1
ATOM 2547 C C . THR A 1 315 ? 7.724 3.467 -0.912 1.00 97.25 315 THR A C 1
ATOM 2549 O O . THR A 1 315 ? 6.522 3.450 -0.659 1.00 97.25 315 THR A O 1
ATOM 2552 N N . MET A 1 316 ? 8.399 4.593 -1.131 1.00 96.19 316 MET A N 1
ATOM 2553 C CA . MET A 1 316 ? 7.805 5.912 -1.375 1.00 96.19 316 MET A CA 1
ATOM 2554 C C . MET A 1 316 ? 8.018 6.334 -2.824 1.00 96.19 316 MET A C 1
ATOM 2556 O O . MET A 1 316 ? 7.090 6.800 -3.477 1.00 96.19 316 MET A O 1
ATOM 2560 N N . ALA A 1 317 ? 9.228 6.128 -3.340 1.00 98.00 317 ALA A N 1
ATOM 2561 C CA . ALA A 1 317 ? 9.563 6.462 -4.712 1.00 98.00 317 ALA A CA 1
ATOM 2562 C C . ALA A 1 317 ? 10.492 5.410 -5.314 1.00 98.00 317 ALA A C 1
ATOM 2564 O O . ALA A 1 317 ? 11.296 4.787 -4.615 1.00 98.00 317 ALA A O 1
ATOM 2565 N N . ARG A 1 318 ? 10.387 5.215 -6.626 1.00 98.31 318 ARG A N 1
ATOM 2566 C CA . ARG A 1 318 ? 11.242 4.309 -7.386 1.00 98.31 318 ARG A CA 1
ATOM 2567 C C . ARG A 1 318 ? 11.440 4.826 -8.802 1.00 98.31 318 ARG A C 1
ATOM 2569 O O . ARG A 1 318 ? 10.473 5.231 -9.433 1.00 98.31 318 ARG A O 1
ATOM 2576 N N . ASP A 1 319 ? 12.661 4.736 -9.314 1.00 98.50 319 ASP A N 1
ATOM 2577 C CA . ASP A 1 319 ? 13.002 4.962 -10.720 1.00 98.50 319 ASP A CA 1
ATOM 2578 C C . ASP A 1 319 ? 13.726 3.732 -11.265 1.00 98.50 319 ASP A C 1
ATOM 2580 O O . ASP A 1 319 ? 14.759 3.323 -10.728 1.00 98.50 319 ASP A O 1
ATOM 2584 N N . ILE A 1 320 ? 13.166 3.118 -12.306 1.00 98.62 320 ILE A N 1
ATOM 2585 C CA . ILE A 1 320 ? 13.757 1.963 -12.981 1.00 98.62 320 ILE A CA 1
ATOM 2586 C C . ILE A 1 320 ? 14.064 2.337 -14.420 1.00 98.62 320 ILE A C 1
ATOM 2588 O O . ILE A 1 320 ? 13.159 2.661 -15.190 1.00 98.62 320 ILE A O 1
ATOM 2592 N N . LEU A 1 321 ? 15.332 2.204 -14.801 1.00 98.50 321 LEU A N 1
ATOM 2593 C CA . LEU A 1 321 ? 15.790 2.306 -16.180 1.00 98.50 321 LEU A CA 1
ATOM 2594 C C . LEU A 1 321 ? 16.039 0.897 -16.710 1.00 98.50 321 LEU A C 1
ATOM 2596 O O . LEU A 1 321 ? 16.907 0.197 -16.197 1.00 98.50 321 LEU A O 1
ATOM 2600 N N . TYR A 1 322 ? 15.304 0.503 -17.746 1.00 98.12 322 TYR A N 1
ATOM 2601 C CA . TYR A 1 322 ? 15.395 -0.807 -18.384 1.00 98.12 322 TYR A CA 1
ATOM 2602 C C . TYR A 1 322 ? 16.308 -0.729 -19.615 1.00 98.12 322 TYR A C 1
ATOM 2604 O O . TYR A 1 322 ? 16.171 0.155 -20.470 1.00 98.12 322 TYR A O 1
ATOM 2612 N N . PHE A 1 323 ? 17.246 -1.665 -19.725 1.00 96.06 323 PHE A N 1
ATOM 2613 C CA . PHE A 1 323 ? 18.255 -1.701 -20.787 1.00 96.06 323 PHE A CA 1
ATOM 2614 C C . PHE A 1 323 ? 18.231 -2.998 -21.597 1.00 96.06 323 PHE A C 1
ATOM 2616 O O . PHE A 1 323 ? 18.478 -2.950 -22.803 1.00 96.06 323 PHE A O 1
ATOM 2623 N N . ALA A 1 324 ? 17.917 -4.130 -20.962 1.00 95.31 324 ALA A N 1
ATOM 2624 C CA . ALA A 1 324 ? 17.914 -5.449 -21.593 1.00 95.31 324 ALA A CA 1
ATOM 2625 C C . ALA A 1 324 ? 16.898 -6.406 -20.942 1.00 95.31 324 ALA A C 1
ATOM 2627 O O . ALA A 1 324 ? 16.383 -6.138 -19.855 1.00 95.31 324 ALA A O 1
ATOM 2628 N N . ASN A 1 325 ? 16.632 -7.526 -21.619 1.00 95.31 325 ASN A N 1
ATOM 2629 C CA . ASN A 1 325 ? 15.785 -8.633 -21.159 1.00 95.31 325 ASN A CA 1
ATOM 2630 C C . ASN A 1 325 ? 16.606 -9.944 -21.098 1.00 95.31 325 ASN A C 1
ATOM 2632 O O . ASN A 1 325 ? 17.808 -9.940 -21.389 1.00 95.31 325 ASN A O 1
ATOM 2636 N N . CYS A 1 326 ? 15.989 -11.057 -20.710 1.00 94.38 326 CYS A N 1
ATOM 2637 C CA . CYS A 1 326 ? 16.659 -12.347 -20.551 1.00 94.38 326 CYS A CA 1
ATOM 2638 C C . CYS A 1 326 ? 15.776 -13.521 -21.001 1.00 94.38 326 CYS A C 1
ATOM 2640 O O . CYS A 1 326 ? 14.559 -13.390 -21.174 1.00 94.38 326 CYS A O 1
ATOM 2642 N N . ASN A 1 327 ? 16.411 -14.663 -21.242 1.00 93.69 327 ASN A N 1
ATOM 2643 C CA . ASN A 1 327 ? 15.730 -15.922 -21.510 1.00 93.69 327 ASN A CA 1
ATOM 2644 C C . ASN A 1 327 ? 15.277 -16.575 -20.195 1.00 93.69 327 ASN A C 1
ATOM 2646 O O . ASN A 1 327 ? 15.727 -16.212 -19.111 1.00 93.69 327 ASN A O 1
ATOM 2650 N N . ILE A 1 328 ? 14.373 -17.548 -20.303 1.00 92.31 328 ILE A N 1
ATOM 2651 C CA . ILE A 1 328 ? 13.806 -18.282 -19.160 1.00 92.31 328 ILE A CA 1
ATOM 2652 C C . ILE A 1 328 ? 14.853 -19.039 -18.330 1.00 92.31 328 ILE A C 1
ATOM 2654 O O . ILE A 1 328 ? 14.646 -19.257 -17.143 1.00 92.31 328 ILE A O 1
ATOM 2658 N N . ASP A 1 329 ? 15.950 -19.452 -18.960 1.00 91.75 329 ASP A N 1
ATOM 2659 C CA . ASP A 1 329 ? 17.060 -20.201 -18.371 1.00 91.75 329 ASP A CA 1
ATOM 2660 C C . ASP A 1 329 ? 18.175 -19.300 -17.821 1.00 91.75 329 ASP A C 1
ATOM 2662 O O . ASP A 1 329 ? 19.128 -19.796 -17.219 1.00 91.75 329 ASP A O 1
ATOM 2666 N N . ASP A 1 330 ? 18.067 -17.981 -18.006 1.00 95.81 330 ASP A N 1
ATOM 2667 C CA . ASP A 1 330 ? 18.995 -17.039 -17.396 1.00 95.81 330 ASP A CA 1
ATOM 2668 C C . ASP A 1 330 ? 18.704 -16.856 -15.900 1.00 95.81 330 ASP A C 1
ATOM 2670 O O . ASP A 1 330 ? 17.609 -17.099 -15.391 1.00 95.81 330 ASP A O 1
ATOM 2674 N N . ARG A 1 331 ? 19.704 -16.324 -15.200 1.00 97.69 331 ARG A N 1
ATOM 2675 C CA . ARG A 1 331 ? 19.594 -15.863 -13.816 1.00 97.69 331 ARG A CA 1
ATOM 2676 C C . ARG A 1 331 ? 19.836 -14.366 -13.751 1.00 97.69 331 ARG A C 1
ATOM 2678 O O . ARG A 1 331 ? 20.467 -13.786 -14.642 1.00 97.69 331 ARG A O 1
ATOM 2685 N N . ILE A 1 332 ? 19.353 -13.741 -12.684 1.00 98.50 332 ILE A N 1
ATOM 2686 C CA . ILE A 1 332 ? 19.566 -12.316 -12.442 1.00 98.50 332 ILE A CA 1
ATOM 2687 C C . ILE A 1 332 ? 20.625 -12.148 -11.360 1.00 98.50 332 ILE A C 1
ATOM 2689 O O . ILE A 1 332 ? 20.459 -12.607 -10.232 1.00 98.50 332 ILE A O 1
ATOM 2693 N N . HIS A 1 333 ? 21.707 -11.461 -11.698 1.00 98.69 333 HIS A N 1
ATOM 2694 C CA . HIS A 1 333 ? 22.730 -11.035 -10.754 1.00 98.69 333 HIS A CA 1
ATOM 2695 C C . HIS A 1 333 ? 22.375 -9.640 -10.243 1.00 98.69 333 HIS A C 1
ATOM 2697 O O . HIS A 1 333 ? 22.402 -8.654 -10.976 1.00 98.69 333 HIS A O 1
ATOM 2703 N N . TYR A 1 334 ? 21.961 -9.570 -8.982 1.00 98.75 334 TYR A N 1
ATOM 2704 C CA . TYR A 1 334 ? 21.656 -8.319 -8.300 1.00 98.75 334 TYR A CA 1
ATOM 2705 C C . TYR A 1 334 ? 22.916 -7.753 -7.656 1.00 98.75 334 TYR A C 1
ATOM 2707 O O . TYR A 1 334 ? 23.637 -8.482 -6.974 1.00 98.75 334 TYR A O 1
ATOM 2715 N N . VAL A 1 335 ? 23.111 -6.442 -7.793 1.00 98.75 335 VAL A N 1
ATOM 2716 C CA . VAL A 1 335 ? 24.186 -5.688 -7.148 1.00 98.75 335 VAL A CA 1
ATOM 2717 C C . VAL A 1 335 ? 23.597 -4.484 -6.420 1.00 98.75 335 VAL A C 1
ATOM 2719 O O . VAL A 1 335 ? 22.934 -3.641 -7.023 1.00 98.75 335 VAL A O 1
ATOM 2722 N N . LEU A 1 336 ? 23.875 -4.378 -5.125 1.00 98.50 336 LEU A N 1
ATOM 2723 C CA . LEU A 1 336 ? 23.649 -3.180 -4.324 1.00 98.50 336 LEU A CA 1
ATOM 2724 C C . LEU A 1 336 ? 24.885 -2.278 -4.432 1.00 98.50 336 LEU A C 1
ATOM 2726 O O . LEU A 1 336 ? 25.996 -2.727 -4.139 1.00 98.50 336 LEU A O 1
ATOM 2730 N N . HIS A 1 337 ? 24.685 -1.019 -4.828 1.00 98.31 337 HIS A N 1
ATOM 2731 C CA . HIS A 1 337 ? 25.757 -0.053 -5.088 1.00 98.31 337 HIS A CA 1
ATOM 2732 C C . HIS A 1 337 ? 25.973 0.954 -3.962 1.00 98.31 337 HIS A C 1
ATOM 2734 O O . HIS A 1 337 ? 27.111 1.195 -3.556 1.00 98.31 337 HIS A O 1
ATOM 2740 N N . SER A 1 338 ? 24.885 1.538 -3.457 1.00 97.56 338 SER A N 1
ATOM 2741 C CA . SER A 1 338 ? 24.879 2.389 -2.264 1.00 97.56 338 SER A CA 1
ATOM 2742 C C . SER A 1 338 ? 23.550 2.281 -1.527 1.00 97.56 338 SER A C 1
ATOM 2744 O O . SER A 1 338 ? 22.507 1.99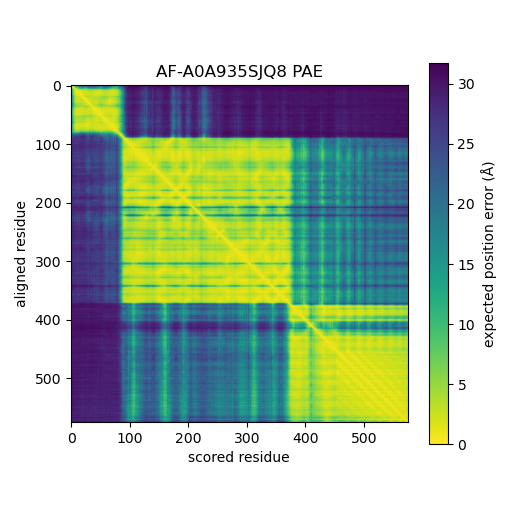8 -2.122 1.00 97.56 338 SER A O 1
ATOM 2746 N N . TYR A 1 339 ? 23.589 2.544 -0.224 1.00 96.56 339 TYR A N 1
ATOM 2747 C CA . TYR A 1 339 ? 22.411 2.914 0.544 1.00 96.56 339 TYR A CA 1
ATOM 2748 C C . TYR A 1 339 ? 22.770 4.029 1.527 1.00 96.56 339 TYR A C 1
ATOM 2750 O O . TYR A 1 339 ? 23.913 4.135 1.970 1.00 96.56 339 TYR A O 1
ATOM 2758 N N . GLU A 1 340 ? 21.796 4.867 1.852 1.00 96.38 340 GLU A N 1
ATOM 2759 C CA . GLU A 1 340 ? 21.961 6.001 2.757 1.00 96.38 340 GLU A CA 1
ATOM 2760 C C . GLU A 1 340 ? 20.657 6.203 3.528 1.00 96.38 340 GLU A C 1
ATOM 2762 O O . GLU A 1 340 ? 19.609 6.434 2.922 1.00 96.38 340 GLU A O 1
ATOM 2767 N N . PHE A 1 341 ? 20.709 6.111 4.858 1.00 94.50 341 PHE A N 1
ATOM 2768 C CA . PHE A 1 341 ? 19.597 6.547 5.699 1.00 94.50 341 PHE A CA 1
ATOM 2769 C C . PHE A 1 341 ? 19.583 8.073 5.733 1.00 94.50 341 PHE A C 1
ATOM 2771 O O . PHE A 1 341 ? 20.564 8.700 6.131 1.00 94.50 341 PHE A O 1
ATOM 2778 N N . VAL A 1 342 ? 18.471 8.657 5.303 1.00 90.50 342 VAL A N 1
ATOM 2779 C CA . VAL A 1 342 ? 18.240 10.102 5.277 1.00 90.50 342 VAL A CA 1
ATOM 2780 C C . VAL A 1 342 ? 17.153 10.469 6.293 1.00 90.50 342 VAL A C 1
ATOM 2782 O O . VAL A 1 342 ? 16.550 9.593 6.914 1.00 90.50 342 VAL A O 1
ATOM 2785 N N . GLY A 1 343 ? 16.945 11.767 6.535 1.00 80.38 343 GLY A N 1
ATOM 2786 C CA . GLY A 1 343 ? 15.989 12.255 7.539 1.00 80.38 343 GLY A CA 1
ATOM 2787 C C . GLY A 1 343 ? 14.574 11.661 7.409 1.00 80.38 343 GLY A C 1
ATOM 2788 O O . GLY A 1 343 ? 14.197 11.134 6.365 1.00 80.38 343 GLY A O 1
ATOM 2789 N N . ASP A 1 344 ? 13.787 11.749 8.485 1.00 80.06 344 ASP A N 1
ATOM 2790 C CA . ASP A 1 344 ? 12.398 11.255 8.569 1.00 80.06 344 ASP A CA 1
ATOM 2791 C C . ASP A 1 344 ? 12.213 9.737 8.365 1.00 80.06 344 ASP A C 1
ATOM 2793 O O . ASP A 1 344 ? 11.161 9.278 7.903 1.00 80.06 344 ASP A O 1
ATOM 2797 N N . GLY A 1 345 ? 13.229 8.944 8.725 1.00 87.38 345 GLY A N 1
ATOM 2798 C CA . GLY A 1 345 ? 13.188 7.480 8.632 1.00 87.38 345 GLY A CA 1
ATOM 2799 C C . GLY A 1 345 ? 13.233 6.966 7.193 1.00 87.38 345 GLY A C 1
ATOM 2800 O O . GLY A 1 345 ? 12.810 5.843 6.921 1.00 87.38 345 GLY A O 1
ATOM 2801 N N . GLN A 1 346 ? 13.696 7.783 6.247 1.00 94.75 346 GLN A N 1
ATOM 2802 C CA . GLN A 1 346 ? 13.843 7.383 4.855 1.00 94.75 346 GLN A CA 1
ATOM 2803 C C . GLN A 1 346 ? 15.196 6.710 4.603 1.00 94.75 346 GLN A C 1
ATOM 2805 O O . GLN A 1 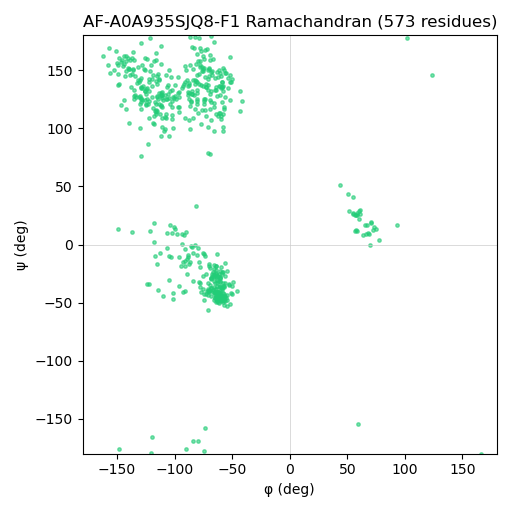346 ? 16.193 6.959 5.275 1.00 94.75 346 GLN A O 1
ATOM 2810 N N . VAL A 1 347 ? 15.242 5.868 3.580 1.00 96.69 347 VAL A N 1
ATOM 2811 C CA . VAL A 1 347 ? 16.461 5.233 3.087 1.00 96.69 347 VAL A CA 1
ATOM 2812 C C . VAL A 1 347 ? 16.481 5.306 1.569 1.00 96.69 347 VAL A C 1
ATOM 2814 O O . VAL A 1 347 ? 15.522 4.921 0.898 1.00 96.69 347 VAL A O 1
ATOM 2817 N N . LYS A 1 348 ? 17.583 5.820 1.031 1.00 97.38 348 LYS A N 1
ATOM 2818 C CA . LYS A 1 348 ? 17.883 5.849 -0.399 1.00 97.38 348 LYS A CA 1
ATOM 2819 C C . LYS A 1 348 ? 18.713 4.630 -0.750 1.00 97.38 348 LYS A C 1
ATOM 2821 O O . LYS A 1 348 ? 19.676 4.336 -0.049 1.00 97.38 348 LYS A O 1
ATOM 2826 N N . ILE A 1 349 ? 18.369 3.945 -1.833 1.00 98.06 349 ILE A N 1
ATOM 2827 C CA . ILE A 1 349 ? 19.018 2.705 -2.266 1.00 98.06 349 ILE A CA 1
ATOM 2828 C C . ILE A 1 349 ? 19.286 2.784 -3.770 1.00 98.06 349 ILE A C 1
ATOM 2830 O O . ILE A 1 349 ? 18.378 3.083 -4.548 1.00 98.06 349 ILE A O 1
ATOM 2834 N N . ASN A 1 350 ? 20.528 2.520 -4.173 1.00 97.88 350 ASN A N 1
ATOM 2835 C CA . ASN A 1 350 ? 20.944 2.389 -5.567 1.00 97.88 350 ASN A CA 1
ATOM 2836 C C . ASN A 1 350 ? 21.397 0.950 -5.821 1.00 97.88 350 ASN A C 1
ATOM 2838 O O . ASN A 1 350 ? 22.295 0.444 -5.146 1.00 97.88 350 ASN A O 1
ATOM 2842 N N . SER A 1 351 ? 20.796 0.308 -6.813 1.00 98.44 351 SER A N 1
ATOM 2843 C CA . SER A 1 351 ? 21.054 -1.084 -7.170 1.00 98.44 351 SER A CA 1
ATOM 2844 C C . SER A 1 351 ? 20.946 -1.295 -8.676 1.00 98.44 351 SER A C 1
ATOM 2846 O O . SER A 1 351 ? 20.306 -0.514 -9.382 1.00 98.44 351 SER A O 1
ATOM 2848 N N . SER A 1 352 ? 21.556 -2.366 -9.170 1.00 98.56 352 SER A N 1
ATOM 2849 C CA . SER A 1 352 ? 21.448 -2.786 -10.564 1.00 98.56 352 SER A CA 1
ATOM 2850 C C . SER A 1 352 ? 21.142 -4.271 -10.671 1.00 98.56 352 SER A C 1
ATOM 2852 O O . SER A 1 352 ? 21.506 -5.071 -9.809 1.00 98.56 352 SER A O 1
ATOM 2854 N N . LEU A 1 353 ? 20.488 -4.630 -11.771 1.00 98.69 353 LEU A N 1
ATOM 2855 C CA . LEU A 1 353 ? 20.239 -6.006 -12.177 1.00 98.69 353 LEU A CA 1
ATOM 2856 C C . LEU A 1 353 ? 21.056 -6.297 -13.431 1.00 98.69 353 LEU A C 1
ATOM 2858 O O . LEU A 1 353 ? 20.946 -5.568 -14.421 1.00 98.69 353 LEU A O 1
ATOM 2862 N N . TYR A 1 354 ? 21.831 -7.371 -13.399 1.00 98.62 354 TYR A N 1
ATOM 2863 C CA . TYR A 1 354 ? 22.617 -7.880 -14.514 1.00 98.62 354 TYR A CA 1
ATOM 2864 C C . TYR A 1 354 ? 22.082 -9.242 -14.946 1.00 98.62 354 TYR A C 1
ATOM 2866 O O . TYR A 1 354 ? 21.607 -10.034 -14.131 1.00 98.62 354 TYR A O 1
ATOM 2874 N N . ARG A 1 355 ? 22.173 -9.529 -16.242 1.00 98.06 355 ARG A N 1
ATOM 2875 C CA . ARG A 1 355 ? 21.950 -10.874 -16.764 1.00 98.06 355 ARG A CA 1
ATOM 2876 C C . ARG A 1 355 ? 23.186 -11.704 -16.458 1.00 98.06 355 ARG A C 1
ATOM 2878 O O . ARG A 1 355 ? 24.251 -11.431 -17.002 1.00 98.06 355 ARG A O 1
ATOM 2885 N N . ASP A 1 356 ? 23.035 -12.727 -15.631 1.00 97.38 356 ASP A N 1
ATOM 2886 C CA . ASP A 1 356 ? 24.158 -13.526 -15.130 1.00 97.38 356 ASP A CA 1
ATOM 2887 C C . ASP A 1 356 ? 24.949 -14.213 -16.258 1.00 97.38 356 ASP A C 1
ATOM 2889 O O . ASP A 1 356 ? 26.174 -14.271 -16.225 1.00 97.38 356 ASP A O 1
ATOM 2893 N N . SER A 1 357 ? 24.267 -14.652 -17.322 1.00 96.56 357 SER A N 1
ATOM 2894 C CA . SER A 1 357 ? 24.893 -15.415 -18.410 1.00 96.56 357 SER A CA 1
ATOM 2895 C C . SER A 1 357 ? 25.992 -14.668 -19.176 1.00 96.56 357 SER A C 1
ATOM 2897 O O . SER A 1 357 ? 26.830 -15.299 -19.812 1.00 96.56 357 SER A O 1
ATOM 2899 N N . ASP A 1 358 ? 25.929 -13.334 -19.222 1.00 96.62 358 ASP A N 1
ATOM 2900 C CA . ASP A 1 358 ? 26.841 -12.510 -20.031 1.00 96.62 358 ASP A CA 1
ATOM 2901 C C . ASP A 1 358 ? 27.138 -11.125 -19.441 1.00 96.62 358 ASP A C 1
ATOM 2903 O O . ASP A 1 358 ? 27.674 -10.256 -20.129 1.00 96.62 358 ASP A O 1
ATOM 2907 N N . ASN A 1 359 ? 26.789 -10.917 -18.171 1.00 96.62 359 ASN A N 1
ATOM 2908 C CA . ASN A 1 359 ? 27.005 -9.682 -17.427 1.00 96.62 359 ASN A CA 1
ATOM 2909 C C . ASN A 1 359 ? 26.385 -8.425 -18.078 1.00 96.62 359 ASN A C 1
ATOM 2911 O O . ASN A 1 359 ? 26.845 -7.301 -17.871 1.00 96.62 359 ASN A O 1
ATOM 2915 N N . THR A 1 360 ? 25.333 -8.588 -18.890 1.00 97.50 360 THR A N 1
ATOM 2916 C CA . THR A 1 360 ? 24.623 -7.444 -19.480 1.00 97.50 360 THR A CA 1
ATOM 2917 C C . THR A 1 360 ? 23.866 -6.690 -18.391 1.00 97.50 360 THR A C 1
ATOM 2919 O O . THR A 1 360 ? 22.996 -7.272 -17.745 1.00 97.50 360 THR A O 1
ATOM 2922 N N . LEU A 1 361 ? 24.110 -5.385 -18.234 1.00 97.44 361 LEU A N 1
ATOM 2923 C CA . LEU A 1 361 ? 23.278 -4.522 -17.390 1.00 97.44 361 LEU A CA 1
ATOM 2924 C C . LEU A 1 361 ? 21.837 -4.522 -17.921 1.00 97.44 361 LEU A C 1
ATOM 2926 O O . LEU A 1 361 ? 21.567 -4.024 -19.014 1.00 97.44 361 LEU A O 1
ATOM 2930 N N . MET A 1 362 ? 20.910 -5.076 -17.145 1.00 98.06 362 MET A N 1
ATOM 2931 C CA . MET A 1 362 ? 19.495 -5.171 -17.501 1.00 98.06 362 MET A CA 1
ATOM 2932 C C . MET A 1 362 ? 18.694 -3.994 -16.975 1.00 98.06 362 MET A C 1
ATOM 2934 O O . MET A 1 362 ? 17.833 -3.490 -17.696 1.00 98.06 362 MET A O 1
ATOM 2938 N N . ALA A 1 363 ? 18.969 -3.557 -15.746 1.00 98.38 363 ALA A N 1
ATOM 2939 C CA . ALA A 1 363 ? 18.309 -2.399 -15.168 1.00 98.38 363 ALA A CA 1
ATOM 2940 C C . ALA A 1 363 ? 19.164 -1.686 -14.121 1.00 98.38 363 ALA A C 1
ATOM 2942 O O . ALA A 1 363 ? 19.933 -2.323 -13.406 1.00 98.38 363 ALA A O 1
ATOM 2943 N N . ARG A 1 364 ? 18.961 -0.371 -14.003 1.00 98.25 364 ARG A N 1
ATOM 2944 C CA . ARG A 1 364 ? 19.344 0.415 -12.821 1.00 98.25 364 ARG A CA 1
ATOM 2945 C C . ARG A 1 364 ? 18.082 0.773 -12.050 1.00 98.25 364 ARG A C 1
ATOM 2947 O O . ARG A 1 364 ? 17.089 1.165 -12.665 1.00 98.25 364 ARG A O 1
ATOM 2954 N N . VAL A 1 365 ? 18.130 0.620 -10.732 1.00 98.44 365 VAL A N 1
ATOM 2955 C CA . VAL A 1 365 ? 16.993 0.787 -9.827 1.00 98.44 365 VAL A CA 1
ATOM 2956 C C . VAL A 1 365 ? 17.390 1.718 -8.689 1.00 98.44 365 VAL A C 1
ATOM 2958 O O . VAL A 1 365 ? 18.252 1.391 -7.871 1.00 98.44 365 VAL A O 1
ATOM 2961 N N . PHE A 1 366 ? 16.716 2.862 -8.625 1.00 98.44 366 PHE A N 1
ATOM 2962 C CA . PHE A 1 366 ? 16.831 3.833 -7.544 1.00 98.44 366 PHE A CA 1
ATOM 2963 C C . PHE A 1 366 ? 15.557 3.783 -6.716 1.00 98.44 366 PHE A C 1
ATOM 2965 O O . PHE A 1 366 ? 14.461 3.843 -7.272 1.00 98.44 366 PHE A O 1
ATOM 2972 N N . THR A 1 367 ? 15.689 3.645 -5.402 1.00 98.38 367 THR A N 1
ATOM 2973 C CA . THR A 1 367 ? 14.547 3.462 -4.502 1.00 98.38 367 THR A CA 1
ATOM 2974 C C . THR A 1 367 ? 14.670 4.387 -3.308 1.00 98.38 367 THR A C 1
ATOM 2976 O O . THR A 1 367 ? 15.749 4.526 -2.735 1.00 98.38 367 THR A O 1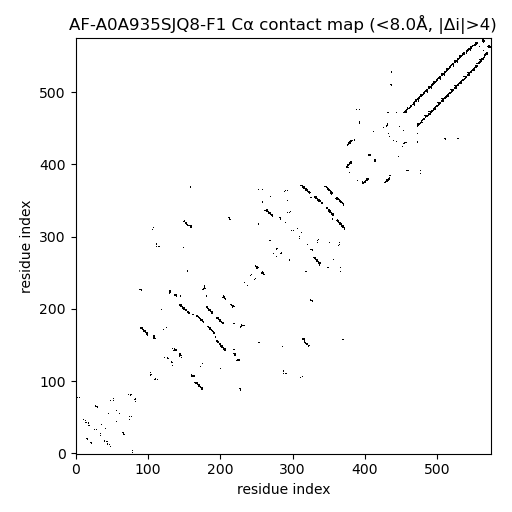
ATOM 2979 N N . ILE A 1 368 ? 13.551 4.979 -2.908 1.00 98.12 368 ILE A N 1
ATOM 2980 C CA . ILE A 1 368 ? 13.378 5.599 -1.599 1.00 98.12 368 ILE A CA 1
ATOM 2981 C C . ILE A 1 368 ? 12.339 4.774 -0.863 1.00 98.12 368 ILE A C 1
ATOM 2983 O O . ILE A 1 368 ? 11.206 4.633 -1.333 1.00 98.12 368 ILE A O 1
ATOM 2987 N N . LYS A 1 369 ? 12.721 4.232 0.290 1.00 97.50 369 LYS A N 1
ATOM 2988 C CA . LYS A 1 369 ? 11.787 3.607 1.226 1.00 97.50 369 LYS A CA 1
ATOM 2989 C C . LYS A 1 369 ? 11.689 4.439 2.488 1.00 97.50 369 LYS A C 1
ATOM 2991 O O . LYS A 1 369 ? 12.615 5.170 2.824 1.00 97.50 369 LYS A O 1
ATOM 2996 N N . LYS A 1 370 ? 10.573 4.311 3.191 1.00 94.62 370 LYS A N 1
ATOM 2997 C CA . LYS A 1 370 ? 10.355 4.914 4.499 1.00 94.62 370 LYS A CA 1
ATOM 2998 C C . LYS A 1 370 ? 10.095 3.829 5.518 1.00 94.62 370 LYS A C 1
ATOM 3000 O O . LYS A 1 370 ? 9.353 2.882 5.248 1.00 94.62 370 LYS A O 1
ATOM 3005 N N . GLU A 1 371 ? 10.724 3.986 6.671 1.00 91.75 371 GLU A N 1
ATOM 3006 C CA . GLU A 1 371 ? 10.471 3.151 7.825 1.00 91.75 371 GLU A CA 1
ATOM 3007 C C . GLU A 1 371 ? 8.989 3.250 8.193 1.00 91.75 371 GLU A C 1
ATOM 3009 O O . GLU A 1 371 ? 8.404 4.337 8.279 1.00 91.75 371 GLU A O 1
ATOM 3014 N N . LYS A 1 372 ? 8.360 2.099 8.402 1.00 84.62 372 LYS A N 1
ATOM 3015 C CA . LYS A 1 372 ? 7.022 2.007 8.954 1.00 84.62 372 LYS A CA 1
ATOM 3016 C C . LYS A 1 372 ? 7.054 2.647 10.333 1.00 84.62 372 LYS A C 1
ATOM 3018 O O . LYS A 1 372 ? 7.566 2.069 11.291 1.00 84.62 372 LYS A O 1
ATOM 3023 N N . VAL A 1 373 ? 6.447 3.825 10.443 1.00 69.12 373 VAL A N 1
ATOM 3024 C CA . VAL A 1 373 ? 6.189 4.450 11.738 1.00 69.12 373 VAL A CA 1
ATOM 3025 C C . VAL A 1 373 ? 5.188 3.567 12.471 1.00 69.12 373 VAL A C 1
ATOM 3027 O O . VAL A 1 373 ? 3.983 3.603 12.228 1.00 69.12 373 VAL A O 1
ATOM 3030 N N . MET A 1 374 ? 5.701 2.722 13.353 1.00 61.69 374 MET A N 1
ATOM 3031 C CA . MET A 1 374 ? 4.870 1.952 14.259 1.00 61.69 374 MET A CA 1
ATOM 3032 C C . MET A 1 374 ? 4.334 2.922 15.306 1.00 61.69 374 MET A C 1
ATOM 3034 O O . MET A 1 374 ? 5.098 3.428 16.128 1.00 61.69 374 MET A O 1
ATOM 3038 N N . LYS A 1 375 ? 3.029 3.201 15.268 1.00 65.44 375 LYS A N 1
ATOM 3039 C CA . LYS A 1 375 ? 2.395 4.045 16.282 1.00 65.44 375 LYS A CA 1
ATOM 3040 C C . LYS A 1 375 ? 2.639 3.461 17.676 1.00 65.44 375 LYS A C 1
ATOM 3042 O O . LYS A 1 375 ? 2.704 2.242 17.862 1.00 65.44 375 LYS A O 1
ATOM 3047 N N . ASN A 1 376 ? 2.755 4.337 18.664 1.00 80.62 376 ASN A N 1
ATOM 3048 C CA . ASN A 1 376 ? 2.587 3.932 20.052 1.00 80.62 376 ASN A CA 1
ATOM 3049 C C . ASN A 1 376 ? 1.091 3.722 20.319 1.00 80.62 376 ASN A C 1
ATOM 3051 O O . ASN A 1 376 ? 0.247 4.369 19.694 1.00 80.62 376 ASN A O 1
ATOM 3055 N N . ALA A 1 377 ? 0.772 2.836 21.255 1.00 89.31 377 ALA A N 1
ATOM 3056 C CA . ALA A 1 377 ? -0.573 2.712 21.793 1.00 89.31 377 ALA A CA 1
ATOM 3057 C C . ALA A 1 377 ? -0.583 3.088 23.271 1.00 89.31 377 ALA A C 1
ATOM 3059 O O . ALA A 1 377 ? 0.284 2.650 24.031 1.00 89.31 377 ALA A O 1
ATOM 3060 N N . PHE A 1 378 ? -1.599 3.838 23.691 1.00 92.44 378 PHE A N 1
ATOM 3061 C CA . PHE A 1 378 ? -1.872 4.075 25.106 1.00 92.44 378 PHE A CA 1
ATOM 3062 C C . PHE A 1 378 ? -3.193 3.426 25.497 1.00 92.44 378 PHE A C 1
ATOM 3064 O O . PHE A 1 378 ? -4.215 3.625 24.846 1.00 92.44 378 PHE A O 1
ATOM 3071 N N . ILE A 1 379 ? -3.180 2.663 26.585 1.00 94.00 379 ILE A N 1
ATOM 3072 C CA . ILE A 1 379 ? -4.370 2.080 27.194 1.00 94.00 379 ILE A CA 1
ATOM 3073 C C . ILE A 1 379 ? -4.648 2.827 28.497 1.00 94.00 379 ILE A C 1
ATOM 3075 O O . ILE A 1 379 ? -3.902 2.710 29.469 1.00 94.00 379 ILE A O 1
ATOM 3079 N N . PHE A 1 380 ? -5.749 3.570 28.530 1.00 92.19 380 PHE A N 1
ATOM 3080 C CA . PHE A 1 380 ? -6.258 4.216 29.732 1.00 92.19 380 PHE A CA 1
ATOM 3081 C C . PHE A 1 380 ? -6.957 3.192 30.626 1.00 92.19 380 PHE A C 1
ATOM 3083 O O . PHE A 1 380 ? -8.073 2.756 30.356 1.00 92.19 380 PHE A O 1
ATOM 3090 N N . GLY A 1 381 ? -6.272 2.789 31.689 1.00 88.94 381 GLY A N 1
ATOM 3091 C CA . GLY A 1 381 ? -6.620 1.731 32.627 1.00 88.94 381 GLY A CA 1
ATOM 3092 C C . GLY A 1 381 ? -5.505 0.689 32.717 1.00 88.94 381 GLY A C 1
ATOM 3093 O O . GLY A 1 381 ? -4.871 0.372 31.723 1.00 88.94 381 GLY A O 1
ATOM 3094 N N . ALA A 1 382 ? -5.294 0.110 33.902 1.00 88.69 382 ALA A N 1
ATOM 3095 C CA . ALA A 1 382 ? -4.324 -0.977 34.133 1.00 88.69 382 ALA A CA 1
ATOM 3096 C C . ALA A 1 382 ? -4.982 -2.261 34.693 1.00 88.69 382 ALA A C 1
ATOM 3098 O O . ALA A 1 382 ? -4.318 -3.184 35.169 1.00 88.69 382 ALA A O 1
ATOM 3099 N N . GLY A 1 383 ? -6.319 -2.315 34.667 1.00 89.69 383 GLY A N 1
ATOM 3100 C CA . GLY A 1 383 ? -7.111 -3.417 35.210 1.00 89.69 383 GLY A CA 1
ATOM 3101 C C . GLY A 1 383 ? -7.192 -4.646 34.297 1.00 89.69 383 GLY A C 1
ATOM 3102 O O . GLY A 1 383 ? -6.513 -4.760 33.279 1.00 89.69 383 GLY A O 1
ATOM 3103 N N . GLY A 1 384 ? -8.081 -5.581 34.648 1.00 91.38 384 GLY A N 1
ATOM 3104 C CA . GLY A 1 384 ? -8.298 -6.801 33.861 1.00 91.38 384 GLY A CA 1
ATOM 3105 C C . GLY A 1 384 ? -8.717 -6.528 32.413 1.00 91.38 384 GLY A C 1
ATOM 3106 O O . GLY A 1 384 ? -8.186 -7.158 31.506 1.00 91.38 384 GLY A O 1
ATOM 3107 N N . HIS A 1 385 ? -9.604 -5.553 32.184 1.00 94.31 385 HIS A N 1
ATOM 3108 C CA . HIS A 1 385 ? -10.040 -5.198 30.829 1.00 94.31 385 HIS A CA 1
ATOM 3109 C C . HIS A 1 385 ? -8.904 -4.593 29.989 1.00 94.31 385 HIS A C 1
ATOM 3111 O O . HIS A 1 385 ? -8.739 -4.965 28.833 1.00 94.31 385 HIS A O 1
ATOM 3117 N N . ALA A 1 386 ? -8.052 -3.757 30.588 1.00 95.38 386 ALA A N 1
ATOM 3118 C CA . ALA A 1 386 ? -6.862 -3.227 29.928 1.00 95.38 386 ALA A CA 1
ATOM 3119 C C . ALA A 1 386 ? -5.908 -4.335 29.453 1.00 95.38 386 ALA A C 1
ATOM 3121 O O . ALA A 1 386 ? -5.380 -4.257 28.348 1.00 95.38 386 ALA A O 1
ATOM 3122 N N . ARG A 1 387 ? -5.731 -5.405 30.243 1.00 94.56 387 ARG A N 1
ATOM 3123 C CA . ARG A 1 387 ? -4.931 -6.571 29.822 1.00 94.56 387 ARG A CA 1
ATOM 3124 C C . ARG A 1 387 ? -5.545 -7.324 28.640 1.00 94.56 387 ARG A C 1
ATOM 3126 O O . ARG A 1 387 ? -4.799 -7.844 27.820 1.00 94.56 387 ARG A O 1
ATOM 3133 N N . VAL A 1 388 ? -6.876 -7.361 28.538 1.00 94.44 388 VAL A N 1
ATOM 3134 C CA . VAL A 1 388 ? -7.577 -7.935 27.374 1.00 94.44 388 VAL A CA 1
ATOM 3135 C C . VAL A 1 388 ? -7.366 -7.070 26.131 1.00 94.44 388 VAL A C 1
ATOM 3137 O O . VAL A 1 388 ? -7.047 -7.598 25.074 1.00 94.44 388 VAL A O 1
ATOM 3140 N N . ILE A 1 389 ? -7.473 -5.744 26.247 1.00 96.12 389 ILE A N 1
ATOM 3141 C CA . ILE A 1 389 ? -7.150 -4.837 25.133 1.00 96.12 389 ILE A CA 1
ATOM 3142 C C . ILE A 1 389 ? -5.699 -5.042 24.694 1.00 96.12 389 ILE A C 1
ATOM 3144 O O . ILE A 1 389 ? -5.440 -5.239 23.510 1.00 96.12 389 ILE A O 1
ATOM 3148 N N . ALA A 1 390 ? -4.759 -5.074 25.642 1.00 94.31 390 ALA A N 1
ATOM 3149 C CA . ALA A 1 390 ? -3.348 -5.302 25.352 1.00 94.31 390 ALA A CA 1
ATOM 3150 C C . ALA A 1 390 ? -3.121 -6.625 24.606 1.00 94.31 390 ALA A C 1
ATOM 3152 O O . ALA A 1 390 ? -2.386 -6.646 23.622 1.00 94.31 390 ALA A O 1
ATOM 3153 N N . SER A 1 391 ? -3.789 -7.713 25.005 1.00 92.94 391 SER A N 1
ATOM 3154 C CA . SER A 1 391 ? -3.662 -8.995 24.306 1.00 92.94 391 SER A CA 1
ATOM 3155 C C . SER A 1 391 ? -4.264 -8.982 22.898 1.00 92.94 391 SER A C 1
ATOM 3157 O O . SER A 1 391 ? -3.790 -9.728 22.047 1.00 92.94 391 SER A O 1
ATOM 3159 N N . ILE A 1 392 ? -5.242 -8.121 22.611 1.00 92.44 392 ILE A N 1
ATOM 3160 C CA . ILE A 1 392 ? -5.775 -7.931 21.254 1.00 92.44 392 ILE A CA 1
ATOM 3161 C C . ILE A 1 392 ? -4.793 -7.131 20.388 1.00 92.44 392 ILE A C 1
ATOM 3163 O O . ILE A 1 392 ? -4.559 -7.482 19.235 1.00 92.44 392 ILE A O 1
ATOM 3167 N N . ILE A 1 393 ? -4.189 -6.073 20.936 1.00 89.56 393 ILE A N 1
ATOM 3168 C CA . ILE A 1 393 ? -3.425 -5.105 20.135 1.00 89.56 393 ILE A CA 1
ATOM 3169 C C . ILE A 1 393 ? -1.910 -5.347 20.096 1.00 89.56 393 ILE A C 1
ATOM 3171 O O . ILE A 1 393 ? -1.235 -4.719 19.288 1.00 89.56 393 ILE A O 1
ATOM 3175 N N . HIS A 1 394 ? -1.354 -6.234 20.932 1.00 80.62 394 HIS A N 1
ATOM 3176 C CA . HIS A 1 394 ? 0.103 -6.384 21.124 1.00 80.62 394 HIS A CA 1
ATOM 3177 C C . HIS A 1 394 ? 0.926 -6.635 19.849 1.00 80.62 394 HIS A C 1
ATOM 3179 O O . HIS A 1 394 ? 2.120 -6.368 19.845 1.00 80.62 394 HIS A O 1
ATOM 3185 N N . LYS A 1 395 ? 0.318 -7.153 18.774 1.00 70.31 395 LYS A N 1
ATOM 3186 C CA . LYS A 1 395 ? 1.001 -7.369 17.485 1.00 70.31 395 LYS A CA 1
ATOM 3187 C C . LYS A 1 395 ? 0.971 -6.151 16.561 1.00 70.31 395 LYS A C 1
ATOM 3189 O O . LYS A 1 395 ? 1.729 -6.108 15.602 1.00 70.31 395 LYS A O 1
ATOM 3194 N N . ARG A 1 396 ? 0.086 -5.186 16.827 1.00 74.19 396 ARG A N 1
ATOM 3195 C CA . ARG A 1 396 ? -0.164 -4.012 15.974 1.00 74.19 396 ARG A CA 1
ATOM 3196 C C . ARG A 1 396 ? 0.713 -2.812 16.337 1.00 74.19 396 ARG A C 1
ATOM 3198 O O . ARG A 1 396 ? 0.877 -1.918 15.516 1.00 74.19 396 ARG A O 1
ATOM 3205 N N . TYR A 1 397 ? 1.284 -2.798 17.541 1.00 79.19 397 TYR A N 1
ATOM 3206 C CA . TYR A 1 397 ? 2.011 -1.651 18.089 1.00 79.19 397 TYR A CA 1
ATOM 3207 C C . TYR A 1 397 ? 3.376 -2.072 18.631 1.00 79.19 397 TYR A C 1
ATOM 3209 O O . TYR A 1 397 ? 3.498 -3.130 19.243 1.00 79.19 397 TYR A O 1
ATOM 3217 N N . THR A 1 398 ? 4.399 -1.233 18.432 1.00 66.50 398 THR A N 1
ATOM 3218 C CA . THR A 1 398 ? 5.750 -1.492 18.972 1.00 66.50 398 THR A CA 1
ATOM 3219 C C . THR A 1 398 ? 5.775 -1.329 20.486 1.00 66.50 398 THR A C 1
ATOM 3221 O O . THR A 1 398 ? 6.354 -2.158 21.180 1.00 66.50 398 THR A O 1
ATOM 3224 N N . ASN A 1 399 ? 5.125 -0.278 20.995 1.00 80.62 399 ASN A N 1
ATOM 3225 C CA . ASN A 1 399 ? 5.015 -0.010 22.422 1.00 80.62 399 ASN A CA 1
ATOM 3226 C C . ASN A 1 399 ? 3.546 0.137 22.809 1.00 80.62 399 ASN A C 1
ATOM 3228 O O . ASN A 1 399 ? 2.797 0.888 22.179 1.00 80.62 399 ASN A O 1
ATOM 3232 N N . VAL A 1 400 ? 3.160 -0.556 23.878 1.00 87.31 400 VAL A N 1
ATOM 3233 C CA . VAL A 1 400 ? 1.850 -0.425 24.514 1.00 87.31 400 VAL A CA 1
ATOM 3234 C C . VAL A 1 400 ? 2.070 0.105 25.922 1.00 87.31 400 VAL A C 1
ATOM 3236 O O . VAL A 1 400 ? 2.637 -0.577 26.776 1.00 87.31 400 VAL A O 1
ATOM 3239 N N . PHE A 1 401 ? 1.622 1.329 26.163 1.00 89.69 401 PHE A N 1
ATOM 3240 C CA . PHE A 1 401 ? 1.751 2.000 27.446 1.00 89.69 401 PHE A CA 1
ATOM 3241 C C . PHE A 1 401 ? 0.423 1.964 28.194 1.00 89.69 401 PHE A C 1
ATOM 3243 O O . PHE A 1 401 ? -0.619 2.309 27.645 1.00 89.69 401 PHE A O 1
ATOM 3250 N N . PHE A 1 402 ? 0.449 1.600 29.471 1.00 89.06 402 PHE A N 1
ATOM 3251 C CA . PHE A 1 402 ? -0.719 1.732 30.340 1.00 89.06 402 PHE A CA 1
ATOM 3252 C C . PHE A 1 402 ? -0.687 3.099 31.036 1.00 89.06 402 PHE A C 1
ATOM 3254 O O . PHE A 1 402 ? 0.376 3.568 31.454 1.00 89.06 402 PHE A O 1
ATOM 3261 N N . ARG A 1 403 ? -1.848 3.746 31.153 1.00 87.31 403 ARG A N 1
ATOM 3262 C CA . ARG A 1 403 ? -2.039 5.031 31.845 1.00 87.31 403 ARG A CA 1
ATOM 3263 C C . ARG A 1 403 ? -3.172 4.906 32.850 1.00 87.31 403 ARG A C 1
ATOM 3265 O O . ARG A 1 403 ? -4.211 4.340 32.527 1.00 87.31 403 ARG A O 1
ATOM 3272 N N . VAL A 1 404 ? -2.996 5.411 34.065 1.00 76.31 404 VAL A N 1
ATOM 3273 C CA . VAL A 1 404 ? -4.017 5.334 35.118 1.00 76.31 404 VAL A CA 1
ATOM 3274 C C . VAL A 1 404 ? -4.536 6.736 35.392 1.00 76.31 404 VAL A C 1
ATOM 3276 O O . VAL A 1 404 ? -3.981 7.452 36.205 1.00 76.31 404 VAL A O 1
ATOM 3279 N N . LEU A 1 405 ? -5.628 7.122 34.733 1.00 69.56 405 LEU A N 1
ATOM 3280 C CA . LEU A 1 405 ? -6.239 8.422 34.995 1.00 69.56 405 LEU A CA 1
ATOM 3281 C C . LEU A 1 405 ? -6.988 8.408 36.326 1.00 69.56 405 LEU A C 1
ATOM 3283 O O . LEU A 1 405 ? -7.930 7.635 36.518 1.00 69.56 405 LEU A O 1
ATOM 3287 N N . HIS A 1 406 ? -6.613 9.324 37.212 1.00 66.62 406 HIS A N 1
ATOM 3288 C CA . HIS A 1 406 ? -7.442 9.718 38.342 1.00 66.62 406 HIS A CA 1
ATOM 3289 C C . HIS A 1 406 ? -8.417 10.808 37.885 1.00 66.62 406 HIS A C 1
ATOM 3291 O O . HIS A 1 406 ? -7.987 11.851 37.400 1.00 66.62 406 HIS A O 1
ATOM 3297 N N . ILE A 1 407 ? -9.720 10.575 38.035 1.00 62.75 407 ILE A N 1
ATOM 3298 C CA . ILE A 1 407 ? -10.774 11.542 37.695 1.00 62.75 407 ILE A CA 1
ATOM 3299 C C . ILE A 1 407 ? -11.329 12.111 39.002 1.00 62.75 407 ILE A C 1
ATOM 3301 O O . ILE A 1 407 ? -11.643 11.349 39.918 1.00 62.75 407 ILE A O 1
ATOM 3305 N N . ASN A 1 408 ? -11.405 13.436 39.100 1.00 63.53 408 ASN A N 1
ATOM 3306 C CA . ASN A 1 408 ? -12.020 14.146 40.219 1.00 63.53 408 ASN A CA 1
ATOM 3307 C C . ASN A 1 408 ? -13.557 14.032 40.173 1.00 63.53 408 ASN A C 1
ATOM 3309 O O . ASN A 1 408 ? -14.137 13.638 39.162 1.00 63.53 408 ASN A O 1
ATOM 3313 N N . GLU A 1 409 ? -14.235 14.409 41.259 1.00 60.88 409 GLU A N 1
ATOM 3314 C CA . GLU A 1 409 ? -15.709 14.407 41.325 1.00 60.88 409 GLU A CA 1
ATOM 3315 C C . GLU A 1 409 ? -16.365 15.338 40.285 1.00 60.88 409 GLU A C 1
ATOM 3317 O O . GLU A 1 409 ? -17.503 15.107 39.885 1.00 60.88 409 GLU A O 1
ATOM 3322 N N . ASP A 1 410 ? -15.639 16.349 39.797 1.00 60.06 410 ASP A N 1
ATOM 3323 C CA . ASP A 1 410 ? -16.068 17.292 38.755 1.00 60.06 410 ASP A CA 1
ATOM 3324 C C . ASP A 1 410 ? -15.719 16.842 37.319 1.00 60.06 410 ASP A C 1
ATOM 3326 O O . ASP A 1 410 ? -15.854 17.615 36.372 1.00 60.06 410 ASP A O 1
ATOM 3330 N N . ASN A 1 411 ? -15.280 15.590 37.144 1.00 51.72 411 ASN A N 1
ATOM 3331 C CA . ASN A 1 411 ? -14.791 15.004 35.890 1.00 51.72 411 ASN A CA 1
ATOM 3332 C C . ASN A 1 411 ? -13.478 15.589 35.334 1.00 51.72 411 ASN A C 1
ATOM 3334 O O . ASN A 1 411 ? -13.078 15.219 34.226 1.00 51.72 411 ASN A O 1
ATOM 3338 N N . SER A 1 412 ? -12.765 16.442 36.076 1.00 57.75 412 SER A N 1
ATOM 3339 C CA . SER A 1 412 ? -11.412 16.859 35.688 1.00 57.75 412 SER A CA 1
ATOM 3340 C C . SER A 1 412 ? -10.395 15.731 35.914 1.00 57.75 412 SER A C 1
ATOM 3342 O O . SER A 1 412 ? -10.499 14.949 36.864 1.00 57.75 412 SER A O 1
ATOM 3344 N N . ILE A 1 413 ? -9.402 15.612 35.026 1.00 62.59 413 ILE A N 1
ATOM 3345 C CA . ILE A 1 413 ? -8.284 14.680 35.215 1.00 62.59 413 ILE A CA 1
ATOM 3346 C C . ILE A 1 413 ? -7.352 15.269 36.279 1.00 62.59 413 ILE A C 1
ATOM 3348 O O . ILE A 1 413 ? -6.880 16.394 36.152 1.00 62.59 413 ILE A O 1
ATOM 3352 N N . ARG A 1 414 ? -7.073 14.495 37.328 1.00 61.19 414 ARG A N 1
ATOM 3353 C CA . ARG A 1 414 ? -6.228 14.888 38.466 1.00 61.19 414 ARG A CA 1
ATOM 3354 C C . ARG A 1 414 ? -4.725 14.812 38.161 1.00 61.19 414 ARG A C 1
ATOM 3356 O O . ARG A 1 414 ? -3.921 15.337 38.925 1.00 61.19 414 ARG A O 1
ATOM 3363 N N . GLU A 1 415 ? -4.335 14.138 37.083 1.00 62.97 415 GLU A N 1
ATOM 3364 C CA . GLU A 1 415 ? -2.935 13.971 36.686 1.00 62.97 415 GLU A CA 1
ATOM 3365 C C . GLU A 1 415 ? -2.449 15.133 35.805 1.00 62.97 415 GLU A C 1
ATOM 3367 O O . GLU A 1 415 ? -2.779 15.193 34.621 1.00 62.97 415 GLU A O 1
ATOM 3372 N N . ASN A 1 416 ? -1.600 16.012 36.357 1.00 58.25 416 ASN A N 1
ATOM 3373 C CA . ASN A 1 416 ? -0.876 17.044 35.590 1.00 58.25 416 ASN A CA 1
ATOM 3374 C C . ASN A 1 416 ? -0.103 16.443 34.399 1.00 58.25 416 ASN A C 1
ATOM 3376 O O . ASN A 1 416 ? -0.067 17.027 33.322 1.00 58.25 416 ASN A O 1
ATOM 3380 N N . THR A 1 417 ? 0.410 15.221 34.555 1.00 59.41 417 THR A N 1
ATOM 3381 C CA . THR A 1 417 ? 1.125 14.470 33.515 1.00 59.41 417 THR A CA 1
ATOM 3382 C C . THR A 1 417 ? 0.290 14.183 32.269 1.00 59.41 417 THR A C 1
ATOM 3384 O O . THR A 1 417 ? 0.854 14.091 31.184 1.00 59.41 417 THR A O 1
ATOM 3387 N N . PHE A 1 418 ? -1.041 14.063 32.362 1.00 71.25 418 PHE A N 1
ATOM 3388 C CA . PHE A 1 418 ? -1.866 13.895 31.159 1.00 71.25 418 PHE A CA 1
ATOM 3389 C C . PHE A 1 418 ? -1.828 15.151 30.278 1.00 71.25 418 PHE A C 1
ATOM 3391 O O . PHE A 1 418 ? -1.737 15.048 29.056 1.00 71.25 418 PHE A O 1
ATOM 3398 N N . TYR A 1 419 ? -1.878 16.327 30.906 1.00 70.69 419 TYR A N 1
ATOM 3399 C CA . TYR A 1 419 ? -1.811 17.610 30.212 1.00 70.69 419 TYR A CA 1
ATOM 3400 C C . TYR A 1 419 ? -0.415 17.857 29.634 1.00 70.69 419 TYR A C 1
ATOM 3402 O O . TYR A 1 419 ? -0.305 18.313 28.499 1.00 70.69 419 TYR A O 1
ATOM 3410 N N . ASP A 1 420 ? 0.633 17.480 30.370 1.00 68.62 420 ASP A N 1
ATOM 3411 C CA . ASP A 1 420 ? 2.024 17.610 29.923 1.00 68.62 420 ASP A CA 1
ATOM 3412 C C . ASP A 1 420 ? 2.369 16.654 28.757 1.00 68.62 420 ASP A C 1
ATOM 3414 O O . ASP A 1 420 ? 3.215 16.969 27.922 1.00 68.62 420 ASP A O 1
ATOM 3418 N N . GLU A 1 421 ? 1.706 15.493 28.662 1.00 74.25 421 GLU A N 1
ATOM 3419 C CA . GLU A 1 421 ? 1.939 14.472 27.622 1.00 74.25 421 GLU A CA 1
ATOM 3420 C C . GLU A 1 421 ? 0.950 14.546 26.441 1.00 74.25 421 GLU A C 1
ATOM 3422 O O . GLU A 1 421 ? 0.942 13.660 25.583 1.00 74.25 421 GLU A O 1
ATOM 3427 N N . ILE A 1 422 ? 0.114 15.586 26.357 1.00 77.12 422 ILE A N 1
ATOM 3428 C CA . ILE A 1 422 ? -1.021 15.619 25.422 1.00 77.12 422 ILE A CA 1
ATOM 3429 C C . ILE A 1 422 ? -0.626 15.435 23.948 1.00 77.12 422 ILE A C 1
ATOM 3431 O O . ILE A 1 422 ? -1.326 14.758 23.190 1.00 77.12 422 ILE A O 1
ATOM 3435 N N . ASP A 1 423 ? 0.529 15.970 23.553 1.00 75.75 423 ASP A N 1
ATOM 3436 C CA . ASP A 1 423 ? 1.060 15.853 22.193 1.00 75.75 423 ASP A CA 1
ATOM 3437 C C . ASP A 1 423 ? 1.492 14.421 21.851 1.00 75.75 423 ASP A C 1
ATOM 3439 O O . ASP A 1 423 ? 1.400 13.997 20.695 1.00 75.75 423 ASP A O 1
ATOM 3443 N N . GLN A 1 424 ? 1.906 13.632 22.848 1.00 77.44 424 GLN A N 1
ATOM 3444 C CA . GLN A 1 424 ? 2.219 12.215 22.650 1.00 77.44 424 GLN A CA 1
ATOM 3445 C C . GLN A 1 424 ? 0.949 11.420 22.341 1.00 77.44 424 GLN A C 1
ATOM 3447 O O . GLN A 1 424 ? 0.970 10.529 21.492 1.00 77.44 424 GLN A O 1
ATOM 3452 N N . TYR A 1 425 ? -0.167 11.767 22.987 1.00 79.19 425 TYR A N 1
ATOM 3453 C CA . TYR A 1 425 ? -1.451 11.107 22.763 1.00 79.19 425 TYR A CA 1
ATOM 3454 C C . TYR A 1 425 ? -2.063 11.449 21.403 1.00 79.19 425 TYR A C 1
ATOM 3456 O O . TYR A 1 425 ? -2.686 10.586 20.792 1.00 79.19 425 TYR A O 1
ATOM 3464 N N . ARG A 1 426 ? -1.852 12.669 20.888 1.00 76.75 426 ARG A N 1
ATOM 3465 C CA . ARG A 1 426 ? -2.306 13.061 19.537 1.00 76.75 426 ARG A CA 1
ATOM 3466 C C . ARG A 1 426 ? -1.640 12.251 18.420 1.00 76.75 426 ARG A C 1
ATOM 3468 O O . ARG A 1 426 ? -2.237 12.075 17.363 1.00 76.75 426 ARG A O 1
ATOM 3475 N N . ASN A 1 427 ? -0.429 11.750 18.659 1.00 73.94 427 ASN A N 1
ATOM 3476 C CA . ASN A 1 427 ? 0.362 10.984 17.693 1.00 73.94 427 ASN A CA 1
ATOM 3477 C C . ASN A 1 427 ? 0.310 9.461 17.932 1.00 73.94 427 ASN A C 1
ATOM 3479 O O . ASN A 1 427 ? 1.139 8.717 17.404 1.00 73.94 427 ASN A O 1
ATOM 3483 N N . ALA A 1 428 ? -0.643 8.983 18.735 1.00 84.06 428 ALA A N 1
ATOM 3484 C CA . ALA A 1 428 ? -0.761 7.588 19.143 1.00 84.06 428 ALA A CA 1
ATOM 3485 C C . ALA A 1 428 ? -2.208 7.091 19.047 1.00 84.06 428 ALA A C 1
ATOM 3487 O O . ALA A 1 428 ? -3.153 7.877 19.082 1.00 84.06 428 ALA A O 1
ATOM 3488 N N . ASP A 1 429 ? -2.387 5.772 18.963 1.00 89.31 429 ASP A N 1
ATOM 3489 C CA . ASP A 1 429 ? -3.724 5.188 19.060 1.00 89.31 429 ASP A CA 1
ATOM 3490 C C . ASP A 1 429 ? -4.091 4.998 20.539 1.00 89.31 429 ASP A C 1
ATOM 3492 O O . ASP A 1 429 ? -3.324 4.452 21.340 1.00 89.31 429 ASP A O 1
ATOM 3496 N N . ILE A 1 430 ? -5.275 5.479 20.914 1.00 92.56 430 ILE A N 1
ATOM 3497 C CA . ILE A 1 430 ? -5.715 5.548 22.307 1.00 92.56 430 ILE A CA 1
ATOM 3498 C C . ILE A 1 430 ? -6.854 4.567 22.562 1.00 92.56 430 ILE A C 1
ATOM 3500 O O . ILE A 1 430 ? -7.875 4.609 21.885 1.00 92.56 430 ILE A O 1
ATOM 3504 N N . PHE A 1 431 ? -6.727 3.739 23.593 1.00 95.44 431 PHE A N 1
ATOM 3505 C CA . PHE A 1 431 ? -7.731 2.758 24.000 1.00 95.44 431 PHE A CA 1
ATOM 3506 C C . PHE A 1 431 ? -8.189 3.003 25.436 1.00 95.44 431 PHE A C 1
ATOM 3508 O O . PHE A 1 431 ? -7.402 3.425 26.281 1.00 95.44 431 PHE A O 1
ATOM 3515 N N . ILE A 1 432 ? -9.446 2.680 25.752 1.00 95.06 432 ILE A N 1
ATOM 3516 C CA . ILE A 1 432 ? -9.992 2.829 27.110 1.00 95.06 432 ILE A CA 1
ATOM 3517 C C . ILE A 1 432 ? -10.192 1.447 27.743 1.00 95.06 432 ILE A C 1
ATOM 3519 O O . ILE A 1 432 ? -11.199 0.777 27.543 1.00 95.06 432 ILE A O 1
ATOM 3523 N N . GLY A 1 433 ? -9.227 1.021 28.555 1.00 94.69 433 GLY A N 1
ATOM 3524 C CA . GLY A 1 433 ? -9.195 -0.259 29.270 1.00 94.69 433 GLY A CA 1
ATOM 3525 C C . GLY A 1 433 ? -10.010 -0.303 30.565 1.00 94.69 433 GLY A C 1
ATOM 3526 O O . GLY A 1 433 ? -9.615 -0.999 31.506 1.00 94.69 433 GLY A O 1
ATOM 3527 N N . ILE A 1 434 ? -11.139 0.413 30.630 1.00 91.81 434 ILE A N 1
ATOM 3528 C CA . ILE A 1 434 ? -11.999 0.522 31.819 1.00 91.81 434 ILE A CA 1
ATOM 3529 C C . ILE A 1 434 ? -13.348 -0.166 31.592 1.00 91.81 434 ILE A C 1
ATOM 3531 O O . ILE A 1 434 ? -14.130 0.210 30.723 1.00 91.81 434 ILE A O 1
ATOM 3535 N N . GLY A 1 435 ? -13.647 -1.164 32.429 1.00 88.25 435 GLY A N 1
ATOM 3536 C CA . GLY A 1 435 ? -14.912 -1.895 32.363 1.00 88.25 435 GLY A CA 1
ATOM 3537 C C . GLY A 1 435 ? -16.115 -1.082 32.847 1.00 88.25 435 GLY A C 1
ATOM 3538 O O . GLY A 1 435 ? -17.162 -1.145 32.227 1.00 88.25 435 GLY A O 1
ATOM 3539 N N . LEU A 1 436 ? -15.978 -0.295 33.918 1.00 90.31 436 LEU A N 1
ATOM 3540 C CA . LEU A 1 436 ? -17.095 0.461 34.496 1.00 90.31 436 LEU A CA 1
ATOM 3541 C C . LEU A 1 436 ? -17.595 1.547 33.528 1.00 90.31 436 LEU A C 1
ATOM 3543 O O . LEU A 1 436 ? -16.841 2.471 33.221 1.00 90.31 436 LEU A O 1
ATOM 3547 N N . ASN A 1 437 ? -18.860 1.465 33.095 1.00 92.31 437 ASN A N 1
ATOM 3548 C CA . ASN A 1 437 ? -19.416 2.359 32.069 1.00 92.31 437 ASN A CA 1
ATOM 3549 C C . ASN A 1 437 ? -19.257 3.844 32.401 1.00 92.31 437 ASN A C 1
ATOM 3551 O O . ASN A 1 437 ? -18.767 4.590 31.562 1.00 92.31 437 ASN A O 1
ATOM 3555 N N . THR A 1 438 ? -19.596 4.272 33.621 1.00 89.19 438 THR A N 1
ATOM 3556 C CA . THR A 1 438 ? -19.521 5.688 34.017 1.00 89.19 438 THR A CA 1
ATOM 3557 C C . THR A 1 438 ? -18.096 6.234 33.919 1.00 89.19 438 THR A C 1
ATOM 3559 O O . THR A 1 438 ? -17.864 7.268 33.301 1.00 89.19 438 THR A O 1
ATOM 3562 N N . ALA A 1 439 ? -17.113 5.501 34.451 1.00 87.88 439 ALA A N 1
ATOM 3563 C CA . ALA A 1 439 ? -15.709 5.897 34.365 1.00 87.88 439 ALA A CA 1
ATOM 3564 C C . ALA A 1 439 ? -15.205 5.885 32.911 1.00 87.88 439 ALA A C 1
ATOM 3566 O O . ALA A 1 439 ? -14.524 6.814 32.484 1.00 87.88 439 ALA A O 1
ATOM 3567 N N . ARG A 1 440 ? -15.589 4.870 32.123 1.00 93.00 440 ARG A N 1
ATOM 3568 C CA . ARG A 1 440 ? -15.255 4.778 30.695 1.00 93.00 440 ARG A CA 1
ATOM 3569 C C . ARG A 1 440 ? -15.859 5.938 29.890 1.00 93.00 440 ARG A C 1
ATOM 3571 O O . ARG A 1 440 ? -15.182 6.483 29.021 1.00 93.00 440 ARG A O 1
ATOM 3578 N N . LYS A 1 441 ? -17.107 6.327 30.177 1.00 93.94 441 LYS A N 1
ATOM 3579 C CA . LYS A 1 441 ? -17.808 7.472 29.574 1.00 93.94 441 LYS A CA 1
ATOM 3580 C C . LYS A 1 441 ? -17.084 8.781 29.874 1.00 93.94 441 LYS A C 1
ATOM 3582 O O . LYS A 1 441 ? -16.833 9.548 28.950 1.00 93.94 441 LYS A O 1
ATOM 3587 N N . ASN A 1 442 ? -16.683 8.993 31.126 1.00 88.44 442 ASN A N 1
ATOM 3588 C CA . ASN A 1 442 ? -15.951 10.194 31.525 1.00 88.44 442 ASN A CA 1
ATOM 3589 C C . ASN A 1 442 ? -14.612 10.310 30.788 1.00 88.44 442 ASN A C 1
ATOM 3591 O O . ASN A 1 442 ? -14.380 11.325 30.144 1.00 88.44 442 ASN A O 1
ATOM 3595 N N . ILE A 1 443 ? -13.789 9.252 30.778 1.00 88.69 443 ILE A N 1
ATOM 3596 C CA . ILE A 1 443 ? -12.504 9.254 30.049 1.00 88.69 443 ILE A CA 1
ATOM 3597 C C . ILE A 1 443 ? -12.715 9.541 28.562 1.00 88.69 443 ILE A C 1
ATOM 3599 O O . ILE A 1 443 ? -12.007 10.363 27.987 1.00 88.69 443 ILE A O 1
ATOM 3603 N N . PHE A 1 444 ? -13.693 8.882 27.941 1.00 92.75 444 PHE A N 1
ATOM 3604 C CA . PHE A 1 444 ? -14.005 9.079 26.528 1.00 92.75 444 PHE A CA 1
ATOM 3605 C C . PHE A 1 444 ? -14.350 10.538 26.219 1.00 92.75 444 PHE A C 1
ATOM 3607 O O . PHE A 1 444 ? -13.774 11.126 25.307 1.00 92.75 444 PHE A O 1
ATOM 3614 N N . ASN A 1 445 ? -15.227 11.145 27.019 1.00 91.50 445 ASN A N 1
ATOM 3615 C CA . ASN A 1 445 ? -15.616 12.543 26.851 1.00 91.50 445 ASN A CA 1
ATOM 3616 C C . ASN A 1 445 ? -14.444 13.499 27.089 1.00 91.50 445 ASN A C 1
ATOM 3618 O O . ASN A 1 445 ? -14.291 14.473 26.353 1.00 91.50 445 ASN A O 1
ATOM 3622 N N . THR A 1 446 ? -13.589 13.211 28.072 1.00 85.06 446 THR A N 1
ATOM 3623 C CA . THR A 1 446 ? -12.393 14.015 28.319 1.00 85.06 446 THR A CA 1
ATOM 3624 C C . THR A 1 446 ? -11.431 13.957 27.134 1.00 85.06 446 THR A C 1
ATOM 3626 O O . THR A 1 446 ? -10.998 15.007 26.669 1.00 85.06 446 THR A O 1
ATOM 3629 N N . LEU A 1 447 ? -11.150 12.774 26.580 1.00 87.56 447 LEU A N 1
ATOM 3630 C CA . LEU A 1 447 ? -10.308 12.634 25.383 1.00 87.56 447 LEU A CA 1
ATOM 3631 C C . LEU A 1 447 ? -10.875 13.438 24.203 1.00 87.56 447 LEU A C 1
ATOM 3633 O O . LEU A 1 447 ? -10.150 14.221 23.584 1.00 87.56 447 LEU A O 1
ATOM 3637 N N . LEU A 1 448 ? -12.186 13.342 23.960 1.00 87.00 448 LEU A N 1
ATOM 3638 C CA . LEU A 1 448 ? -12.847 14.116 22.908 1.00 87.00 448 LEU A CA 1
ATOM 3639 C C . LEU A 1 448 ? -12.754 15.632 23.125 1.00 87.00 448 LEU A C 1
ATOM 3641 O O . LEU A 1 448 ? -12.577 16.363 22.152 1.00 87.00 448 LEU A O 1
ATOM 3645 N N . SER A 1 449 ? -12.816 16.111 24.373 1.00 86.06 449 SER A N 1
ATOM 3646 C CA . SER A 1 449 ? -12.652 17.541 24.690 1.00 86.06 449 SER A CA 1
ATOM 3647 C C . SER A 1 449 ? -11.277 18.087 24.286 1.00 86.06 449 SER A C 1
ATOM 3649 O O . SER A 1 449 ? -11.145 19.265 23.960 1.00 86.06 449 SER A O 1
ATOM 3651 N N . PHE A 1 450 ? -10.274 17.210 24.207 1.00 83.50 450 PHE A N 1
ATOM 3652 C CA . PHE A 1 450 ? -8.935 17.519 23.712 1.00 83.50 450 PHE A CA 1
ATOM 3653 C C . PHE A 1 450 ? -8.748 17.220 22.222 1.00 83.50 450 PHE A C 1
ATOM 3655 O O . PHE A 1 450 ? -7.629 17.318 21.722 1.00 83.50 450 PHE A O 1
ATOM 3662 N N . GLN A 1 451 ? -9.818 16.892 21.492 1.00 83.12 451 GLN A N 1
ATOM 3663 C CA . GLN A 1 451 ? -9.777 16.450 20.092 1.00 83.12 451 GLN A CA 1
ATOM 3664 C C . GLN A 1 451 ? -8.979 15.149 19.891 1.00 83.12 451 GLN A C 1
ATOM 3666 O O . GLN A 1 451 ? -8.453 14.897 18.809 1.00 83.12 451 GLN A O 1
ATOM 3671 N N . ILE A 1 452 ? -8.885 14.316 20.929 1.00 84.50 452 ILE A N 1
ATOM 3672 C CA . ILE A 1 452 ? -8.280 12.987 20.855 1.00 84.50 452 ILE A CA 1
ATOM 3673 C C . ILE A 1 452 ? -9.411 11.979 20.662 1.00 84.50 452 ILE A C 1
ATOM 3675 O O . ILE A 1 452 ? -10.291 11.851 21.512 1.00 84.50 452 ILE A O 1
ATOM 3679 N N . ILE A 1 453 ? -9.398 11.263 19.538 1.00 88.38 453 ILE A N 1
ATOM 3680 C CA . ILE A 1 453 ? -10.424 10.269 19.204 1.00 88.38 453 ILE A CA 1
ATOM 3681 C C . ILE A 1 453 ? -9.925 8.880 19.625 1.00 88.38 453 ILE A C 1
ATOM 3683 O O . ILE A 1 453 ? -8.916 8.421 19.087 1.00 88.38 453 ILE A O 1
ATOM 3687 N N . PRO A 1 454 ? -10.609 8.180 20.549 1.00 91.56 454 PRO A N 1
ATOM 3688 C CA . PRO A 1 454 ? -10.225 6.823 20.925 1.00 91.56 454 PRO A CA 1
ATOM 3689 C C . PRO A 1 454 ? -10.356 5.840 19.754 1.00 91.56 454 PRO A C 1
ATOM 3691 O O . PRO A 1 454 ? -11.366 5.822 19.046 1.00 91.56 454 PRO A O 1
ATOM 3694 N N . ALA A 1 455 ? -9.345 4.994 19.583 1.00 93.19 455 ALA A N 1
ATOM 3695 C CA . ALA A 1 455 ? -9.283 3.954 18.569 1.00 93.19 455 ALA A CA 1
ATOM 3696 C C . ALA A 1 455 ? -10.169 2.750 18.927 1.00 93.19 455 ALA A C 1
ATOM 3698 O O . ALA A 1 455 ? -10.402 2.435 20.098 1.00 93.19 455 ALA A O 1
ATOM 3699 N N . ASN A 1 456 ? -10.634 2.038 17.899 1.00 95.75 456 ASN A N 1
ATOM 3700 C CA . ASN A 1 456 ? -11.378 0.793 18.070 1.00 95.75 456 ASN A CA 1
ATOM 3701 C C . ASN A 1 456 ? -10.425 -0.380 18.334 1.00 95.75 456 ASN A C 1
ATOM 3703 O O . ASN A 1 456 ? -9.442 -0.579 17.620 1.00 95.75 456 ASN A O 1
ATOM 3707 N N . CYS A 1 457 ? -10.738 -1.201 19.336 1.00 95.81 457 CYS A N 1
ATOM 3708 C CA . CYS A 1 457 ? -10.011 -2.426 19.659 1.00 95.81 457 CYS A CA 1
ATOM 3709 C C . CYS A 1 457 ? -10.827 -3.641 19.212 1.00 95.81 457 CYS A C 1
ATOM 3711 O O . CYS A 1 457 ? -11.685 -4.124 19.944 1.00 95.81 457 CYS A O 1
ATOM 3713 N N . ILE A 1 458 ? -10.574 -4.128 18.000 1.00 96.25 458 ILE A N 1
ATOM 3714 C CA . ILE A 1 458 ? -11.302 -5.261 17.413 1.00 96.25 458 ILE A CA 1
ATOM 3715 C C . ILE A 1 458 ? -10.362 -6.459 17.323 1.00 96.25 458 ILE A C 1
ATOM 3717 O O . ILE A 1 458 ? -9.272 -6.326 16.767 1.00 96.25 458 ILE A O 1
ATOM 3721 N N . ALA A 1 459 ? -10.754 -7.607 17.874 1.00 94.00 459 ALA A N 1
ATOM 3722 C CA . ALA A 1 459 ? -9.998 -8.853 17.782 1.00 94.00 459 ALA A CA 1
ATOM 3723 C C . ALA A 1 459 ? -10.031 -9.446 16.365 1.00 94.00 459 ALA A C 1
ATOM 3725 O O . ALA A 1 459 ? -11.076 -9.441 15.724 1.00 94.00 459 ALA A O 1
ATOM 3726 N N . ASP A 1 460 ? -8.912 -10.025 15.912 1.00 88.25 460 ASP A N 1
ATOM 3727 C CA . ASP A 1 460 ? -8.771 -10.585 14.552 1.00 88.25 460 ASP A CA 1
ATOM 3728 C C . ASP A 1 460 ? -9.784 -11.701 14.233 1.00 88.25 460 ASP A C 1
ATOM 3730 O O . ASP A 1 460 ? -10.094 -11.952 13.075 1.00 88.25 460 ASP A O 1
ATOM 3734 N N . ASN A 1 461 ? -10.296 -12.392 15.255 1.00 92.62 461 ASN A N 1
ATOM 3735 C CA . ASN A 1 461 ? -11.271 -13.474 15.115 1.00 92.62 461 ASN A CA 1
ATOM 3736 C C . ASN A 1 461 ? -12.705 -13.065 15.501 1.00 92.62 461 ASN A C 1
ATOM 3738 O O . ASN A 1 461 ? -13.528 -13.936 15.788 1.00 92.62 461 ASN A O 1
ATOM 3742 N N . ALA A 1 462 ? -12.999 -11.765 15.575 1.00 95.62 462 ALA A N 1
ATOM 3743 C CA . ALA A 1 462 ? -14.371 -11.277 15.631 1.00 95.62 462 ALA A CA 1
ATOM 3744 C C . ALA A 1 462 ? -14.963 -11.237 14.214 1.00 95.62 462 ALA A C 1
ATOM 3746 O O . ALA A 1 462 ? -14.282 -10.860 13.263 1.00 95.62 462 ALA A O 1
ATOM 3747 N N . PHE A 1 463 ? -16.235 -11.603 14.070 1.00 97.06 463 PHE A N 1
ATOM 3748 C CA . PHE A 1 463 ? -16.959 -11.449 12.809 1.00 97.06 463 PHE A CA 1
ATOM 3749 C C . PHE A 1 463 ? -17.756 -10.146 12.835 1.00 97.06 463 PHE A C 1
ATOM 3751 O O . PHE A 1 463 ? -18.544 -9.925 13.754 1.00 97.06 463 PHE A O 1
ATOM 3758 N N . ILE A 1 464 ? -17.583 -9.304 11.819 1.00 97.25 464 ILE A N 1
ATOM 3759 C CA . ILE A 1 464 ? -18.344 -8.065 11.635 1.00 97.25 464 ILE A CA 1
ATOM 3760 C C . ILE A 1 464 ? -18.891 -8.075 10.211 1.00 97.25 464 ILE A C 1
ATOM 3762 O O . ILE A 1 464 ? -18.126 -8.207 9.257 1.00 97.25 464 ILE A O 1
ATOM 3766 N N . ALA A 1 465 ? -20.211 -7.966 10.067 1.00 92.62 465 ALA A N 1
ATOM 3767 C CA . ALA A 1 465 ? -20.845 -7.877 8.760 1.00 92.62 465 ALA A CA 1
ATOM 3768 C C . ALA A 1 465 ? -20.392 -6.610 8.014 1.00 92.62 465 ALA A C 1
ATOM 3770 O O . ALA A 1 465 ? -20.213 -5.551 8.613 1.00 92.62 465 ALA A O 1
ATOM 3771 N N . SER A 1 466 ? -20.235 -6.705 6.691 1.00 90.69 466 SER A N 1
ATOM 3772 C CA . SER A 1 466 ? -19.726 -5.609 5.850 1.00 90.69 466 SER A CA 1
ATOM 3773 C C . SER A 1 466 ? -20.627 -4.370 5.814 1.00 90.69 466 SER A C 1
ATOM 3775 O O . SER A 1 466 ? -20.183 -3.304 5.401 1.00 90.69 466 SER A O 1
ATOM 3777 N N . ASP A 1 467 ? -21.895 -4.521 6.192 1.00 93.00 467 ASP A N 1
ATOM 3778 C CA . ASP A 1 467 ? -22.918 -3.475 6.256 1.00 93.00 467 ASP A CA 1
ATOM 3779 C C . ASP A 1 467 ? -23.261 -3.058 7.701 1.00 93.00 467 ASP A C 1
ATOM 3781 O O . ASP A 1 467 ? -24.241 -2.342 7.919 1.00 93.00 467 ASP A O 1
ATOM 3785 N N . ALA A 1 468 ? -22.484 -3.507 8.692 1.00 93.12 468 ALA A N 1
ATOM 3786 C CA . ALA A 1 468 ? -22.606 -3.050 10.071 1.00 93.12 468 ALA A CA 1
ATOM 3787 C C . ALA A 1 468 ? -21.941 -1.676 10.266 1.00 93.12 468 ALA A C 1
ATOM 3789 O O . ALA A 1 468 ? -20.909 -1.366 9.671 1.00 93.12 468 ALA A O 1
ATOM 3790 N N . GLU A 1 469 ? -22.505 -0.859 11.155 1.00 93.31 469 GLU A N 1
ATOM 3791 C CA . GLU A 1 469 ? -21.949 0.440 11.543 1.00 93.31 469 GLU A CA 1
ATOM 3792 C C . GLU A 1 469 ? -21.250 0.323 12.902 1.00 93.31 469 GLU A C 1
ATOM 3794 O O . GLU A 1 469 ? -21.887 -0.047 13.892 1.00 93.31 469 GLU A O 1
ATOM 3799 N N . ILE A 1 470 ? -19.966 0.686 12.974 1.00 97.12 470 ILE A N 1
ATOM 3800 C CA . ILE A 1 470 ? -19.185 0.707 14.218 1.00 97.12 470 ILE A CA 1
ATOM 3801 C C . ILE A 1 470 ? -18.773 2.146 14.539 1.00 97.12 470 ILE A C 1
ATOM 3803 O O . ILE A 1 470 ? -18.192 2.834 13.702 1.00 97.12 470 ILE A O 1
ATOM 3807 N N . GLY A 1 471 ? -19.074 2.589 15.758 1.00 94.31 471 GLY A N 1
ATOM 3808 C CA . GLY A 1 471 ? -18.677 3.880 16.306 1.00 94.31 471 GLY A CA 1
ATOM 3809 C C . GLY A 1 471 ? -17.193 3.946 16.674 1.00 94.31 471 GLY A C 1
ATOM 3810 O O . GLY A 1 471 ? -16.359 3.194 16.172 1.00 94.31 471 GLY A O 1
ATOM 3811 N N . ARG A 1 472 ? -16.856 4.869 17.571 1.00 92.88 472 ARG A N 1
ATOM 3812 C CA . ARG A 1 472 ? -15.491 5.198 18.014 1.00 92.88 472 ARG A CA 1
ATOM 3813 C C . ARG A 1 472 ? -15.216 4.641 19.406 1.00 92.88 472 ARG A C 1
ATOM 3815 O O . ARG A 1 472 ? -16.124 4.570 20.228 1.00 92.88 472 ARG A O 1
ATOM 3822 N N . GLY A 1 473 ? -13.966 4.302 19.719 1.00 95.12 473 GLY A N 1
ATOM 3823 C CA . GLY A 1 473 ? -13.588 3.739 21.022 1.00 95.12 473 GLY A CA 1
ATOM 3824 C C . GLY A 1 473 ? -14.275 2.412 21.369 1.00 95.12 473 GLY A C 1
ATOM 3825 O O . GLY A 1 473 ? -14.409 2.086 22.548 1.00 95.12 473 GLY A O 1
ATOM 3826 N N . VAL A 1 474 ? -14.755 1.672 20.369 1.00 98.31 474 VAL A N 1
ATOM 3827 C CA . VAL A 1 474 ? -15.456 0.396 20.549 1.00 98.31 474 VAL A CA 1
ATOM 3828 C C . VAL A 1 474 ? -14.447 -0.719 20.808 1.00 98.31 474 VAL A C 1
ATOM 3830 O O . VAL A 1 474 ? -13.412 -0.804 20.144 1.00 98.31 474 VAL A O 1
ATOM 3833 N N . VAL A 1 475 ? -14.760 -1.612 21.747 1.00 98.38 475 VAL A N 1
ATOM 3834 C CA . VAL A 1 475 ? -13.972 -2.826 22.006 1.00 98.38 475 VAL A CA 1
ATOM 3835 C C . VAL A 1 475 ? -14.784 -4.050 21.603 1.00 98.38 475 VAL A C 1
ATOM 3837 O O . VAL A 1 475 ? -15.836 -4.295 22.182 1.00 98.38 475 VAL A O 1
ATOM 3840 N N . ILE A 1 476 ? -14.291 -4.838 20.647 1.00 98.38 476 ILE A N 1
ATOM 3841 C CA . ILE A 1 476 ? -14.897 -6.098 20.199 1.00 98.38 476 ILE A CA 1
ATOM 3842 C C . ILE A 1 476 ? -13.908 -7.230 20.470 1.00 98.38 476 ILE A C 1
ATOM 3844 O O . ILE A 1 476 ? -12.899 -7.396 19.784 1.00 98.38 476 ILE A O 1
ATOM 3848 N N . CYS A 1 477 ? -14.195 -8.000 21.513 1.00 97.94 477 CYS A N 1
ATOM 3849 C CA . CYS A 1 477 ? -13.344 -9.073 22.006 1.00 97.94 477 CYS A CA 1
ATOM 3850 C C . CYS A 1 477 ? -13.433 -10.349 21.143 1.00 97.94 477 CYS A C 1
ATOM 3852 O O . CYS A 1 477 ? -14.375 -10.509 20.359 1.00 97.94 477 CYS A O 1
ATOM 3854 N N . PRO A 1 478 ? -12.499 -11.304 21.331 1.00 97.12 478 PRO A N 1
ATOM 3855 C CA . PRO A 1 478 ? -12.422 -12.523 20.533 1.00 97.12 478 PRO A CA 1
ATOM 3856 C C . PRO A 1 478 ? -13.718 -13.333 20.424 1.00 97.12 478 PRO A C 1
ATOM 3858 O O . PRO A 1 478 ? -14.437 -13.523 21.409 1.00 97.12 478 PRO A O 1
ATOM 3861 N N . GLY A 1 479 ? -13.978 -13.852 19.220 1.00 97.25 479 GLY A N 1
ATOM 3862 C CA . GLY A 1 479 ? -15.123 -14.715 18.914 1.00 97.25 479 GLY A CA 1
ATOM 3863 C C . GLY A 1 479 ? -16.488 -14.026 18.976 1.00 97.25 479 GLY A C 1
ATOM 3864 O O . GLY A 1 479 ? -17.507 -14.711 18.961 1.00 97.25 479 GLY A O 1
ATOM 3865 N N . SER A 1 480 ? -16.520 -12.696 19.088 1.00 98.44 480 SER A N 1
ATOM 3866 C CA . SER A 1 480 ? -17.769 -11.935 19.055 1.00 98.44 480 SER A CA 1
ATOM 3867 C C . SER A 1 480 ? -18.295 -11.786 17.627 1.00 98.44 480 SER A C 1
ATOM 3869 O O . SER A 1 480 ? -17.521 -11.813 16.669 1.00 98.44 480 SER A O 1
ATOM 3871 N N . VAL A 1 481 ? -19.606 -11.598 17.494 1.00 98.50 481 VAL A N 1
ATOM 3872 C CA . VAL A 1 481 ? -20.304 -11.460 16.209 1.00 98.50 481 VAL A CA 1
ATOM 3873 C C . VAL A 1 481 ? -21.099 -10.158 16.195 1.00 98.50 481 VAL A C 1
ATOM 3875 O O . VAL A 1 481 ? -21.880 -9.912 17.113 1.00 98.50 481 VAL A O 1
ATOM 3878 N N . VAL A 1 482 ? -20.928 -9.352 15.148 1.00 98.62 482 VAL A N 1
ATOM 3879 C CA . VAL A 1 482 ? -21.774 -8.196 14.819 1.00 98.62 482 VAL A CA 1
ATOM 3880 C C . VAL A 1 482 ? -22.431 -8.458 13.463 1.00 98.62 482 VAL A C 1
ATOM 3882 O O . VAL A 1 482 ? -21.750 -8.536 12.441 1.00 98.62 482 VAL A O 1
ATOM 3885 N N . GLY A 1 483 ? -23.745 -8.670 13.478 1.00 97.62 483 GLY A N 1
ATOM 3886 C CA . GLY A 1 483 ? -24.558 -9.091 12.340 1.00 97.62 483 GLY A CA 1
ATOM 3887 C C . GLY A 1 483 ? -24.913 -7.968 11.365 1.00 97.62 483 GLY A C 1
ATOM 3888 O O . GLY A 1 483 ? -24.566 -6.803 11.558 1.00 97.62 483 GLY A O 1
ATOM 3889 N N . SER A 1 484 ? -25.620 -8.339 10.294 1.00 97.19 484 SER A N 1
ATOM 3890 C CA . SER A 1 484 ? -25.950 -7.436 9.183 1.00 97.19 484 SER A CA 1
ATOM 3891 C C . SER A 1 484 ? -26.800 -6.245 9.627 1.00 97.19 484 SER A C 1
ATOM 3893 O O . SER A 1 484 ? -27.740 -6.393 10.412 1.00 97.19 484 SER A O 1
ATOM 3895 N N . ARG A 1 485 ? -26.451 -5.050 9.137 1.00 96.44 485 ARG A N 1
ATOM 3896 C CA . ARG A 1 485 ? -27.097 -3.761 9.468 1.00 96.44 485 ARG A CA 1
ATOM 3897 C C . ARG A 1 485 ? -27.131 -3.411 10.963 1.00 96.44 485 ARG A C 1
ATOM 3899 O O . ARG A 1 485 ? -27.827 -2.471 11.354 1.00 96.44 485 ARG A O 1
ATOM 3906 N N . ALA A 1 486 ? -26.400 -4.142 11.806 1.00 98.38 486 ALA A N 1
ATOM 3907 C CA . ALA A 1 486 ? -26.282 -3.812 13.215 1.00 98.38 486 ALA A CA 1
ATOM 3908 C C . ALA A 1 486 ? -25.504 -2.502 13.388 1.00 98.38 486 ALA A C 1
ATOM 3910 O O . ALA A 1 486 ? -24.582 -2.193 12.632 1.00 98.38 486 ALA A O 1
ATOM 3911 N N . LYS A 1 487 ? -25.873 -1.729 14.407 1.00 98.56 487 LYS A N 1
ATOM 3912 C CA . LYS A 1 487 ? -25.282 -0.428 14.715 1.00 98.56 487 LYS A CA 1
ATOM 3913 C C . LYS A 1 487 ? -24.720 -0.454 16.125 1.00 98.56 487 LYS A C 1
ATOM 3915 O O . LYS A 1 487 ? -25.469 -0.445 17.098 1.00 98.56 487 LYS A O 1
ATOM 3920 N N . VAL A 1 488 ? -23.401 -0.462 16.237 1.00 98.69 488 VAL A N 1
ATOM 3921 C CA . VAL A 1 488 ? -22.678 -0.370 17.505 1.00 98.69 488 VAL A CA 1
ATOM 3922 C C . VAL A 1 488 ? -22.171 1.055 17.629 1.00 98.69 488 VAL A C 1
ATOM 3924 O O . VAL A 1 488 ? -21.325 1.470 16.846 1.00 98.69 488 VAL A O 1
ATOM 3927 N N . LYS A 1 489 ? -22.716 1.829 18.565 1.00 98.50 489 LYS A N 1
ATOM 3928 C CA . LYS A 1 489 ? -22.353 3.236 18.744 1.00 98.50 489 LYS A CA 1
ATOM 3929 C C . LYS A 1 489 ? -21.093 3.394 19.603 1.00 98.50 489 LYS A C 1
ATOM 3931 O O . LYS A 1 489 ? -20.349 2.435 19.816 1.00 98.50 489 LYS A O 1
ATOM 3936 N N . ASP A 1 490 ? -20.794 4.616 20.017 1.00 97.81 490 ASP A N 1
ATOM 3937 C CA . ASP A 1 490 ? -19.493 4.976 20.557 1.00 97.81 490 ASP A CA 1
ATOM 3938 C C . ASP A 1 490 ? -19.247 4.362 21.937 1.00 97.81 490 ASP A C 1
ATOM 3940 O O . ASP A 1 490 ? -20.130 4.249 22.791 1.00 97.81 490 ASP A O 1
ATOM 3944 N N . ASN A 1 491 ? -17.989 4.006 22.192 1.00 97.94 491 ASN A N 1
ATOM 3945 C CA . ASN A 1 491 ? -17.497 3.585 23.498 1.00 97.94 491 ASN A CA 1
ATOM 3946 C C . ASN A 1 491 ? -18.227 2.351 24.075 1.00 97.94 491 ASN A C 1
ATOM 3948 O O . ASN A 1 491 ? -18.334 2.170 25.300 1.00 97.94 491 ASN A O 1
ATOM 3952 N N . VAL A 1 492 ? -18.757 1.514 23.179 1.00 98.62 492 VAL A N 1
ATOM 3953 C CA . VAL A 1 492 ? -19.409 0.245 23.501 1.00 98.62 492 VAL A CA 1
ATOM 3954 C C . VAL A 1 492 ? -18.366 -0.861 23.655 1.00 98.62 492 VAL A C 1
ATOM 3956 O O . VAL A 1 492 ? -17.400 -0.942 22.898 1.00 98.62 492 VAL A O 1
ATOM 3959 N N . ILE A 1 493 ? -18.575 -1.749 24.628 1.00 98.62 493 ILE A N 1
ATOM 3960 C CA . ILE A 1 493 ? -17.798 -2.989 24.762 1.00 98.62 493 ILE A CA 1
ATOM 3961 C C . ILE A 1 493 ? -18.679 -4.167 24.355 1.00 98.62 493 ILE A C 1
ATOM 3963 O O . ILE A 1 493 ? -19.727 -4.370 24.962 1.00 98.62 493 ILE A O 1
ATOM 3967 N N . ILE A 1 494 ? -18.212 -4.976 23.406 1.00 98.62 494 ILE A N 1
ATOM 3968 C CA . ILE A 1 494 ? -18.734 -6.297 23.047 1.00 98.62 494 ILE A CA 1
ATOM 3969 C C . ILE A 1 494 ? -17.699 -7.334 23.473 1.00 98.62 494 ILE A C 1
ATOM 3971 O O . ILE A 1 494 ? -16.659 -7.505 22.840 1.00 98.62 494 ILE A O 1
ATOM 3975 N N . ASN A 1 495 ? -17.946 -7.985 24.606 1.00 97.94 495 ASN A N 1
ATOM 3976 C CA . ASN A 1 495 ? -16.967 -8.870 25.222 1.00 97.94 495 ASN A CA 1
ATOM 3977 C C . ASN A 1 495 ? -17.016 -10.292 24.635 1.00 97.94 495 ASN A C 1
ATOM 3979 O O . ASN A 1 495 ? -17.933 -10.651 23.905 1.00 97.94 495 ASN A O 1
ATOM 3983 N N . THR A 1 496 ? -16.024 -11.105 24.985 1.00 97.88 496 THR A N 1
ATOM 3984 C CA . THR A 1 496 ? -15.722 -12.419 24.410 1.00 97.88 496 THR A CA 1
ATOM 3985 C C . THR A 1 496 ? -16.960 -13.289 24.191 1.00 97.88 496 THR A C 1
ATOM 3987 O O . THR A 1 496 ? -17.764 -13.466 25.112 1.00 97.88 496 THR A O 1
ATOM 3990 N N . LEU A 1 497 ? -17.070 -13.870 22.991 1.00 98.31 497 LEU A N 1
ATOM 3991 C CA . LEU A 1 497 ? -18.163 -14.762 22.576 1.00 98.31 497 LEU A CA 1
ATOM 3992 C C . LEU A 1 497 ? -19.571 -14.142 22.659 1.00 98.31 497 LEU A C 1
ATOM 3994 O O . LEU A 1 497 ? -20.545 -14.873 22.829 1.00 98.31 497 LEU A O 1
ATOM 3998 N N . SER A 1 498 ? -19.697 -12.816 22.576 1.00 98.62 498 SER A N 1
ATOM 3999 C CA . SER A 1 498 ? -21.012 -12.159 22.528 1.00 98.62 498 SER A CA 1
ATOM 4000 C C . SER A 1 498 ? -21.497 -11.982 21.094 1.00 98.62 498 SER A C 1
ATOM 4002 O O . SER A 1 498 ? -20.698 -11.867 20.167 1.00 98.62 498 SER A O 1
ATOM 4004 N N . SER A 1 499 ? -22.809 -11.924 20.903 1.00 98.31 499 SER A N 1
ATOM 4005 C CA . SER A 1 499 ? -23.428 -11.789 19.587 1.00 98.31 499 SER A CA 1
ATOM 4006 C C . SER A 1 499 ? -24.440 -10.651 19.576 1.00 98.31 499 SER A C 1
ATOM 4008 O O . SER A 1 499 ? -25.351 -10.614 20.402 1.00 98.31 499 SER A O 1
ATOM 4010 N N . VAL A 1 500 ? -24.253 -9.726 18.637 1.00 98.50 500 VAL A N 1
ATOM 4011 C CA . VAL A 1 500 ? -25.174 -8.651 18.270 1.00 98.50 500 VAL A CA 1
ATOM 4012 C C . VAL A 1 500 ? -25.739 -9.017 16.904 1.00 98.50 500 VAL A C 1
ATOM 4014 O O . VAL A 1 500 ? -25.044 -8.865 15.904 1.00 98.50 500 VAL A O 1
ATOM 4017 N N . ASP A 1 501 ? -26.946 -9.574 16.859 1.00 97.50 501 ASP A N 1
ATOM 4018 C CA . ASP A 1 501 ? -27.533 -10.093 15.619 1.00 97.50 501 ASP A CA 1
ATOM 4019 C C . ASP A 1 501 ? -28.020 -8.959 14.689 1.00 97.50 501 ASP A C 1
ATOM 4021 O O . ASP A 1 501 ? -27.839 -7.768 14.969 1.00 97.50 501 ASP A O 1
ATOM 4025 N N . HIS A 1 502 ? -28.616 -9.318 13.556 1.00 98.12 502 HIS A N 1
ATOM 4026 C CA . HIS A 1 502 ? -29.034 -8.383 12.519 1.00 98.12 502 HIS A CA 1
ATOM 4027 C C . HIS A 1 502 ? -29.961 -7.270 13.040 1.00 98.12 502 HIS A C 1
ATOM 4029 O O . HIS A 1 502 ? -30.762 -7.469 13.956 1.00 98.12 502 HIS A O 1
ATOM 4035 N N . ASP A 1 503 ? -29.860 -6.082 12.442 1.00 98.38 503 ASP A N 1
ATOM 4036 C CA . ASP A 1 503 ? -30.713 -4.916 12.733 1.00 98.38 503 ASP A CA 1
ATOM 4037 C C . ASP A 1 503 ? -30.693 -4.421 14.197 1.00 98.38 503 ASP A C 1
ATOM 4039 O O . ASP A 1 503 ? -31.530 -3.606 14.591 1.00 98.38 503 ASP A O 1
ATOM 4043 N N . CYS A 1 504 ? -29.758 -4.892 15.028 1.00 98.75 504 CYS A N 1
ATOM 4044 C CA . CYS A 1 504 ? -29.636 -4.429 16.408 1.00 98.75 504 CYS A CA 1
ATOM 4045 C C . CYS A 1 504 ? -29.017 -3.027 16.491 1.00 98.75 504 CYS A C 1
ATOM 4047 O O . CYS A 1 504 ? -28.177 -2.648 15.677 1.00 98.75 504 CYS A O 1
ATOM 4049 N N . LEU A 1 505 ? -29.362 -2.284 17.541 1.00 98.75 505 LEU A N 1
ATOM 4050 C CA . LEU A 1 505 ? -28.732 -1.016 17.904 1.00 98.75 505 LEU A CA 1
ATOM 4051 C C . LEU A 1 505 ? -28.193 -1.106 19.331 1.00 98.75 505 LEU A C 1
ATOM 4053 O O . LEU A 1 505 ? -28.968 -1.293 20.265 1.00 98.75 505 LEU A O 1
ATOM 4057 N N . LEU A 1 506 ? -26.889 -0.908 19.504 1.00 98.75 506 LEU A N 1
ATOM 4058 C CA . LEU A 1 506 ? -26.261 -0.693 20.806 1.00 98.75 506 LEU A CA 1
ATOM 4059 C C . LEU A 1 506 ? -25.838 0.768 20.932 1.00 98.75 506 LEU A C 1
ATOM 4061 O O . LEU A 1 506 ? -24.896 1.183 20.261 1.00 98.75 506 LEU A O 1
ATOM 4065 N N . SER A 1 507 ? -26.530 1.538 21.772 1.00 98.69 507 SER A N 1
ATOM 4066 C CA . SER A 1 507 ? -26.233 2.963 21.972 1.00 98.69 507 SER A CA 1
ATOM 4067 C C . SER A 1 507 ? -25.015 3.194 22.874 1.00 98.69 507 SER A C 1
ATOM 4069 O O . SER A 1 507 ? -24.507 2.266 23.514 1.00 98.69 507 SER A O 1
ATOM 4071 N N . ASP A 1 508 ? -24.561 4.448 22.914 1.00 98.38 508 ASP A N 1
ATOM 4072 C CA . ASP A 1 508 ? -23.272 4.854 23.471 1.00 98.38 508 ASP A CA 1
ATOM 4073 C C . ASP A 1 508 ? -23.023 4.346 24.895 1.00 98.38 508 ASP A C 1
ATOM 4075 O O . ASP A 1 508 ? -23.918 4.268 25.742 1.00 98.38 508 ASP A O 1
ATOM 4079 N N . HIS A 1 509 ? -21.758 4.042 25.185 1.00 98.31 509 HIS A N 1
ATOM 4080 C CA . HIS A 1 509 ? -21.263 3.678 26.517 1.00 98.31 509 HIS A CA 1
ATOM 4081 C C . HIS A 1 509 ? -21.843 2.390 27.115 1.00 98.31 509 HIS A C 1
ATOM 4083 O O . HIS A 1 509 ? -21.565 2.080 28.276 1.00 98.31 509 HIS A O 1
ATOM 4089 N N . SER A 1 510 ? -22.612 1.612 26.357 1.00 98.50 510 SER A N 1
ATOM 4090 C CA . SER A 1 510 ? -23.126 0.327 26.824 1.00 98.50 510 SER A CA 1
ATOM 4091 C C . SER A 1 510 ? -22.026 -0.734 26.925 1.00 98.50 510 SER A C 1
ATOM 4093 O O . SER A 1 510 ? -21.035 -0.721 26.193 1.00 98.50 510 SER A O 1
ATOM 4095 N N . GLN A 1 511 ? -22.187 -1.675 27.852 1.00 98.00 511 GLN A N 1
ATOM 4096 C CA . GLN A 1 511 ? -21.268 -2.793 28.036 1.00 98.00 511 GLN A CA 1
ATOM 4097 C C . GLN A 1 511 ? -22.005 -4.118 27.955 1.00 98.00 511 GLN A C 1
ATOM 4099 O O . GLN A 1 511 ? -22.863 -4.443 28.774 1.00 98.00 511 GLN A O 1
ATOM 4104 N N . VAL A 1 512 ? -21.574 -4.912 26.988 1.00 98.12 512 VAL A N 1
ATOM 4105 C CA . VAL A 1 512 ? -21.997 -6.277 26.732 1.00 98.12 512 VAL A CA 1
ATOM 4106 C C . VAL A 1 512 ? -20.900 -7.190 27.258 1.00 98.12 512 VAL A C 1
ATOM 4108 O O . VAL A 1 512 ? -19.796 -7.220 26.716 1.00 98.12 512 VAL A O 1
ATOM 4111 N N . THR A 1 513 ? -21.151 -7.882 28.371 1.00 97.81 513 THR A N 1
ATOM 4112 C CA . THR A 1 513 ? -20.161 -8.809 28.946 1.00 97.81 513 THR A CA 1
ATOM 4113 C C . THR A 1 513 ? -20.198 -10.176 28.258 1.00 97.81 513 THR A C 1
ATOM 4115 O O . THR A 1 513 ? -20.955 -10.381 27.321 1.00 97.81 513 THR A O 1
ATOM 4118 N N . ALA A 1 514 ? -19.320 -11.097 28.664 1.00 98.00 514 ALA A N 1
ATOM 4119 C CA . ALA A 1 514 ? -19.046 -12.306 27.893 1.00 98.00 514 ALA A CA 1
ATOM 4120 C C . ALA A 1 514 ? -20.293 -13.182 27.657 1.00 98.00 514 ALA A C 1
ATOM 4122 O O . ALA A 1 514 ? -21.112 -13.397 28.557 1.00 98.00 514 ALA A O 1
ATOM 4123 N N . GLY A 1 515 ? -20.401 -13.737 26.451 1.00 98.19 515 GLY A N 1
ATOM 4124 C CA . GLY A 1 515 ? -21.468 -14.668 26.086 1.00 98.19 515 GLY A CA 1
ATOM 4125 C C . GLY A 1 515 ? -22.872 -14.062 26.036 1.00 98.19 515 GLY A C 1
ATOM 4126 O O . GLY A 1 515 ? -23.840 -14.817 26.114 1.00 98.19 515 GLY A O 1
ATOM 4127 N N . VAL A 1 516 ? -23.012 -12.734 25.976 1.00 98.75 516 VAL A N 1
ATOM 4128 C CA . VAL A 1 516 ? -24.329 -12.098 25.840 1.00 98.75 516 VAL A CA 1
ATOM 4129 C C . VAL A 1 516 ? -24.813 -12.223 24.401 1.00 98.75 516 VAL A C 1
ATOM 4131 O O . VAL A 1 516 ? -24.036 -12.045 23.468 1.00 98.75 516 VAL A O 1
ATOM 4134 N N . THR A 1 517 ? -26.092 -12.538 24.215 1.00 98.44 517 THR A N 1
ATOM 4135 C CA . THR A 1 517 ? -26.684 -12.732 22.882 1.00 98.44 517 THR A CA 1
ATOM 4136 C C . THR A 1 517 ? -27.900 -11.838 22.695 1.00 98.44 517 THR A C 1
ATOM 4138 O O . THR A 1 517 ? -28.848 -11.911 23.476 1.00 98.44 517 THR A O 1
ATOM 4141 N N . PHE A 1 518 ? -27.893 -11.017 21.651 1.00 98.56 518 PHE A N 1
ATOM 4142 C CA . PHE A 1 518 ? -29.032 -10.193 21.268 1.00 98.56 518 PHE A CA 1
ATOM 4143 C C . PHE A 1 518 ? -29.799 -10.845 20.126 1.00 98.56 518 PHE A C 1
ATOM 4145 O O . PHE A 1 518 ? -29.201 -11.155 19.103 1.00 98.56 518 PHE A O 1
ATOM 4152 N N . GLY A 1 519 ? -31.112 -11.019 20.272 1.00 97.56 519 GLY A N 1
ATOM 4153 C CA . GLY A 1 519 ? -31.968 -11.376 19.142 1.00 97.56 519 GLY A CA 1
ATOM 4154 C C . GLY A 1 519 ? -32.116 -10.206 18.164 1.00 97.56 519 GLY A C 1
ATOM 4155 O O . GLY A 1 519 ? -32.078 -9.046 18.583 1.00 97.56 519 GLY A O 1
ATOM 4156 N N . GLY A 1 520 ? -32.326 -10.504 16.879 1.00 98.19 520 GLY A N 1
ATOM 4157 C CA . GLY A 1 520 ? -32.415 -9.493 15.820 1.00 98.19 520 GLY A CA 1
ATOM 4158 C C . GLY A 1 520 ? -33.389 -8.343 16.122 1.00 98.19 520 GLY A C 1
ATOM 4159 O O . GLY A 1 520 ? -34.444 -8.539 16.733 1.00 98.19 520 GLY A O 1
ATOM 4160 N N . GLY A 1 521 ? -33.017 -7.125 15.725 1.00 98.25 521 GLY A N 1
ATOM 4161 C CA . GLY A 1 521 ? -33.809 -5.911 15.957 1.00 98.25 521 GLY A CA 1
ATOM 4162 C C . GLY A 1 521 ? -33.830 -5.406 17.407 1.00 98.25 521 GLY A C 1
ATOM 4163 O O . GLY A 1 521 ? -34.657 -4.559 17.744 1.00 98.25 521 GLY A O 1
ATOM 4164 N N . THR A 1 522 ? -32.967 -5.917 18.293 1.00 98.69 522 THR A N 1
ATOM 4165 C CA . THR A 1 522 ? -32.888 -5.424 19.679 1.00 98.69 522 THR A CA 1
ATOM 4166 C C . THR A 1 522 ? -32.330 -3.998 19.725 1.00 98.69 522 THR A C 1
ATOM 4168 O O . THR A 1 522 ? -31.294 -3.706 19.130 1.00 98.69 522 THR A O 1
ATOM 4171 N N . LEU A 1 523 ? -32.997 -3.114 20.471 1.00 98.81 523 LEU A N 1
ATOM 4172 C CA . LEU A 1 523 ? -32.615 -1.713 20.644 1.00 98.81 523 LEU A CA 1
ATOM 4173 C C . LEU A 1 523 ? -32.172 -1.467 22.088 1.00 98.81 523 LEU A C 1
ATOM 4175 O O . LEU A 1 523 ? -32.980 -1.507 23.013 1.00 98.81 523 LEU A O 1
ATOM 4179 N N . VAL A 1 524 ? -30.887 -1.194 22.280 1.00 98.81 524 VAL A N 1
ATOM 4180 C CA . VAL A 1 524 ? -30.274 -0.932 23.584 1.00 98.81 524 VAL A CA 1
ATOM 4181 C C . VAL A 1 524 ? -29.965 0.553 23.720 1.00 98.81 524 VAL A C 1
ATOM 4183 O O . VAL A 1 524 ? -29.265 1.126 22.882 1.00 98.81 524 VAL A O 1
ATOM 4186 N N . GLY A 1 525 ? -30.479 1.159 24.787 1.00 98.69 525 GLY A N 1
ATOM 4187 C CA . GLY A 1 525 ? -30.226 2.540 25.180 1.00 98.69 525 GLY A CA 1
ATOM 4188 C C . GLY A 1 525 ? -28.795 2.785 25.654 1.00 98.69 525 GLY A C 1
ATOM 4189 O O . GLY A 1 525 ? -27.949 1.892 25.682 1.00 98.69 525 GLY A O 1
ATOM 4190 N N . GLU A 1 526 ? -28.500 4.026 26.005 1.00 98.31 526 GLU A N 1
ATOM 4191 C CA . GLU A 1 526 ? -27.169 4.428 26.448 1.00 98.31 526 GLU A CA 1
ATOM 4192 C C . GLU A 1 526 ? -26.825 3.853 27.823 1.00 98.31 526 GLU A C 1
ATOM 4194 O O . GLU A 1 526 ? -27.692 3.666 28.683 1.00 98.31 526 GLU A O 1
ATOM 4199 N N . ASN A 1 527 ? -25.526 3.648 28.056 1.00 97.75 527 ASN A N 1
ATOM 4200 C CA . ASN A 1 527 ? -24.966 3.330 29.369 1.00 97.75 527 ASN A CA 1
ATOM 4201 C C . ASN A 1 527 ? -25.560 2.059 30.020 1.00 97.75 527 ASN A C 1
ATOM 4203 O O . ASN A 1 527 ? -25.539 1.910 31.242 1.00 97.75 527 ASN A O 1
ATOM 4207 N N . CYS A 1 528 ? -26.072 1.119 29.223 1.00 98.44 528 CYS A N 1
ATOM 4208 C CA . CYS A 1 528 ? -26.623 -0.136 29.727 1.00 98.44 528 CYS A CA 1
ATOM 4209 C C . CYS A 1 528 ? -25.513 -1.132 30.085 1.00 98.44 528 CYS A C 1
ATOM 4211 O O . CYS A 1 528 ? -24.429 -1.134 29.493 1.00 98.44 528 CYS A O 1
ATOM 4213 N N . PHE A 1 529 ? -25.785 -2.031 31.027 1.00 98.56 529 PHE A N 1
ATOM 4214 C CA . PHE A 1 529 ? -24.879 -3.124 31.381 1.00 98.56 529 PHE A CA 1
ATOM 4215 C C . PHE A 1 529 ? -25.572 -4.472 31.208 1.00 98.56 529 PHE A C 1
ATOM 4217 O O . PHE A 1 529 ? -26.588 -4.728 31.847 1.00 98.56 529 PHE A O 1
ATOM 4224 N N . PHE A 1 530 ? -24.995 -5.357 30.399 1.00 98.62 530 PHE A N 1
ATOM 4225 C CA . PHE A 1 530 ? -25.470 -6.725 30.215 1.00 98.62 530 PHE A CA 1
ATOM 4226 C C . PHE A 1 530 ? -24.514 -7.700 30.880 1.00 98.62 530 PHE A C 1
ATOM 4228 O O . PHE A 1 530 ? -23.392 -7.904 30.414 1.00 98.62 530 PHE A O 1
ATOM 4235 N N . GLY A 1 531 ? -24.967 -8.311 31.971 1.00 98.19 531 GLY A N 1
ATOM 4236 C CA . GLY A 1 531 ? -24.237 -9.314 32.730 1.00 98.19 531 GLY A CA 1
ATOM 4237 C C . GLY A 1 531 ? -24.030 -10.610 31.950 1.00 98.19 531 GLY A C 1
ATOM 4238 O O . GLY A 1 531 ? -24.744 -10.907 30.991 1.00 98.19 531 GLY A O 1
ATOM 4239 N N . ILE A 1 532 ? -23.034 -11.381 32.389 1.00 97.94 532 ILE A N 1
ATOM 4240 C CA . ILE A 1 532 ? -22.508 -12.540 31.662 1.00 97.94 532 ILE A CA 1
ATOM 4241 C C . ILE A 1 532 ? -23.631 -13.521 31.310 1.00 97.94 532 ILE A C 1
ATOM 4243 O O . ILE A 1 532 ? -24.477 -13.824 32.155 1.00 97.94 532 ILE A O 1
ATOM 4247 N N . LYS A 1 533 ? -23.646 -14.016 30.066 1.00 98.06 533 LYS A N 1
ATOM 4248 C CA . LYS A 1 533 ? -24.664 -14.959 29.562 1.00 98.06 533 LYS A CA 1
ATOM 4249 C C . LYS A 1 533 ? -26.123 -14.485 29.701 1.00 98.06 533 LYS A C 1
ATOM 4251 O O . LYS A 1 533 ? -27.021 -15.314 29.826 1.00 98.06 533 LYS A O 1
ATOM 4256 N N . SER A 1 534 ? -26.381 -13.177 29.726 1.00 98.56 534 SER A N 1
ATOM 4257 C CA . SER A 1 534 ? -27.742 -12.662 29.519 1.00 98.56 534 SER A CA 1
ATOM 4258 C C . SER A 1 534 ? -28.110 -12.678 28.031 1.00 98.56 534 SER A C 1
ATOM 4260 O O . SER A 1 534 ? -27.233 -12.731 27.169 1.00 98.56 534 SER A O 1
ATOM 4262 N N . ALA A 1 535 ? -29.403 -12.675 27.718 1.00 98.44 535 ALA A N 1
ATOM 4263 C CA . ALA A 1 535 ? -29.874 -12.698 26.340 1.00 98.44 535 ALA A CA 1
ATOM 4264 C C . ALA A 1 535 ? -31.172 -11.912 26.144 1.00 98.44 535 ALA A C 1
ATOM 4266 O O . ALA A 1 535 ? -31.951 -11.738 27.086 1.00 98.44 535 ALA A O 1
ATOM 4267 N N . THR A 1 536 ? -31.425 -11.487 24.908 1.00 98.50 536 THR A N 1
ATOM 4268 C CA . THR A 1 536 ? -32.715 -10.935 24.476 1.00 98.50 536 THR A CA 1
ATOM 4269 C C . THR A 1 536 ? -33.356 -11.837 23.432 1.00 98.50 536 THR A C 1
ATOM 4271 O O . THR A 1 536 ? -32.671 -12.430 22.599 1.00 98.50 536 THR A O 1
ATOM 4274 N N . ILE A 1 537 ? -34.684 -11.940 23.457 1.00 97.75 537 ILE A N 1
ATOM 4275 C CA . ILE A 1 537 ? -35.420 -12.365 22.260 1.00 97.75 537 ILE A CA 1
ATOM 4276 C C . ILE A 1 537 ? -35.402 -11.222 21.219 1.00 97.75 537 ILE A C 1
ATOM 4278 O O . ILE A 1 537 ? -35.022 -10.099 21.562 1.00 97.75 537 ILE A O 1
ATOM 4282 N N . PRO A 1 538 ? -35.807 -11.466 19.960 1.00 98.38 538 PRO A N 1
ATOM 4283 C CA . PRO A 1 538 ? -35.870 -10.413 18.948 1.00 98.38 538 PRO A CA 1
ATOM 4284 C C . PRO A 1 538 ? -36.767 -9.229 19.338 1.00 98.38 538 PRO A C 1
ATOM 4286 O O . PRO A 1 538 ? -37.782 -9.406 20.015 1.00 98.38 538 PRO A O 1
ATOM 4289 N N . ASN A 1 539 ? -36.429 -8.042 18.829 1.00 98.06 539 ASN A N 1
ATOM 4290 C CA . ASN A 1 539 ? -37.206 -6.797 18.945 1.00 98.06 539 ASN A CA 1
ATOM 4291 C C . ASN A 1 539 ? -37.458 -6.287 20.375 1.00 98.06 539 ASN A C 1
ATOM 4293 O O . ASN A 1 539 ? -38.459 -5.614 20.625 1.00 98.06 539 ASN A O 1
ATOM 4297 N N . ILE A 1 540 ? -36.557 -6.581 21.312 1.00 98.50 540 ILE A N 1
ATOM 4298 C CA . ILE A 1 540 ? -36.617 -6.025 22.668 1.00 98.50 540 ILE A CA 1
ATOM 4299 C C . ILE A 1 540 ? -36.043 -4.610 22.691 1.00 98.50 540 ILE A C 1
ATOM 4301 O O . ILE A 1 540 ? -35.013 -4.337 22.079 1.00 98.50 540 ILE A O 1
ATOM 4305 N N . LYS A 1 541 ? -36.679 -3.716 23.449 1.00 98.81 541 LYS A N 1
ATOM 4306 C CA . LYS A 1 541 ? -36.141 -2.392 23.777 1.00 98.81 541 LYS A CA 1
ATOM 4307 C C . LYS A 1 541 ? -35.630 -2.364 25.209 1.00 98.81 541 LYS A C 1
ATOM 4309 O O . LYS A 1 541 ? -36.332 -2.778 26.128 1.00 98.81 541 LYS A O 1
ATOM 4314 N N . VAL A 1 542 ? -34.422 -1.851 25.410 1.00 98.75 542 VAL A N 1
ATOM 4315 C CA . VAL A 1 542 ? -33.815 -1.658 26.731 1.00 98.75 542 VAL A CA 1
ATOM 4316 C C . VAL A 1 542 ? -33.545 -0.175 26.934 1.00 98.75 542 VAL A C 1
ATOM 4318 O O . VAL A 1 542 ? -32.782 0.419 26.178 1.00 98.75 542 VAL A O 1
ATOM 4321 N N . GLY A 1 543 ? -34.191 0.423 27.933 1.00 98.56 543 GLY A N 1
ATOM 4322 C CA . GLY A 1 543 ? -34.025 1.831 28.282 1.00 98.56 543 GLY A CA 1
ATOM 4323 C C . GLY A 1 543 ? -32.654 2.147 28.879 1.00 98.56 543 GLY A C 1
ATOM 4324 O O . GLY A 1 543 ? -31.936 1.260 29.337 1.00 98.56 543 GLY A O 1
ATOM 4325 N N . ASN A 1 544 ? -32.310 3.433 28.882 1.00 98.56 544 ASN A N 1
ATOM 4326 C CA . ASN A 1 544 ? -31.006 3.940 29.307 1.00 98.56 544 ASN A CA 1
ATOM 4327 C C . ASN A 1 544 ? -30.654 3.553 30.752 1.00 98.56 544 ASN A C 1
ATOM 4329 O O . ASN A 1 544 ? -31.530 3.411 31.606 1.00 98.56 544 ASN A O 1
ATOM 4333 N N . ASN A 1 545 ? -29.354 3.441 31.036 1.00 98.00 545 ASN A N 1
ATOM 4334 C CA . ASN A 1 545 ? -28.789 3.148 32.361 1.00 98.00 545 ASN A CA 1
ATOM 4335 C C . ASN A 1 545 ? -29.268 1.833 33.000 1.00 98.00 545 ASN A C 1
ATOM 4337 O O . ASN A 1 545 ? -29.052 1.621 34.193 1.00 98.00 545 ASN A O 1
ATOM 4341 N N . SER A 1 546 ? -29.921 0.947 32.249 1.00 98.50 546 SER A N 1
ATOM 4342 C CA . SER A 1 546 ? -30.461 -0.292 32.802 1.00 98.50 546 SER A CA 1
ATOM 4343 C C . SER A 1 546 ? -29.395 -1.377 32.942 1.00 98.50 546 SER A C 1
ATOM 4345 O O . SER A 1 546 ? -28.463 -1.501 32.142 1.00 98.50 546 SER A O 1
ATOM 4347 N N . VAL A 1 547 ? -29.542 -2.188 33.988 1.00 98.50 547 VAL A N 1
ATOM 4348 C CA . VAL A 1 547 ? -28.614 -3.261 34.350 1.00 98.50 547 VAL A CA 1
ATOM 4349 C C . VAL A 1 547 ? -29.323 -4.598 34.213 1.00 98.50 547 VAL A C 1
ATOM 4351 O O . VAL A 1 547 ? -30.252 -4.914 34.955 1.00 98.50 547 VAL A O 1
ATOM 4354 N N . ILE A 1 548 ? -28.854 -5.412 33.278 1.00 98.56 548 ILE A N 1
ATOM 4355 C CA . ILE A 1 548 ? -29.335 -6.767 33.048 1.00 98.56 548 ILE A CA 1
ATOM 4356 C C . ILE A 1 548 ? -28.403 -7.705 33.801 1.00 98.56 548 ILE A C 1
ATOM 4358 O O . ILE A 1 548 ? -27.216 -7.798 33.490 1.00 98.56 548 ILE A O 1
ATOM 4362 N N . MET A 1 549 ? -28.905 -8.391 34.822 1.00 98.38 549 MET A N 1
ATOM 4363 C CA . MET A 1 549 ? -28.065 -9.296 35.600 1.00 98.38 549 MET A CA 1
ATOM 4364 C C . MET A 1 549 ? -27.651 -10.526 34.787 1.00 98.38 549 MET A C 1
ATOM 4366 O O . MET A 1 549 ? -28.315 -10.925 33.826 1.00 98.38 549 MET A O 1
ATOM 4370 N N . ALA A 1 550 ? -26.564 -11.160 35.220 1.00 98.25 550 ALA A N 1
ATOM 4371 C CA . ALA A 1 550 ? -26.044 -12.381 34.618 1.00 98.25 550 ALA A CA 1
ATOM 4372 C C . ALA A 1 550 ? -27.122 -13.466 34.450 1.00 98.25 550 ALA A C 1
ATOM 4374 O O . ALA A 1 550 ? -27.964 -13.657 35.328 1.00 98.25 550 ALA A O 1
ATOM 4375 N N . GLY A 1 551 ? -27.084 -14.180 33.323 1.00 97.88 551 GLY A N 1
ATOM 4376 C CA . GLY A 1 551 ? -28.001 -15.287 33.032 1.00 97.88 551 GLY A CA 1
ATOM 4377 C C . GLY A 1 551 ? -29.463 -14.891 32.796 1.00 97.88 551 GLY A C 1
ATOM 4378 O O . GLY A 1 551 ? -30.322 -15.771 32.755 1.00 97.88 551 GLY A O 1
ATOM 4379 N N . SER A 1 552 ? -29.779 -13.597 32.680 1.00 98.44 552 SER A N 1
ATOM 4380 C CA . SER A 1 552 ? -31.167 -13.144 32.518 1.00 98.44 552 SER A CA 1
ATOM 4381 C C . SER A 1 552 ? -31.645 -13.244 31.070 1.00 98.44 552 SER A C 1
ATOM 4383 O O . SER A 1 552 ? -30.894 -12.906 30.158 1.00 98.44 552 SER A O 1
ATOM 4385 N N . ILE A 1 553 ? -32.905 -13.641 30.860 1.00 98.19 553 ILE A N 1
ATOM 4386 C CA . ILE A 1 553 ? -33.534 -13.697 29.528 1.00 98.19 553 ILE A CA 1
ATOM 4387 C C . ILE A 1 553 ? -34.610 -12.617 29.415 1.00 98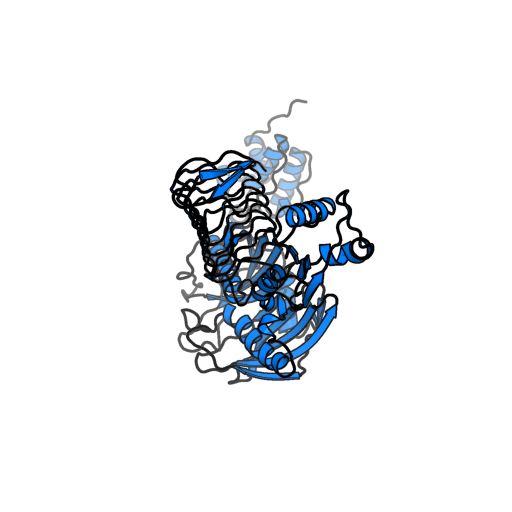.19 553 ILE A C 1
ATOM 4389 O O . ILE A 1 553 ? -35.680 -12.715 30.031 1.00 98.19 553 ILE A O 1
ATOM 4393 N N . LEU A 1 554 ? -34.324 -11.586 28.620 1.00 98.19 554 LEU A N 1
ATOM 4394 C CA . LEU A 1 554 ? -35.256 -10.510 28.308 1.00 98.19 554 LEU A CA 1
ATOM 4395 C C . LEU A 1 554 ? -36.239 -10.973 27.234 1.00 98.19 554 LEU A C 1
ATOM 4397 O O . LEU A 1 554 ? -35.872 -11.207 26.085 1.00 98.19 554 LEU A O 1
ATOM 4401 N N . TYR A 1 555 ? -37.501 -11.085 27.632 1.00 97.00 555 TYR A N 1
ATOM 4402 C CA . TYR A 1 555 ? -38.624 -11.460 26.768 1.00 97.00 555 TYR A CA 1
ATOM 4403 C C . TYR A 1 555 ? -39.689 -10.348 26.676 1.00 97.00 555 TYR A C 1
ATOM 4405 O O . TYR A 1 555 ? -40.730 -10.531 26.051 1.00 97.00 555 TYR A O 1
ATOM 4413 N N . LYS A 1 556 ? -39.441 -9.207 27.335 1.00 97.44 556 LYS A N 1
ATOM 4414 C CA . LYS A 1 556 ? -40.238 -7.975 27.308 1.00 97.44 556 LYS A CA 1
ATOM 4415 C C . LYS A 1 556 ? -39.306 -6.769 27.369 1.00 97.44 556 LYS A C 1
ATOM 4417 O O . LYS A 1 556 ? -38.208 -6.890 27.917 1.00 97.44 556 LYS A O 1
ATOM 4422 N N . ASP A 1 557 ? -39.781 -5.640 26.853 1.00 98.50 557 ASP A N 1
ATOM 4423 C CA . ASP A 1 557 ? -39.086 -4.357 26.944 1.00 98.50 557 ASP A CA 1
ATOM 4424 C C . ASP A 1 557 ? -38.742 -4.009 28.398 1.00 98.50 557 ASP A C 1
ATOM 4426 O O . ASP A 1 557 ? -39.498 -4.293 29.335 1.00 98.50 557 ASP A O 1
ATOM 4430 N N . VAL A 1 558 ? -37.577 -3.395 28.572 1.00 98.56 558 VAL A N 1
ATOM 4431 C CA . VAL A 1 558 ? -37.020 -2.978 29.855 1.00 98.56 558 VAL A CA 1
ATOM 4432 C C . VAL A 1 558 ? -37.051 -1.450 29.907 1.00 98.56 558 VAL A C 1
ATOM 4434 O O . VAL A 1 558 ? -36.499 -0.817 29.005 1.00 98.56 558 VAL A O 1
ATOM 4437 N N . PRO A 1 559 ? -37.679 -0.835 30.927 1.00 98.31 559 PRO A N 1
ATOM 4438 C CA . PRO A 1 559 ? -37.645 0.616 31.090 1.00 98.31 559 PRO A CA 1
ATOM 4439 C C . PRO A 1 559 ? -36.221 1.103 31.397 1.00 98.31 559 PRO A C 1
ATOM 4441 O O . PRO A 1 559 ? -35.296 0.312 31.569 1.00 98.31 559 PRO A O 1
ATOM 4444 N N . GLU A 1 560 ? -36.027 2.413 31.445 1.00 98.50 560 GLU A N 1
ATOM 4445 C CA . GLU A 1 560 ? -34.764 3.018 31.878 1.00 98.50 560 GLU A CA 1
ATOM 4446 C C . GLU A 1 560 ? -34.572 2.942 33.399 1.00 98.50 560 GLU A C 1
ATOM 4448 O O . GLU A 1 560 ? -35.540 2.811 34.151 1.00 98.50 560 GLU A O 1
ATOM 4453 N N . ASN A 1 561 ? -33.321 3.064 33.850 1.00 98.25 561 ASN A N 1
ATOM 4454 C CA . ASN A 1 561 ? -32.934 3.172 35.261 1.00 98.25 561 ASN A CA 1
ATOM 4455 C C . ASN A 1 561 ? -33.452 2.015 36.137 1.00 98.25 561 ASN A C 1
ATOM 4457 O O . ASN A 1 561 ? -33.895 2.224 37.269 1.00 98.25 561 ASN A O 1
ATOM 4461 N N . VAL A 1 562 ? -33.408 0.780 35.631 1.00 98.44 562 VAL A N 1
ATOM 4462 C CA . VAL A 1 562 ? -33.799 -0.409 36.402 1.00 98.44 562 VAL A CA 1
ATOM 4463 C C . VAL A 1 562 ? -32.741 -1.500 36.375 1.00 98.44 562 VAL A C 1
ATOM 4465 O O . VAL A 1 562 ? -31.971 -1.651 35.429 1.00 98.44 562 VAL A O 1
ATOM 4468 N N . VAL A 1 563 ? -32.753 -2.325 37.417 1.00 98.50 563 VAL A N 1
ATOM 4469 C CA . VAL A 1 563 ? -32.058 -3.611 37.449 1.00 98.50 563 VAL A CA 1
ATOM 4470 C C . VAL A 1 563 ? -33.066 -4.710 37.136 1.00 98.50 563 VAL A C 1
ATOM 4472 O O . VAL A 1 563 ? -34.088 -4.821 37.819 1.00 98.50 563 VAL A O 1
ATOM 4475 N N . VAL A 1 564 ? -32.779 -5.543 36.137 1.00 98.00 564 VAL A N 1
ATOM 4476 C CA . VAL A 1 564 ? -33.607 -6.699 35.772 1.00 98.00 564 VAL A CA 1
ATOM 4477 C C . VAL A 1 564 ? -32.836 -8.006 35.902 1.00 98.00 564 VAL A C 1
ATOM 4479 O O . VAL A 1 564 ? -31.633 -8.070 35.649 1.00 98.00 564 VAL A O 1
ATOM 4482 N N . GLY A 1 565 ? -33.544 -9.061 36.295 1.00 97.62 565 GLY A N 1
ATOM 4483 C CA . GLY A 1 565 ? -32.949 -10.339 36.658 1.00 97.62 565 GLY A CA 1
ATOM 4484 C C . GLY A 1 565 ? -33.823 -11.546 36.369 1.00 97.62 565 GLY A C 1
ATOM 4485 O O . GLY A 1 565 ? -35.040 -11.478 36.536 1.00 97.62 565 GLY A O 1
ATOM 4486 N N . GLY A 1 566 ? -33.195 -12.667 36.014 1.00 96.56 566 GLY A N 1
ATOM 4487 C CA . GLY A 1 566 ? -33.811 -13.995 36.011 1.00 96.56 566 GLY A CA 1
ATOM 4488 C C . GLY A 1 566 ? -34.233 -14.519 34.638 1.00 96.56 566 GLY A C 1
ATOM 4489 O O . GLY A 1 566 ? -34.103 -13.855 33.611 1.00 96.56 566 GLY A O 1
ATOM 4490 N N . ASN A 1 567 ? -34.750 -15.747 34.636 1.00 95.50 567 ASN A N 1
ATOM 4491 C CA . ASN A 1 567 ? -35.299 -16.419 33.464 1.00 95.50 567 ASN A CA 1
ATOM 4492 C C . ASN A 1 567 ? -36.695 -16.981 33.811 1.00 95.50 567 ASN A C 1
ATOM 4494 O O . ASN A 1 567 ? -36.774 -18.014 34.477 1.00 95.50 567 ASN A O 1
ATOM 4498 N N . PRO A 1 568 ? -37.792 -16.307 33.419 1.00 93.44 568 PRO A N 1
ATOM 4499 C CA . PRO A 1 568 ? -37.826 -15.080 32.620 1.00 93.44 568 PRO A CA 1
ATOM 4500 C C . PRO A 1 568 ? -37.431 -13.832 33.429 1.00 93.44 568 PRO A C 1
ATOM 4502 O O . PRO A 1 568 ? -37.725 -13.750 34.621 1.00 93.44 568 PRO A O 1
ATOM 4505 N N . ALA A 1 569 ? -36.834 -12.827 32.780 1.00 97.12 569 ALA A N 1
ATOM 4506 C CA . ALA A 1 569 ? -36.369 -11.626 33.475 1.00 97.12 569 ALA A CA 1
ATOM 4507 C C . ALA A 1 569 ? -37.519 -10.801 34.081 1.00 97.12 569 ALA A C 1
ATOM 4509 O O . ALA A 1 569 ? -38.612 -10.690 33.512 1.00 97.12 569 ALA A O 1
ATOM 4510 N N . ARG A 1 570 ? -37.283 -10.220 35.259 1.00 97.25 570 ARG A N 1
ATOM 4511 C CA . ARG A 1 570 ? -38.205 -9.329 35.979 1.00 97.25 570 ARG A CA 1
ATOM 4512 C C . ARG A 1 570 ? -37.445 -8.129 36.535 1.00 97.25 570 ARG A C 1
ATOM 4514 O O . ARG A 1 570 ? -36.268 -8.250 36.865 1.00 97.25 570 ARG A O 1
ATOM 4521 N N . ILE A 1 571 ? -38.125 -6.988 36.653 1.00 98.00 571 ILE A N 1
ATOM 4522 C CA . ILE A 1 571 ? -37.591 -5.814 37.354 1.00 98.00 571 ILE A CA 1
ATOM 4523 C C . ILE A 1 571 ? -37.388 -6.181 38.822 1.00 98.00 571 ILE A C 1
ATOM 4525 O O . ILE A 1 571 ? -38.301 -6.690 39.469 1.00 98.00 571 ILE A O 1
ATOM 4529 N N . MET A 1 572 ? -36.184 -5.933 39.325 1.00 96.44 572 MET A N 1
ATOM 4530 C CA . MET A 1 572 ? -35.805 -6.188 40.712 1.00 96.44 572 MET A CA 1
ATOM 4531 C C . MET A 1 572 ? -35.816 -4.918 41.549 1.00 96.44 572 MET A C 1
ATOM 4533 O O . MET A 1 572 ? -36.252 -4.946 42.695 1.00 96.44 572 MET A O 1
ATOM 4537 N N . LYS A 1 573 ? -35.313 -3.816 40.983 1.00 95.62 573 LYS A N 1
ATOM 4538 C CA . LYS A 1 573 ? -35.316 -2.490 41.607 1.00 95.62 573 LYS A CA 1
ATOM 4539 C C . LYS A 1 573 ? -35.075 -1.393 40.573 1.00 95.62 573 LYS A C 1
ATOM 4541 O O . LYS A 1 573 ? -34.537 -1.672 39.502 1.00 95.62 573 LYS A O 1
ATOM 4546 N N . SER A 1 574 ? -35.413 -0.163 40.937 1.00 95.75 574 SER A N 1
ATOM 4547 C CA . SER A 1 574 ? -34.940 1.044 40.253 1.00 95.75 574 SER A CA 1
ATOM 4548 C C . SER A 1 574 ? -33.515 1.404 40.702 1.00 95.75 574 SER A C 1
ATOM 4550 O O . SER A 1 574 ? -33.069 0.939 41.760 1.00 95.75 574 SER A O 1
ATOM 4552 N N . ILE A 1 575 ? -32.800 2.168 39.876 1.00 90.38 575 ILE A N 1
ATOM 4553 C CA . ILE A 1 575 ? -31.415 2.626 40.089 1.00 90.38 575 ILE A CA 1
ATOM 4554 C C . ILE A 1 575 ? -31.395 4.025 40.687 1.00 90.38 575 ILE A C 1
ATOM 4556 O O . ILE A 1 575 ? -32.201 4.865 40.229 1.00 90.38 575 ILE A O 1
#

Solvent-accessible surface area (backbone atoms only — not comparable to full-atom values): 30299 Å² total; per-residue (Å²): 130,87,75,74,82,80,54,73,68,57,58,51,51,53,51,32,71,78,38,75,85,64,57,78,91,52,36,73,47,42,47,87,78,66,76,63,53,75,65,56,54,53,52,50,49,53,56,50,26,65,72,62,74,50,84,76,51,68,74,62,59,71,69,51,54,24,62,44,54,52,51,51,53,50,51,34,52,64,70,73,42,78,74,71,70,78,81,77,66,53,49,62,51,77,49,77,49,66,38,42,75,90,44,44,44,81,74,17,48,21,65,55,49,50,43,46,51,57,49,48,55,49,50,50,52,52,24,64,24,45,71,44,55,74,88,70,35,21,28,89,83,70,46,59,41,41,81,40,73,37,35,42,36,40,42,31,84,45,39,33,50,66,49,53,79,66,41,56,35,43,36,41,36,40,39,35,24,43,81,79,41,34,39,38,31,48,36,39,38,38,40,92,78,42,46,35,39,36,40,39,32,32,33,31,25,33,71,54,99,87,44,46,68,63,65,44,78,47,43,67,59,60,98,51,69,61,46,42,67,47,96,59,83,50,67,77,59,46,51,53,54,32,42,76,71,65,75,45,57,61,47,78,54,96,92,40,79,44,75,70,69,87,53,78,77,46,72,48,80,42,79,66,48,73,88,72,32,36,40,100,86,53,40,60,28,78,48,29,55,64,51,57,48,51,57,58,52,37,60,60,57,44,74,82,45,98,58,60,39,76,77,38,46,29,54,26,32,36,41,40,42,48,71,53,55,40,50,81,88,43,38,38,33,37,36,37,38,51,73,46,80,47,80,92,55,24,35,41,38,37,33,37,36,23,35,54,86,75,66,44,66,22,31,44,40,41,37,33,29,29,49,60,82,63,44,43,31,40,28,42,25,81,46,75,51,18,54,54,52,46,70,58,44,60,86,75,31,82,44,80,44,72,38,78,84,48,67,45,98,85,69,45,72,68,47,67,63,57,69,76,43,46,71,60,54,70,68,31,49,32,37,75,17,45,79,56,42,69,62,37,44,51,52,53,53,52,36,46,75,73,74,37,75,45,38,64,48,66,23,95,63,36,47,67,35,94,63,37,46,74,47,48,36,23,34,35,30,50,57,16,37,39,25,50,55,14,34,41,31,35,45,21,36,39,24,41,49,14,36,40,29,36,52,18,36,39,30,40,28,16,38,37,31,39,44,21,38,41,24,42,42,22,38,37,30,38,46,21,37,37,26,46,47,16,34,38,44,60,61,33,42,36,29,37,54,17,35,38,35,56,54,14,35,38,84,61,67,41,66,53,37,27,35,32,39,37,78,75,45,41,82,76,44,77,108

Foldseek 3Di:
DDLPQDDPVVLVVQLCVLVVPDDPVCQPPFPVVRVDDPVSLVSSQVVLCVVLVHHDDPVRSVPDGGNVVSVVQSNCSSVVHDRPPPPLPQPKDKDKDWAAPVQDDQLFGDLLVVVVVVVVVQQVSQCVQLVHHQQQFAAPVSFRKDFAWFKKKKAWPDFRSQDDGGWMKMKMKGKAAAPQFKIKMWIWIQTPSTIMIMMTMTGMWGDDLAWQFDTHGGGTDGPGGNHHYDPDDDPVRVVLVCVVVVNDQWDAKPNDIDGNDDAFPDKDKAQDDQVRQADPSQKRDPSVVVVSQVVGVQVVVVPDDPDRPVNFKGFRMKMKGFDGIGGNRWMKMKGWHDWDQDPQQKMWTWIWIATPVPRHTGMIMITIIHTPPFAEEEEADDDPQSVQLCVQCVVRHPYYHYDHFDADPVLDTPDPVCVVCVVSQQRHAYAYSDQQLVVLVSVCVVCVVSVRWHAERAHPQEAADPQEAAETNEYHGHLEYHEHPEYHYENEYHEANEYDYALEYADESEYDYHQEYEAHNEYEEYNEYAEHNEYEHHNEYEAANEYEYHNEYHDHHHYYQFYWDDVPIDTDDGD

Mean predicted aligned error: 15.31 Å

Nearest PDB structures (foldseek):
  4m98-assembly1_A  TM=9.099E-01  e=2.979E-15  Neisseria gonorrhoeae FA 1090
  4m99-assembly1_B  TM=9.051E-01  e=1.433E-14  Neisseria gonorrhoeae FA 1090
  4eaa-assembly1_A  TM=8.834E-01  e=2.501E-14  Caulobacter vibrioides
  4eab-assembly1_A  TM=8.833E-01  e=4.367E-14  Caulobacter vibrioides
  4ea7-assembly1_A  TM=8.846E-01  e=5.918E-14  Caulobacter vibrioides